Protein 2HO1 (pdb70)

InterPro domains:
  IPR011990 Tetratricopeptide-like helical domain superfamily [G3DSA:1.25.40.10] (32-252)
  IPR011990 Tetratricopeptide-like helical domain superfamily [SSF48452] (38-203)
  IPR013360 Pilus biogenesis/stability type IV, PilW [TIGR02521] (10-240)
  IPR019734 Tetratricopeptide repeat [PS50005] (37-70)
  IPR019734 Tetratricopeptide repeat [PS50005] (141-174)
  IPR019734 Tetratricopeptide repeat [SM00028] (37-70)
  IPR019734 Tetratricopeptide repeat [SM00028] (71-104)
  IPR019734 Tetratricopeptide repeat [SM00028] (141-174)

Nearest PDB structures (foldseek):
  2ho1-assembly1_A  TM=1.003E+00  e=6.337E-27  Pseudomonas aeruginosa PAO1
  9gaw-assembly1_P  TM=8.264E-01  e=3.640E-07  Homo sapiens
  2q7f-assembly2_B  TM=7.568E-01  e=6.412E-06  Bacillus subtilis
  4buj-assembly2_F  TM=7.360E-01  e=7.013E-06  Saccharomyces cerevisiae S288C
  4r7s-assembly1_A  TM=5.745E-01  e=5.862E-06  Parabacteroides merdae ATCC 43184

B-factor: mean 47.62, std 13.98, range [21.88, 101.88]

CATH classification: 1.25.40.10

Structure (mmCIF, N/CA/C/O backbone):
data_2HO1
#
_entry.id   2HO1
#
_cell.length_a   137.099
_cell.length_b   69.047
_cell.length_c   70.126
_cell.angle_alpha   90.000
_cell.angle_beta   90.000
_cell.angle_gamma   90.000
#
_symmetry.space_group_name_H-M   'P 21 21 2'
#
loop_
_entity.id
_entity.type
_entity.pdbx_description
1 polymer 'Type 4 fimbrial biogenesis protein PilF'
2 water water
#
loop_
_atom_site.group_PDB
_atom_site.id
_atom_site.type_symbol
_atom_site.label_atom_id
_atom_site.label_alt_id
_atom_site.label_comp_id
_atom_site.label_asym_id
_atom_site.label_entity_id
_atom_site.label_seq_id
_atom_site.pdbx_PDB_ins_code
_atom_site.Cartn_x
_atom_site.Cartn_y
_atom_site.Cartn_z
_atom_site.occupancy
_atom_site.B_iso_or_equiv
_atom_site.auth_seq_id
_atom_site.auth_comp_id
_atom_site.auth_asym_id
_atom_site.auth_atom_id
_atom_site.pdbx_PDB_model_num
ATOM 1 N N . LYS A 1 31 ? 121.990 21.807 51.215 1.00 83.11 31 LYS A N 1
ATOM 2 C CA . LYS A 1 31 ? 122.822 22.140 52.406 1.00 82.14 31 LYS A CA 1
ATOM 3 C C . LYS A 1 31 ? 124.220 21.555 52.217 1.00 81.41 31 LYS A C 1
ATOM 4 O O . LYS A 1 31 ? 125.083 21.689 53.085 1.00 82.14 31 LYS A O 1
ATOM 10 N N . GLY A 1 32 ? 124.432 20.897 51.084 1.00 79.55 32 GLY A N 1
ATOM 11 C CA . GLY A 1 32 ? 125.719 20.287 50.818 1.00 77.20 32 GLY A CA 1
ATOM 12 C C . GLY A 1 32 ? 125.439 18.842 50.484 1.00 76.22 32 GLY A C 1
ATOM 13 O O . GLY A 1 32 ? 125.999 18.290 49.538 1.00 75.93 32 GLY A O 1
ATOM 14 N N . ARG A 1 33 ? 124.554 18.236 51.271 1.00 74.27 33 ARG A N 1
ATOM 15 C CA . ARG A 1 33 ? 124.157 16.853 51.063 1.00 72.06 33 ARG A CA 1
ATOM 16 C C . ARG A 1 33 ? 123.094 16.895 49.964 1.00 70.55 33 ARG A C 1
ATOM 17 O O . ARG A 1 33 ? 122.977 15.978 49.144 1.00 69.95 33 ARG A O 1
ATOM 19 N N . ASP A 1 34 ? 122.330 17.982 49.959 1.00 68.22 34 ASP A N 1
ATOM 20 C CA . ASP A 1 34 ? 121.286 18.194 48.969 1.00 66.49 34 ASP A CA 1
ATOM 21 C C . ASP A 1 34 ? 121.903 18.590 47.644 1.00 63.82 34 ASP A C 1
ATOM 22 O O . ASP A 1 34 ? 121.303 18.406 46.592 1.00 62.32 34 ASP A O 1
ATOM 27 N N . GLU A 1 35 ? 123.107 19.147 47.709 1.00 61.65 35 GLU A N 1
ATOM 28 C CA . GLU A 1 35 ? 123.791 19.572 46.509 1.00 58.77 35 GLU A CA 1
ATOM 29 C C . GLU A 1 35 ? 124.264 18.364 45.718 1.00 55.98 35 GLU A C 1
ATOM 30 O O . GLU A 1 35 ? 124.075 18.304 44.504 1.00 54.97 35 GLU A O 1
ATOM 36 N N . ALA A 1 36 ? 124.865 17.403 46.410 1.00 53.43 36 ALA A N 1
ATOM 37 C CA . ALA A 1 36 ? 125.343 16.180 45.777 1.00 51.67 36 ALA A CA 1
ATOM 38 C C . ALA A 1 36 ? 124.134 15.341 45.288 1.00 50.49 36 ALA A C 1
ATOM 39 O O . ALA A 1 36 ? 124.123 14.819 44.162 1.00 50.22 36 ALA A O 1
ATOM 41 N N . ARG A 1 37 ? 123.113 15.233 46.134 1.00 46.57 37 ARG A N 1
ATOM 42 C CA . ARG A 1 37 ? 121.906 14.515 45.769 1.00 44.53 37 ARG A CA 1
ATOM 43 C C . ARG A 1 37 ? 121.322 15.063 44.459 1.00 43.08 37 ARG A C 1
ATOM 44 O O . ARG A 1 37 ? 121.044 14.311 43.542 1.00 41.85 37 ARG A O 1
ATOM 52 N N . ASP A 1 38 ? 121.132 16.378 44.380 1.00 42.83 38 ASP A N 1
ATOM 53 C CA . ASP A 1 38 ? 120.573 17.013 43.185 1.00 42.48 38 ASP A CA 1
ATOM 54 C C . ASP A 1 38 ? 121.434 16.774 41.941 1.00 43.20 38 ASP A C 1
ATOM 55 O O . ASP A 1 38 ? 120.916 16.566 40.831 1.00 42.57 38 ASP A O 1
ATOM 60 N N . ALA A 1 39 ? 122.752 16.836 42.135 1.00 42.40 39 ALA A N 1
ATOM 61 C CA . ALA A 1 39 ? 123.712 16.618 41.063 1.00 40.74 39 ALA A CA 1
ATOM 62 C C . ALA A 1 39 ? 123.555 15.191 40.487 1.00 38.72 39 ALA A C 1
ATOM 63 O O . ALA A 1 39 ? 123.470 14.999 39.270 1.00 36.78 39 ALA A O 1
ATOM 65 N N . TYR A 1 40 ? 123.537 14.208 41.375 1.00 38.01 40 TYR A N 1
ATOM 66 C CA . TYR A 1 40 ? 123.357 12.809 40.994 1.00 38.33 40 TYR A CA 1
ATOM 67 C C . TYR A 1 40 ? 122.029 12.598 40.269 1.00 39.04 40 TYR A C 1
ATOM 68 O O . TYR A 1 40 ? 121.960 11.835 39.274 1.00 37.51 40 TYR A O 1
ATOM 77 N N . ILE A 1 41 ? 120.972 13.271 40.748 1.00 37.51 41 ILE A N 1
ATOM 78 C CA . ILE A 1 41 ? 119.680 13.144 40.081 1.00 37.69 41 ILE A CA 1
ATOM 79 C C . ILE A 1 41 ? 119.808 13.696 38.655 1.00 38.03 41 ILE A C 1
ATOM 80 O O . ILE A 1 41 ? 119.271 13.106 37.700 1.00 37.78 41 ILE A O 1
ATOM 85 N N . GLN A 1 42 ? 120.549 14.796 38.488 1.00 35.42 42 GLN A N 1
ATOM 86 C CA . GLN A 1 42 ? 120.710 15.362 37.150 1.00 37.17 42 GLN A CA 1
ATOM 87 C C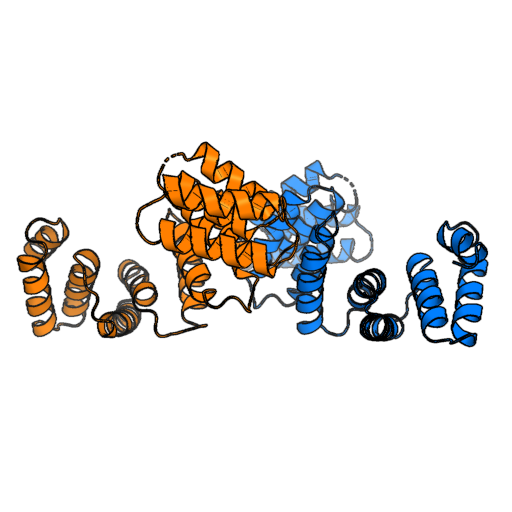 . GLN A 1 42 ? 121.521 14.425 36.249 1.00 35.83 42 GLN A C 1
ATOM 88 O O . GLN A 1 42 ? 121.218 14.283 35.063 1.00 35.13 42 GLN A O 1
ATOM 94 N N . LEU A 1 43 ? 122.554 13.809 36.823 1.00 35.94 43 LEU A N 1
ATOM 95 C CA . LEU A 1 43 ? 123.417 12.890 36.091 1.00 36.55 43 LEU A CA 1
ATOM 96 C C . LEU A 1 43 ? 122.555 11.726 35.603 1.00 36.93 43 LEU A C 1
ATOM 97 O O . LEU A 1 43 ? 122.623 11.340 34.442 1.00 39.52 43 LEU A O 1
ATOM 102 N N . GLY A 1 44 ? 121.745 11.188 36.514 1.00 38.28 44 GLY A N 1
ATOM 103 C CA . GLY A 1 44 ? 120.823 10.103 36.188 1.00 37.79 44 GLY A CA 1
ATOM 104 C C . GLY A 1 44 ? 119.883 10.474 35.049 1.00 38.27 44 GLY A C 1
ATOM 105 O O . GLY A 1 44 ? 119.745 9.735 34.074 1.00 37.46 44 GLY A O 1
ATOM 106 N N . LEU A 1 45 ? 119.246 11.632 35.148 1.00 39.06 45 LEU A N 1
ATOM 107 C CA . LEU A 1 45 ? 118.331 12.062 34.097 1.00 39.11 45 LEU A CA 1
ATOM 108 C C . LEU A 1 45 ? 119.056 12.274 32.776 1.00 39.89 45 LEU A C 1
ATOM 109 O O . LEU A 1 45 ? 118.440 12.172 31.717 1.00 40.69 45 LEU A O 1
ATOM 114 N N . GLY A 1 46 ? 120.357 12.586 32.838 1.00 39.02 46 GLY A N 1
ATOM 115 C CA . GLY A 1 46 ? 121.120 12.787 31.617 1.00 36.76 46 GLY A CA 1
ATOM 116 C C . GLY A 1 46 ? 121.348 11.455 30.910 1.00 37.72 46 GLY A C 1
ATOM 117 O O . GLY A 1 46 ? 121.267 11.364 29.680 1.00 35.38 46 GLY A O 1
ATOM 118 N N . TYR A 1 47 ? 121.676 10.427 31.682 1.00 38.25 47 TYR A N 1
ATOM 119 C CA . TYR A 1 47 ? 121.846 9.097 31.120 1.00 41.39 47 TYR A CA 1
ATOM 120 C C . TYR A 1 47 ? 120.553 8.623 30.463 1.00 42.11 47 TYR A C 1
ATOM 121 O O . TYR A 1 47 ? 120.566 8.091 29.356 1.00 44.85 47 TYR A O 1
ATOM 130 N N . LEU A 1 48 ? 119.429 8.854 31.135 1.00 41.49 48 LEU A N 1
ATOM 131 C CA . LEU A 1 48 ? 118.120 8.473 30.612 1.00 41.73 48 LEU A CA 1
ATOM 132 C C . LEU A 1 48 ? 117.838 9.176 29.291 1.00 44.02 48 LEU A C 1
ATOM 133 O O . LEU A 1 48 ? 117.418 8.574 28.302 1.00 43.22 48 LEU A O 1
ATOM 138 N N . GLN A 1 49 ? 118.041 10.485 29.299 1.00 43.80 49 GLN A N 1
ATOM 139 C CA . GLN A 1 49 ? 117.809 11.300 28.126 1.00 45.61 49 GLN A CA 1
ATOM 140 C C . GLN A 1 49 ? 118.690 10.876 26.939 1.00 45.09 49 GLN A C 1
ATOM 141 O O . GLN A 1 49 ? 118.295 11.009 25.793 1.00 45.58 49 GLN A O 1
ATOM 147 N N A ARG A 1 50 ? 119.880 10.362 27.243 0.50 45.50 50 ARG A N 1
ATOM 148 N N B ARG A 1 50 ? 119.872 10.348 27.223 0.50 45.69 50 ARG A N 1
ATOM 149 C CA A ARG A 1 50 ? 120.837 9.926 26.232 0.50 45.89 50 ARG A CA 1
ATOM 150 C CA B ARG A 1 50 ? 120.791 9.934 26.174 0.50 46.33 50 ARG A CA 1
ATOM 151 C C A ARG A 1 50 ? 120.549 8.493 25.765 0.50 46.62 50 ARG A C 1
ATOM 152 C C B ARG A 1 50 ? 120.458 8.536 25.666 0.50 46.78 50 ARG A C 1
ATOM 153 O O A ARG A 1 50 ? 121.264 7.950 24.918 0.50 46.74 50 ARG A O 1
ATOM 154 O O B ARG A 1 50 ? 121.049 8.061 24.696 0.50 46.98 50 ARG A O 1
ATOM 169 N N . GLY A 1 51 ? 119.505 7.883 26.321 1.00 46.61 51 GLY A N 1
ATOM 170 C CA . GLY A 1 51 ? 119.158 6.527 25.944 1.00 44.80 51 GLY A CA 1
ATOM 171 C C . GLY A 1 51 ? 119.896 5.478 26.779 1.00 44.33 51 GLY A C 1
ATOM 172 O O . GLY A 1 51 ? 119.633 4.290 26.624 1.00 44.68 51 GLY A O 1
ATOM 173 N N . ASN A 1 52 ? 120.821 5.879 27.653 1.00 43.26 52 ASN A N 1
ATOM 174 C CA . ASN A 1 52 ? 121.525 4.882 28.480 1.00 44.32 52 ASN A CA 1
ATOM 175 C C . ASN A 1 52 ? 120.717 4.579 29.735 1.00 43.29 52 ASN A C 1
ATOM 176 O O . ASN A 1 52 ? 121.165 4.816 30.861 1.00 42.63 52 ASN A O 1
ATOM 181 N N . THR A 1 53 ? 119.531 4.018 29.525 1.00 42.83 53 THR A N 1
ATOM 182 C CA . THR A 1 53 ? 118.588 3.704 30.590 1.00 40.66 53 THR A CA 1
ATOM 183 C C . THR A 1 53 ? 119.129 2.980 31.807 1.00 41.43 53 THR A C 1
ATOM 184 O O . THR A 1 53 ? 118.993 3.443 32.949 1.00 35.49 53 THR A O 1
ATOM 188 N N . GLU A 1 54 ? 119.745 1.836 31.550 1.00 42.87 54 GLU A N 1
ATOM 189 C CA . GLU A 1 54 ? 120.329 1.013 32.600 1.00 45.81 54 GLU A CA 1
ATOM 190 C C . GLU A 1 54 ? 121.420 1.757 33.392 1.00 46.40 54 GLU A C 1
ATOM 191 O O . GLU A 1 54 ? 121.495 1.610 34.613 1.00 48.95 54 GLU A O 1
ATOM 197 N N . GLN A 1 55 ? 122.240 2.575 32.726 1.00 46.96 55 GLN A N 1
ATOM 198 C CA . GLN A 1 55 ? 123.317 3.324 33.417 1.00 45.46 55 GLN A CA 1
ATOM 199 C C . GLN A 1 55 ? 122.813 4.389 34.384 1.00 42.87 55 GLN A C 1
ATOM 200 O O . GLN A 1 55 ? 123.524 4.774 35.305 1.00 41.11 55 GLN A O 1
ATOM 206 N N . ALA A 1 56 ? 121.602 4.882 34.132 1.00 39.52 56 ALA A N 1
ATOM 207 C CA . ALA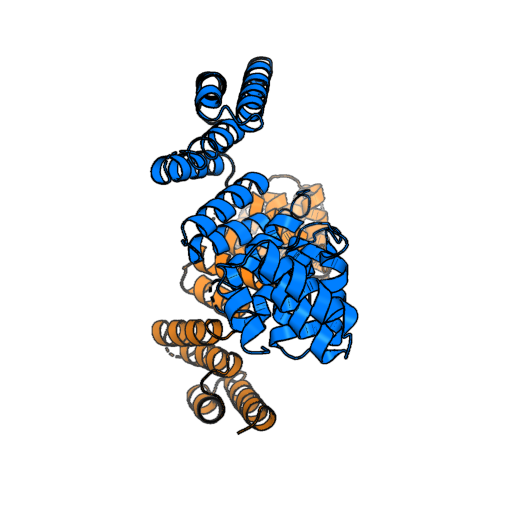 A 1 56 ? 120.964 5.905 34.951 1.00 36.87 56 ALA A CA 1
ATOM 208 C C . ALA A 1 56 ? 120.805 5.480 36.411 1.00 37.19 56 ALA A C 1
ATOM 209 O O . ALA A 1 56 ? 120.780 6.315 37.303 1.00 36.54 56 ALA A O 1
ATOM 211 N N . LYS A 1 57 ? 120.701 4.175 36.661 1.00 37.39 57 LYS A N 1
ATOM 212 C CA . LYS A 1 57 ? 120.533 3.671 38.027 1.00 39.03 57 LYS A CA 1
ATOM 213 C C . LYS A 1 57 ? 121.648 3.959 39.030 1.00 40.71 57 LYS A C 1
ATOM 214 O O . LYS A 1 57 ? 121.368 4.222 40.217 1.00 41.64 57 LYS A O 1
ATOM 220 N N . VAL A 1 58 ? 122.903 3.890 38.584 1.00 42.08 58 VAL A N 1
ATOM 221 C CA . VAL A 1 58 ? 124.045 4.123 39.481 1.00 41.58 58 VAL A CA 1
ATOM 222 C C . VAL A 1 58 ? 123.921 5.459 40.200 1.00 40.35 58 VAL A C 1
ATOM 223 O O . VAL A 1 58 ? 123.873 5.498 41.429 1.00 41.71 58 VAL A O 1
ATOM 227 N N . PRO A 1 59 ? 123.879 6.567 39.442 1.00 39.91 59 PRO A N 1
ATOM 228 C CA . PRO A 1 59 ? 123.749 7.919 39.997 1.00 39.43 59 PRO A CA 1
ATOM 229 C C . PRO A 1 59 ? 122.490 8.045 40.875 1.00 41.08 59 PRO A C 1
ATOM 230 O O . PRO A 1 59 ? 122.523 8.636 41.968 1.00 42.06 59 PRO A O 1
ATOM 234 N N . LEU A 1 60 ? 121.374 7.495 40.401 1.00 40.72 60 LEU A N 1
ATOM 235 C CA . LEU A 1 60 ? 120.130 7.607 41.155 1.00 39.43 60 LEU A CA 1
ATOM 236 C C . LEU A 1 60 ? 120.162 6.841 42.486 1.00 40.75 60 LEU A C 1
ATOM 237 O O . LEU A 1 60 ? 119.564 7.274 43.463 1.00 39.99 60 LEU A O 1
ATOM 242 N N . ARG A 1 61 ? 120.872 5.724 42.560 1.00 43.46 61 ARG A N 1
ATOM 243 C CA . ARG A 1 61 ? 120.907 5.034 43.845 1.00 46.46 61 ARG A CA 1
ATOM 244 C C . ARG A 1 61 ? 121.767 5.852 44.793 1.00 46.14 61 ARG A C 1
ATOM 245 O O . ARG A 1 61 ? 121.515 5.865 46.003 1.00 45.65 61 ARG A O 1
ATOM 253 N N . LYS A 1 62 ? 122.778 6.543 44.255 1.00 45.67 62 LYS A N 1
ATOM 254 C CA . LYS A 1 62 ? 123.640 7.373 45.102 1.00 44.88 62 LYS A CA 1
ATOM 255 C C . LYS A 1 62 ? 122.793 8.492 45.679 1.00 43.87 62 LYS A C 1
ATOM 256 O O . LYS A 1 62 ? 122.848 8.774 46.870 1.00 43.17 62 LYS A O 1
ATOM 262 N N . ALA A 1 63 ? 122.002 9.136 44.830 1.00 44.16 63 ALA A N 1
ATOM 263 C CA . ALA A 1 63 ? 121.122 10.195 45.313 1.00 44.58 63 ALA A CA 1
ATOM 264 C C . ALA A 1 63 ? 120.252 9.652 46.447 1.00 44.58 63 ALA A C 1
ATOM 265 O O . ALA A 1 63 ? 120.080 10.307 47.481 1.00 43.54 63 ALA A O 1
ATOM 267 N N . LEU A 1 64 ? 119.708 8.455 46.245 1.00 43.05 64 LEU A N 1
ATOM 268 C CA . LEU A 1 64 ? 118.860 7.832 47.250 1.00 44.66 64 LEU A CA 1
ATOM 269 C C . LEU A 1 64 ? 119.607 7.381 48.512 1.00 46.01 64 LEU A C 1
ATOM 270 O O . LEU A 1 64 ? 119.015 7.332 49.585 1.00 45.73 64 LEU A O 1
ATOM 275 N N . GLU A 1 65 ? 120.896 7.046 48.392 1.00 46.89 65 GLU A N 1
ATOM 276 C CA . GLU A 1 65 ? 121.664 6.640 49.567 1.00 47.86 65 GLU A CA 1
ATOM 277 C C . GLU A 1 65 ? 121.865 7.876 50.463 1.00 49.43 65 GLU A C 1
ATOM 278 O O . GLU A 1 65 ? 121.930 7.764 51.683 1.00 51.54 65 GLU A O 1
ATOM 280 N N . ILE A 1 66 ? 121.957 9.047 49.840 1.00 49.60 66 ILE A N 1
ATOM 281 C CA . ILE A 1 66 ? 122.089 10.323 50.518 1.00 49.38 66 ILE A CA 1
ATOM 282 C C . ILE A 1 66 ? 120.750 10.777 51.074 1.00 51.17 66 ILE A C 1
ATOM 283 O O . ILE A 1 66 ? 120.689 11.360 52.153 1.00 53.65 66 ILE A O 1
ATOM 288 N N . ASP A 1 67 ? 119.671 10.551 50.332 1.00 50.14 67 ASP A N 1
ATOM 289 C CA . ASP A 1 67 ? 118.352 10.982 50.787 1.00 49.40 67 ASP A CA 1
ATOM 290 C C . ASP A 1 67 ? 117.292 9.964 50.379 1.00 50.07 67 ASP A C 1
ATOM 291 O O . ASP A 1 67 ? 116.663 10.090 49.322 1.00 48.06 67 ASP A O 1
ATOM 296 N N . PRO A 1 68 ? 117.079 8.944 51.230 1.00 50.92 68 PRO A N 1
ATOM 297 C CA . PRO A 1 68 ? 116.133 7.839 51.068 1.00 51.19 68 PRO A CA 1
ATOM 298 C C . PRO A 1 68 ? 114.717 8.229 50.677 1.00 51.13 68 PRO A C 1
ATOM 299 O O . PRO A 1 68 ? 113.984 7.415 50.123 1.00 51.51 68 PRO A O 1
ATOM 303 N N . SER A 1 69 ? 114.332 9.468 50.937 1.00 50.19 69 SER A N 1
ATOM 304 C CA . SER A 1 69 ? 112.981 9.872 50.598 1.00 49.31 69 SER A CA 1
ATOM 305 C C . SER A 1 69 ? 112.903 10.914 49.472 1.00 48.41 69 SER A C 1
ATOM 306 O O . SER A 1 69 ? 111.844 11.467 49.203 1.00 47.49 69 SER A O 1
ATOM 309 N N . SER A 1 70 ? 114.019 11.174 48.800 1.00 46.82 70 SER A N 1
ATOM 310 C CA . SER A 1 70 ? 114.003 12.140 47.697 1.00 45.28 70 SER A CA 1
ATOM 311 C C . SER A 1 70 ? 112.929 11.798 46.646 1.00 44.32 70 SER A C 1
ATOM 312 O O . SER A 1 70 ? 113.006 10.752 45.980 1.00 44.83 70 SER A O 1
ATOM 315 N N . ALA A 1 71 ? 111.950 12.689 46.481 1.00 40.93 71 ALA A N 1
ATOM 316 C CA . ALA A 1 71 ? 110.874 12.459 45.536 1.00 38.71 71 ALA A CA 1
ATOM 317 C C . ALA A 1 71 ? 111.382 12.482 44.101 1.00 38.94 71 ALA A C 1
ATOM 318 O O . ALA A 1 71 ? 110.916 11.706 43.250 1.00 36.85 71 ALA A O 1
ATOM 320 N N . ASP A 1 72 ? 112.331 13.368 43.820 1.00 35.84 72 ASP A N 1
ATOM 321 C CA . ASP A 1 72 ? 112.844 13.457 42.471 1.00 37.23 72 ASP A CA 1
ATOM 322 C C . ASP A 1 72 ? 113.703 12.231 42.108 1.00 35.83 72 ASP A C 1
ATOM 323 O O . ASP A 1 72 ? 113.755 11.854 40.943 1.00 36.23 72 ASP A O 1
ATOM 328 N N . ALA A 1 73 ? 114.376 11.629 43.083 1.00 33.31 73 ALA A N 1
ATOM 329 C CA . ALA A 1 73 ? 115.209 10.459 42.791 1.00 33.58 73 ALA A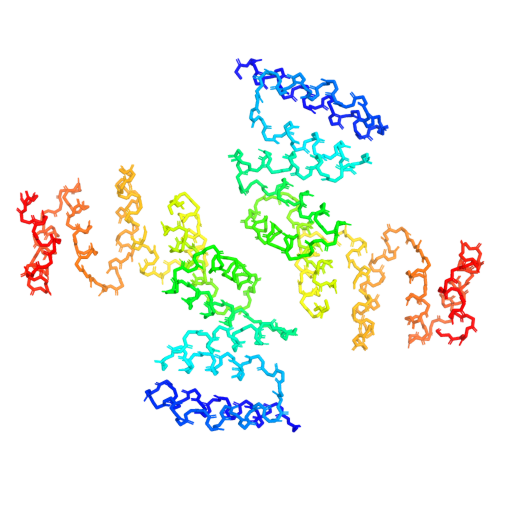 CA 1
ATOM 330 C C . ALA A 1 73 ? 114.317 9.241 42.572 1.00 34.05 73 ALA A C 1
ATOM 331 O O . ALA A 1 73 ? 114.544 8.433 41.652 1.00 33.60 73 ALA A O 1
ATOM 333 N N . HIS A 1 74 ? 113.303 9.092 43.415 1.00 33.13 74 HIS A N 1
ATOM 334 C CA . HIS A 1 74 ? 112.360 7.988 43.208 1.00 33.92 74 HIS A CA 1
ATOM 335 C C . HIS A 1 74 ? 111.677 8.154 41.848 1.00 33.38 74 HIS A C 1
ATOM 336 O O . HIS A 1 74 ? 111.568 7.204 41.062 1.00 32.35 74 HIS A O 1
ATOM 343 N N . ALA A 1 75 ? 111.262 9.378 41.542 1.00 31.57 75 ALA A N 1
ATOM 344 C CA . ALA A 1 75 ? 110.577 9.649 40.276 1.00 30.26 75 ALA A CA 1
ATOM 345 C C . ALA A 1 75 ? 111.417 9.323 39.041 1.00 30.71 75 ALA A C 1
ATOM 346 O O . ALA A 1 75 ? 110.916 8.784 38.055 1.00 32.30 75 ALA A O 1
ATOM 348 N N . ALA A 1 76 ? 112.698 9.670 39.078 1.00 30.89 76 ALA A N 1
ATOM 349 C CA . ALA A 1 76 ? 113.586 9.380 37.964 1.00 29.25 76 ALA A CA 1
ATOM 350 C C . ALA A 1 76 ? 113.785 7.865 37.845 1.00 29.79 76 ALA A C 1
ATOM 351 O O . ALA A 1 76 ? 113.771 7.306 36.745 1.00 29.90 76 ALA A O 1
ATOM 353 N N . LEU A 1 77 ? 113.995 7.203 38.976 1.00 29.08 77 LEU A N 1
ATOM 354 C CA . LEU A 1 77 ? 114.167 5.749 38.965 1.00 31.34 77 LEU A CA 1
ATOM 355 C C . LEU A 1 77 ? 112.893 5.116 38.375 1.00 30.92 77 LEU A C 1
ATOM 356 O O . LEU A 1 77 ? 112.969 4.153 37.627 1.00 32.02 77 LEU A O 1
ATOM 361 N N . ALA A 1 78 ? 111.727 5.682 38.707 1.00 31.05 78 ALA A N 1
ATOM 362 C CA . ALA A 1 78 ? 110.453 5.231 38.172 1.00 29.44 78 ALA A CA 1
ATOM 363 C C . ALA A 1 78 ? 110.414 5.224 36.649 1.00 30.33 78 ALA A C 1
ATOM 364 O O . ALA A 1 78 ? 109.896 4.284 36.053 1.00 29.09 78 ALA A O 1
ATOM 366 N N A VAL A 1 79 ? 110.968 6.256 36.009 0.50 28.66 79 VAL A N 1
ATOM 367 N N B VAL A 1 79 ? 110.966 6.267 36.017 0.50 29.43 79 VAL A N 1
ATOM 368 C CA A VAL A 1 79 ? 110.946 6.250 34.556 0.50 27.53 79 VAL A CA 1
ATOM 369 C CA B VAL A 1 79 ? 110.974 6.298 34.559 0.50 29.11 79 VAL A CA 1
ATOM 370 C C A VAL A 1 79 ? 112.035 5.314 34.025 0.50 27.82 79 VAL A C 1
ATOM 371 C C B VAL A 1 79 ? 112.058 5.360 34.014 0.50 28.75 79 VAL A C 1
ATOM 372 O O A VAL A 1 79 ? 111.947 4.843 32.890 0.50 27.81 79 VAL A O 1
ATOM 373 O O B VAL A 1 79 ? 111.979 4.914 32.868 0.50 28.66 79 VAL A O 1
ATOM 380 N N . VAL A 1 80 ? 113.063 5.052 34.831 1.00 27.42 80 VAL A N 1
ATOM 381 C CA . VAL A 1 80 ? 114.111 4.130 34.390 1.00 29.24 80 VAL A CA 1
ATOM 382 C C . VAL A 1 80 ? 113.377 2.786 34.234 1.00 29.07 80 VAL A C 1
ATOM 383 O O . VAL A 1 80 ? 113.416 2.187 33.175 1.00 31.99 80 VAL A O 1
ATOM 387 N N . PHE A 1 81 ? 112.684 2.345 35.278 1.00 29.71 81 PHE A N 1
ATOM 388 C CA . PHE A 1 81 ? 111.945 1.081 35.254 1.00 31.02 81 PHE A CA 1
ATOM 389 C C . PHE A 1 81 ? 110.844 1.040 34.193 1.00 32.01 81 PHE A C 1
ATOM 390 O O . PHE A 1 81 ? 110.643 0.024 33.534 1.00 31.96 81 PHE A O 1
ATOM 398 N N . GLN A 1 82 ? 110.111 2.142 34.073 1.00 31.38 82 GLN A N 1
ATOM 399 C CA . GLN A 1 82 ? 109.025 2.258 33.113 1.00 32.53 82 GLN A CA 1
ATOM 400 C C . GLN A 1 82 ? 109.607 2.053 31.733 1.00 33.08 82 GLN A C 1
ATOM 401 O O . GLN A 1 82 ? 109.037 1.364 30.902 1.00 34.62 82 GLN A O 1
ATOM 407 N N . THR A 1 83 ? 110.752 2.669 31.489 1.00 33.67 83 THR A N 1
ATOM 408 C CA . THR A 1 83 ? 111.430 2.539 30.207 1.00 33.85 83 THR A CA 1
ATOM 409 C C . THR A 1 83 ? 111.876 1.068 29.961 1.00 35.13 83 THR A C 1
ATO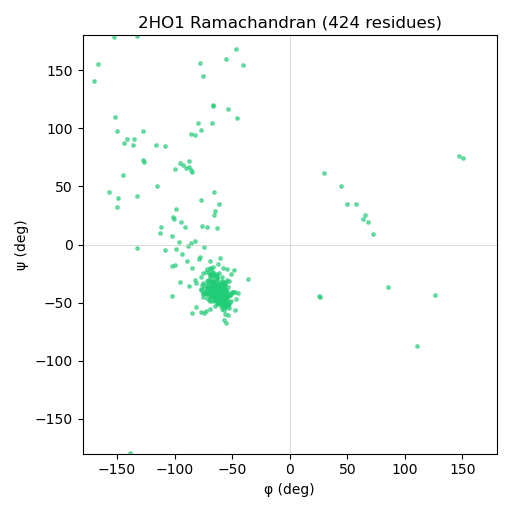M 410 O O . THR A 1 83 ? 111.856 0.586 28.828 1.00 32.08 83 THR A O 1
ATOM 414 N N . GLU A 1 84 ? 112.289 0.372 31.016 1.00 35.12 84 GLU A N 1
ATOM 415 C CA . GLU A 1 84 ? 112.695 -1.042 30.886 1.00 37.31 84 GLU A CA 1
ATOM 416 C C . GLU A 1 84 ? 111.531 -2.033 30.956 1.00 38.65 84 GLU A C 1
ATOM 417 O O . GLU A 1 84 ? 111.755 -3.229 31.138 1.00 39.25 84 GLU A O 1
ATOM 439 N N . GLU A 1 86 ? 109.303 -2.611 33.288 1.00 36.73 86 GLU A N 1
ATOM 440 C CA . GLU A 1 86 ? 109.214 -3.286 34.583 1.00 34.63 86 GLU A CA 1
ATOM 441 C C . GLU A 1 86 ? 108.143 -2.473 35.305 1.00 32.47 86 GLU A C 1
ATOM 442 O O . GLU A 1 86 ? 108.445 -1.690 36.189 1.00 32.66 86 GLU A O 1
ATOM 448 N N . PRO A 1 87 ? 106.862 -2.650 34.919 1.00 32.45 87 PRO A N 1
ATOM 449 C CA . PRO A 1 87 ? 105.766 -1.899 35.548 1.00 30.92 87 PRO A CA 1
ATOM 450 C C . PRO A 1 87 ? 105.597 -2.021 37.063 1.00 33.85 87 PRO A C 1
ATOM 451 O O . PRO A 1 87 ? 105.237 -1.031 37.714 1.00 34.32 87 PRO A O 1
ATOM 455 N N . LYS A 1 88 ? 105.876 -3.185 37.660 1.00 34.03 88 LYS A N 1
ATOM 456 C CA . LYS A 1 88 ? 105.724 -3.300 39.118 1.00 34.03 88 LYS A CA 1
ATOM 457 C C . LYS A 1 88 ? 106.709 -2.407 39.824 1.00 32.83 88 LYS A C 1
ATOM 458 O O . LYS A 1 88 ? 106.365 -1.727 40.809 1.00 34.05 88 LYS A O 1
ATOM 464 N N . LEU A 1 89 ? 107.952 -2.428 39.353 1.00 31.41 89 LEU A N 1
ATOM 465 C CA . LEU A 1 89 ? 109.006 -1.610 39.952 1.00 29.69 89 LEU A CA 1
ATOM 466 C C . LEU A 1 89 ? 108.732 -0.126 39.706 1.00 29.66 89 LEU A C 1
ATOM 467 O O . LEU A 1 89 ? 108.913 0.704 40.595 1.00 30.66 89 LEU A O 1
ATOM 472 N N . ALA A 1 90 ? 108.306 0.203 38.497 1.00 28.56 90 ALA A N 1
ATOM 473 C CA . ALA A 1 90 ? 108.028 1.602 38.171 1.00 30.07 90 ALA A CA 1
ATOM 474 C C . ALA A 1 90 ? 106.914 2.127 39.085 1.00 30.78 90 ALA A C 1
ATOM 475 O O . ALA A 1 90 ? 107.063 3.186 39.688 1.00 32.09 90 ALA A O 1
ATOM 477 N N . ASP A 1 91 ? 105.823 1.361 39.208 1.00 30.28 91 ASP A N 1
ATOM 478 C CA . ASP A 1 91 ? 104.689 1.732 40.048 1.00 30.89 91 ASP A CA 1
ATOM 479 C C . ASP A 1 91 ? 105.134 1.977 41.492 1.00 32.56 91 ASP A C 1
ATOM 480 O O . ASP A 1 91 ? 104.736 2.965 42.144 1.00 31.02 91 ASP A O 1
ATOM 485 N N . GLU A 1 92 ? 105.955 1.070 42.007 1.00 30.65 92 GLU A N 1
ATOM 486 C CA . GLU A 1 92 ? 106.437 1.227 43.378 1.00 32.39 92 GLU A CA 1
ATOM 487 C C . GLU A 1 92 ? 107.286 2.514 43.555 1.00 32.82 92 GLU A C 1
ATOM 488 O O . GLU A 1 92 ? 107.247 3.165 44.611 1.00 32.64 92 GLU A O 1
ATOM 494 N N . GLU A 1 93 ? 108.073 2.855 42.545 1.00 30.18 93 GLU A N 1
ATOM 495 C CA . GLU A 1 93 ? 108.901 4.046 42.650 1.00 31.26 93 GLU A CA 1
ATOM 496 C C . GLU A 1 93 ? 108.050 5.308 42.496 1.00 32.67 93 GLU A C 1
ATOM 497 O O . GLU A 1 93 ? 108.313 6.310 43.141 1.00 32.96 93 GLU A O 1
ATOM 503 N N . TYR A 1 94 ? 107.055 5.266 41.610 1.00 32.29 94 TYR A N 1
ATOM 504 C CA . TYR A 1 94 ? 106.139 6.385 41.465 1.00 31.89 94 TYR A CA 1
ATOM 505 C C . TYR A 1 94 ? 105.413 6.645 42.777 1.00 33.78 94 TYR A C 1
ATOM 506 O O . TYR A 1 94 ? 105.245 7.790 43.182 1.00 35.16 94 TYR A O 1
ATOM 515 N N . ARG A 1 95 ? 105.006 5.582 43.461 1.00 34.55 95 ARG A N 1
ATOM 516 C CA . ARG A 1 95 ? 104.321 5.747 44.732 1.00 36.24 95 ARG A CA 1
ATOM 517 C C . ARG A 1 95 ? 105.243 6.264 45.824 1.00 35.23 95 ARG A C 1
ATOM 518 O O . ARG A 1 95 ? 104.816 7.055 46.657 1.00 35.59 95 ARG A O 1
ATOM 526 N N . LYS A 1 96 ? 106.501 5.827 45.834 1.00 34.36 96 LYS A N 1
ATOM 527 C CA . LYS A 1 96 ? 107.429 6.312 46.849 1.00 33.13 96 LYS A CA 1
ATOM 528 C C . LYS A 1 96 ? 107.706 7.794 46.620 1.00 34.56 96 LYS A C 1
ATOM 529 O O . LYS A 1 96 ? 107.863 8.544 47.564 1.00 34.14 96 LYS A O 1
ATOM 535 N N . ALA A 1 97 ? 107.777 8.198 45.358 1.00 34.22 97 ALA A N 1
ATOM 536 C CA . ALA A 1 97 ? 108.022 9.588 44.997 1.00 34.29 97 ALA A CA 1
ATOM 537 C C . ALA A 1 97 ? 106.863 10.469 45.511 1.00 35.72 97 ALA A C 1
ATOM 538 O O . ALA A 1 97 ? 107.090 11.547 46.047 1.00 37.84 97 ALA A O 1
ATOM 540 N N . LEU A 1 98 ? 105.633 9.988 45.367 1.00 35.18 98 LEU A N 1
ATOM 541 C CA . LEU A 1 98 ? 104.454 10.704 45.832 1.00 39.11 98 LEU A CA 1
ATOM 542 C C . LEU A 1 98 ? 104.174 10.603 47.343 1.00 41.28 98 LEU A C 1
ATOM 543 O O . LEU A 1 98 ? 103.341 11.328 47.863 1.00 39.73 98 LEU A O 1
ATOM 548 N N . ALA A 1 99 ? 104.852 9.701 48.041 1.00 44.84 99 ALA A N 1
ATOM 549 C CA . ALA A 1 99 ? 104.627 9.555 49.470 1.00 49.60 99 ALA A CA 1
ATOM 550 C C . ALA A 1 99 ? 105.172 10.826 50.073 1.00 53.70 99 ALA A C 1
ATOM 551 O O . ALA A 1 99 ? 104.556 11.441 50.946 1.00 54.68 99 ALA A O 1
ATOM 553 N N . SER A 1 100 ? 106.331 11.230 49.566 1.00 57.78 100 SER A N 1
ATOM 554 C CA . SER A 1 100 ? 106.994 12.442 50.019 1.00 61.09 100 SER A CA 1
ATOM 555 C C . SER A 1 100 ? 106.030 13.628 49.884 1.00 62.27 100 SER A C 1
ATOM 556 O O . SER A 1 100 ? 105.593 14.209 50.885 1.00 63.13 100 SER A O 1
ATOM 559 N N . ASP A 1 101 ? 105.711 13.987 48.644 1.00 62.09 101 ASP A N 1
ATOM 560 C CA . ASP A 1 101 ? 104.768 15.067 48.376 1.00 61.43 101 ASP A CA 1
ATOM 561 C C . ASP A 1 101 ? 103.700 14.542 47.422 1.00 58.59 101 ASP A C 1
ATOM 562 O O . ASP A 1 101 ? 103.903 14.490 46.225 1.00 55.86 101 ASP A O 1
ATOM 567 N N . SER A 1 102 ? 102.568 14.133 47.982 1.00 58.42 102 SER A N 1
ATOM 568 C CA . SER A 1 102 ? 101.446 13.595 47.207 1.00 58.37 102 SER A CA 1
ATOM 569 C C . SER A 1 102 ? 100.836 14.553 46.172 1.00 56.80 102 SER A C 1
ATOM 570 O O . SER A 1 102 ? 100.033 14.117 45.335 1.00 55.64 102 SER A O 1
ATOM 573 N N . ARG A 1 103 ? 101.199 15.840 46.231 1.00 54.35 103 ARG A N 1
ATOM 574 C CA . ARG A 1 103 ? 100.633 16.827 45.297 1.00 52.70 103 ARG A CA 1
ATOM 575 C C . ARG A 1 103 ? 101.569 17.442 44.249 1.00 49.35 103 ARG A C 1
ATOM 576 O O . ARG A 1 103 ? 101.212 18.432 43.607 1.00 48.17 103 ARG A O 1
ATOM 584 N N . ASN A 1 104 ? 102.733 16.811 44.071 1.00 42.00 104 ASN A N 1
ATOM 585 C CA . ASN A 1 104 ? 103.748 17.192 43.098 1.00 38.20 104 ASN A CA 1
ATOM 586 C C . ASN A 1 104 ? 103.200 16.951 41.686 1.00 35.76 104 ASN A C 1
ATOM 587 O O . ASN A 1 104 ? 103.162 15.812 41.210 1.00 34.11 104 ASN A O 1
ATOM 592 N N . ALA A 1 105 ? 102.818 18.020 41.004 1.00 33.47 105 ALA A N 1
ATOM 593 C CA . ALA A 1 105 ? 102.213 17.922 39.670 1.00 32.11 105 ALA A CA 1
ATOM 594 C C . ALA A 1 105 ? 103.036 17.249 38.579 1.00 30.88 105 ALA A C 1
ATOM 595 O O . ALA A 1 105 ? 102.483 16.560 37.722 1.00 30.38 105 ALA A O 1
ATOM 597 N N . ARG A 1 106 ? 104.345 17.483 38.574 1.00 30.51 106 ARG A N 1
ATOM 598 C CA . ARG A 1 106 ? 105.191 16.882 37.571 1.00 29.81 106 ARG A CA 1
ATOM 599 C C . ARG A 1 106 ? 105.168 15.346 37.712 1.00 30.09 106 ARG A C 1
ATOM 600 O O . ARG A 1 106 ? 104.989 14.625 36.731 1.00 28.69 106 ARG A O 1
ATOM 608 N N . VAL A 1 107 ? 105.337 14.872 38.942 1.00 28.52 107 VAL A N 1
ATOM 609 C CA . VAL A 1 107 ? 105.373 13.452 39.215 1.00 30.63 107 VAL A CA 1
ATOM 610 C C . VAL A 1 107 ? 103.985 12.843 39.078 1.00 30.55 107 VAL A C 1
ATOM 611 O O . VAL A 1 107 ? 103.855 11.732 38.545 1.00 30.50 107 VAL A O 1
ATOM 615 N N . LEU A 1 108 ? 102.953 13.570 39.507 1.00 27.81 108 LEU A N 1
ATOM 616 C CA . LEU A 1 108 ? 101.595 13.070 39.336 1.00 27.60 108 LEU A CA 1
ATOM 617 C C . LEU A 1 108 ? 101.328 12.917 37.838 1.00 27.05 108 LEU A C 1
ATOM 618 O O . LEU A 1 108 ? 100.676 11.964 37.410 1.00 29.26 108 LEU A O 1
ATOM 623 N N . ASN A 1 109 ? 101.841 13.833 37.029 1.00 24.07 109 ASN A N 1
ATOM 624 C CA . ASN A 1 109 ? 101.577 13.746 35.599 1.00 26.11 109 ASN A CA 1
ATOM 625 C C . ASN A 1 109 ? 102.356 12.595 34.956 1.00 28.34 109 ASN A C 1
ATOM 626 O O . ASN A 1 109 ? 101.810 11.892 34.138 1.00 28.51 109 ASN A O 1
ATOM 631 N N . ASN A 1 110 ? 103.626 12.409 35.336 1.00 29.75 110 ASN A N 1
ATOM 632 C CA . ASN A 1 110 ? 104.418 11.309 34.809 1.00 29.42 110 ASN A CA 1
ATOM 633 C C . ASN A 1 110 ? 103.765 9.967 35.218 1.00 31.16 110 ASN A C 1
ATOM 634 O O . ASN A 1 110 ? 103.687 9.035 34.412 1.00 30.67 110 ASN A O 1
ATOM 639 N N . TYR A 1 111 ? 103.319 9.869 36.470 1.00 29.44 111 TYR A N 1
ATOM 640 C CA . TYR A 1 111 ? 102.680 8.649 36.939 1.00 31.28 111 TYR A CA 1
ATOM 641 C C . TYR A 1 111 ? 101.343 8.391 36.204 1.00 32.32 111 TYR A C 1
ATOM 642 O O . TYR A 1 111 ? 101.069 7.259 35.756 1.00 32.75 111 TYR A O 1
ATOM 651 N N . GLY A 1 112 ? 100.516 9.425 36.055 1.00 28.96 112 GLY A N 1
ATOM 652 C CA . GLY A 1 112 ? 99.268 9.239 35.335 1.00 29.91 112 GLY A CA 1
ATOM 653 C C . GLY A 1 112 ? 99.505 8.835 33.888 1.00 30.88 112 GLY A C 1
ATOM 654 O O . GLY A 1 112 ? 98.697 8.078 33.273 1.00 27.89 112 GLY A O 1
ATOM 655 N N . GLY A 1 113 ? 100.606 9.345 33.330 1.00 30.56 113 GLY A N 1
ATOM 656 C CA . GLY A 1 113 ? 100.971 8.987 31.960 1.00 32.44 113 GLY A CA 1
ATOM 657 C C . GLY A 1 113 ? 101.317 7.481 31.956 1.00 34.48 113 GLY A C 1
ATOM 658 O O . GLY A 1 113 ? 100.931 6.731 31.053 1.00 33.12 113 GLY A O 1
ATOM 659 N N . PHE A 1 114 ? 102.035 7.051 32.991 1.00 34.91 114 PHE A N 1
ATOM 660 C CA . PHE A 1 114 ? 102.439 5.636 33.148 1.00 35.27 114 PHE A CA 1
ATOM 661 C C . PHE A 1 114 ? 101.157 4.793 33.265 1.00 34.94 114 PHE A C 1
ATOM 662 O O . PHE A 1 114 ? 100.983 3.785 32.552 1.00 36.98 114 PHE A O 1
ATOM 670 N N . LEU A 1 115 ? 100.259 5.218 34.154 1.00 31.78 115 LEU A N 1
ATOM 671 C CA . LEU A 1 115 ? 99.002 4.504 34.358 1.00 31.89 115 LEU A CA 1
ATOM 672 C C . LEU A 1 115 ? 98.211 4.352 33.067 1.00 33.58 115 LEU A C 1
ATOM 673 O O . LEU A 1 115 ? 97.612 3.300 32.829 1.00 32.34 115 LEU A O 1
ATOM 678 N N . TYR A 1 116 ? 98.225 5.389 32.232 1.00 33.41 116 TYR A N 1
ATOM 679 C CA . TYR A 1 116 ? 97.536 5.378 30.936 1.00 34.52 116 TYR A CA 1
ATOM 680 C C . TYR A 1 116 ? 98.150 4.279 30.017 1.00 36.46 116 TYR A C 1
ATOM 681 O O . TYR A 1 116 ? 97.429 3.522 29.370 1.00 37.53 116 TYR A O 1
ATOM 690 N N . GLU A 1 117 ? 99.477 4.212 29.956 1.00 36.31 117 GLU A N 1
ATOM 691 C CA . GLU A 1 117 ? 100.164 3.202 29.155 1.00 36.29 117 GLU A CA 1
ATOM 692 C C . GLU A 1 117 ? 99.848 1.796 29.670 1.00 37.63 117 GLU A C 1
ATOM 693 O O . GLU A 1 117 ? 99.847 0.841 28.903 1.00 37.49 117 GLU A O 1
ATOM 699 N N . GLN A 1 118 ? 99.612 1.673 30.977 1.00 36.39 118 GLN A N 1
ATOM 700 C CA . GLN A 1 118 ? 99.294 0.391 31.589 1.00 35.53 118 GLN A CA 1
ATOM 701 C C . GLN A 1 118 ? 97.811 0.075 31.513 1.00 36.99 118 GLN A C 1
ATOM 702 O O . GLN A 1 118 ? 97.365 -0.920 32.044 1.00 37.72 118 GLN A O 1
ATOM 708 N N . LYS A 1 119 ? 97.048 0.959 30.893 1.00 37.17 119 LYS A N 1
ATOM 709 C CA . LYS A 1 119 ? 95.605 0.792 30.729 1.00 38.94 119 LYS A CA 1
ATOM 710 C C . LYS A 1 119 ? 94.810 0.824 32.034 1.00 36.96 119 LYS A C 1
ATOM 711 O O . LYS A 1 119 ? 93.729 0.280 32.122 1.00 37.06 119 LYS A O 1
ATOM 717 N N . ARG A 1 120 ? 95.365 1.487 33.045 1.00 36.17 120 ARG A N 1
ATOM 718 C CA . ARG A 1 120 ? 94.712 1.630 34.339 1.00 35.69 120 ARG A CA 1
ATOM 719 C C . ARG A 1 120 ? 94.089 3.026 34.305 1.00 37.49 120 ARG A C 1
ATOM 720 O O . ARG A 1 120 ? 94.455 3.897 35.077 1.00 37.64 120 ARG A O 1
ATOM 728 N N . TYR A 1 121 ? 93.125 3.202 33.414 1.00 37.47 121 TYR A N 1
ATOM 729 C CA . TYR A 1 121 ? 92.476 4.487 33.191 1.00 37.25 121 TYR A CA 1
ATOM 730 C C . TYR A 1 121 ? 91.851 5.193 34.379 1.00 38.31 121 TYR A C 1
ATOM 731 O O . TYR A 1 121 ? 92.011 6.410 34.535 1.00 38.03 121 TYR A O 1
ATOM 740 N N . GLU A 1 122 ? 91.135 4.462 35.221 1.00 37.21 122 GLU A N 1
ATOM 741 C CA . GLU A 1 122 ? 90.529 5.109 36.379 1.00 36.14 122 GLU A CA 1
ATOM 742 C C . GLU A 1 122 ? 91.607 5.733 37.254 1.00 34.29 122 GLU A C 1
ATOM 743 O O . GLU A 1 122 ? 91.490 6.872 37.694 1.00 30.99 122 GLU A O 1
ATOM 745 N N . GLU A 1 123 ? 92.668 4.992 37.504 1.00 31.42 123 GLU A N 1
ATOM 746 C CA . GLU A 1 123 ? 93.725 5.516 38.337 1.00 32.99 123 GLU A CA 1
ATOM 747 C C . GLU A 1 123 ? 94.494 6.643 37.645 1.00 31.05 123 GLU A C 1
ATOM 748 O O . GLU A 1 123 ? 94.883 7.592 38.302 1.00 30.89 123 GLU A O 1
ATOM 754 N N . ALA A 1 124 ? 94.726 6.527 36.333 1.00 30.44 124 ALA A N 1
ATOM 755 C CA . ALA A 1 124 ? 95.409 7.581 35.576 1.00 29.48 124 ALA A CA 1
ATOM 756 C C . ALA A 1 124 ? 94.600 8.874 35.752 1.00 30.75 124 ALA A C 1
ATOM 757 O O . ALA A 1 124 ? 95.142 9.913 36.153 1.00 30.10 124 ALA A O 1
ATOM 759 N N . TYR A 1 125 ? 93.300 8.781 35.469 1.00 29.10 125 TYR A N 1
ATOM 760 C CA . TYR A 1 125 ? 92.383 9.925 35.561 1.00 28.49 125 TYR A CA 1
ATOM 761 C C . TYR A 1 125 ? 92.483 10.594 36.929 1.00 29.79 125 TYR A C 1
ATOM 762 O O . TYR A 1 125 ? 92.660 11.811 37.021 1.00 29.74 125 TYR A O 1
ATOM 771 N N . GLN A 1 126 ? 92.408 9.796 37.995 1.00 28.50 126 GLN A N 1
ATOM 772 C CA . GLN A 1 126 ? 92.508 10.315 39.342 1.00 30.31 126 GLN A CA 1
ATOM 773 C C . GLN A 1 126 ? 93.817 11.080 39.621 1.00 31.92 126 GLN A C 1
ATOM 774 O O . GLN A 1 126 ? 93.779 12.180 40.213 1.00 30.44 126 GLN A O 1
ATOM 780 N N . ARG A 1 127 ? 94.960 10.509 39.216 1.00 28.42 127 ARG A N 1
ATOM 781 C CA . ARG A 1 127 ? 96.242 11.165 39.460 1.00 30.49 127 ARG A CA 1
ATOM 782 C C . ARG A 1 127 ? 96.344 12.435 38.648 1.00 29.32 127 ARG A C 1
ATOM 783 O O . ARG A 1 127 ? 96.860 13.425 39.133 1.00 29.97 127 ARG A O 1
ATOM 791 N N . LEU A 1 128 ? 95.837 12.404 37.419 1.00 30.79 128 LEU A N 1
ATOM 792 C CA . LEU A 1 128 ? 95.866 13.567 36.553 1.00 31.12 128 LEU A CA 1
ATOM 793 C C . LEU A 1 128 ? 94.955 14.693 37.079 1.00 31.27 128 LEU A C 1
ATOM 794 O O . LEU A 1 128 ? 95.305 15.870 36.976 1.00 29.32 128 LEU A O 1
ATOM 799 N N . LEU A 1 129 ? 93.797 14.338 37.643 1.00 31.90 129 LEU A N 1
ATOM 800 C CA . LEU A 1 129 ? 92.898 15.337 38.217 1.00 32.01 129 LEU A CA 1
ATOM 801 C C . LEU A 1 129 ? 93.625 16.054 39.366 1.00 33.17 129 LEU A C 1
ATOM 802 O O . LEU A 1 129 ? 93.476 17.263 39.562 1.00 30.94 129 LEU A O 1
ATOM 807 N N . GLU A 1 130 ? 94.413 15.314 40.144 1.00 31.56 130 GLU A N 1
ATOM 808 C CA . GLU A 1 130 ? 95.120 15.959 41.238 1.00 33.34 130 GLU A CA 1
ATOM 809 C C . GLU A 1 130 ? 96.248 16.841 40.648 1.00 32.78 130 GLU A C 1
ATOM 810 O O . GLU A 1 130 ? 96.503 17.950 41.122 1.00 34.01 130 GLU A O 1
ATOM 816 N N . ALA A 1 131 ? 96.890 16.363 39.594 1.00 33.24 131 ALA A N 1
ATOM 817 C CA . ALA A 1 131 ? 97.972 17.118 38.954 1.00 31.74 131 ALA A CA 1
ATOM 818 C C . ALA A 1 131 ? 97.483 18.449 38.414 1.00 31.63 131 ALA A C 1
ATOM 819 O O . ALA A 1 131 ? 98.187 19.437 38.470 1.00 31.55 131 ALA A O 1
ATOM 821 N N . SER A 1 132 ? 96.281 18.462 37.874 1.00 31.09 132 SER A N 1
ATOM 822 C CA . SER A 1 132 ? 95.736 19.666 37.272 1.00 31.43 132 SER A CA 1
ATOM 823 C C . SER A 1 132 ? 95.558 20.845 38.228 1.00 30.80 132 SER A C 1
ATOM 824 O O . SER A 1 132 ? 95.410 21.985 37.790 1.00 31.29 132 SER A O 1
ATOM 827 N N . GLN A 1 133 ? 95.578 20.569 39.532 1.00 30.19 133 GLN A N 1
ATOM 828 C CA . GLN A 1 133 ? 95.398 21.596 40.533 1.00 29.69 133 GLN A CA 1
ATOM 829 C C . GLN A 1 133 ? 96.563 22.580 40.725 1.00 31.59 133 GLN A C 1
ATOM 830 O O . GLN A 1 133 ? 96.346 23.665 41.275 1.00 32.34 133 GLN A O 1
ATOM 836 N N . ASP A 1 134 ? 97.778 22.213 40.316 1.00 28.86 134 ASP A N 1
ATOM 837 C CA . ASP A 1 134 ? 98.928 23.136 40.435 1.00 28.72 134 ASP A CA 1
ATOM 838 C C . ASP A 1 134 ? 98.879 23.983 39.185 1.00 29.63 134 ASP A C 1
ATOM 839 O O . ASP A 1 134 ? 99.369 23.571 38.119 1.00 26.85 134 ASP A O 1
ATOM 844 N N . THR A 1 135 ? 98.258 25.161 39.282 1.00 29.69 135 THR A N 1
ATOM 845 C CA . THR A 1 135 ? 98.145 25.992 38.086 1.00 31.85 135 THR A CA 1
ATOM 846 C C . THR A 1 135 ? 99.457 26.678 37.688 1.00 31.64 135 THR A C 1
ATOM 847 O O . THR A 1 135 ? 99.514 27.344 36.659 1.00 31.96 135 THR A O 1
ATOM 851 N N . LEU A 1 136 ? 100.513 26.490 38.470 1.00 32.94 136 LEU A N 1
ATOM 852 C CA . LEU A 1 136 ? 101.806 27.110 38.157 1.00 35.97 136 LEU A CA 1
ATOM 853 C C . LEU A 1 136 ? 102.729 26.120 37.475 1.00 37.10 136 LEU A C 1
ATOM 854 O O . LEU A 1 136 ? 103.842 26.463 37.077 1.00 38.67 136 LEU A O 1
ATOM 859 N N . TYR A 1 137 ? 102.283 24.875 37.341 1.00 37.67 137 TYR A N 1
ATOM 860 C CA . TYR A 1 137 ? 103.117 23.863 36.710 1.00 35.13 137 TYR A CA 1
ATOM 861 C C . TYR A 1 137 ? 103.311 24.190 35.227 1.00 37.10 137 TYR A C 1
ATOM 862 O O . TYR A 1 137 ? 102.354 24.260 34.462 1.00 37.05 137 TYR A O 1
ATOM 871 N N . PRO A 1 138 ? 104.570 24.406 34.799 1.00 38.70 138 PRO A N 1
ATOM 872 C CA . PRO A 1 138 ? 104.856 24.733 33.402 1.00 39.19 138 PRO A CA 1
ATOM 873 C C . PRO A 1 138 ? 104.284 23.770 32.364 1.00 37.91 138 PRO A C 1
ATOM 874 O O . PRO A 1 138 ? 103.942 24.176 31.255 1.00 38.89 138 PRO A O 1
ATOM 878 N N . GLU A 1 139 ? 104.177 22.498 32.723 1.00 36.66 139 GLU A N 1
ATOM 879 C CA . GLU A 1 139 ? 103.662 21.495 31.809 1.00 36.20 139 GLU A CA 1
ATOM 880 C C . GLU A 1 139 ? 102.209 21.104 32.071 1.00 36.05 139 GLU A C 1
ATOM 881 O O . GLU A 1 139 ? 101.763 20.019 31.690 1.00 34.16 139 GLU A O 1
ATOM 887 N N . ARG A 1 140 ? 101.466 21.997 32.712 1.00 35.46 140 ARG A N 1
ATOM 888 C CA . ARG A 1 140 ? 100.064 21.730 32.994 1.00 34.35 140 ARG A CA 1
ATOM 889 C C . ARG A 1 140 ? 99.334 21.388 31.679 1.00 34.30 140 ARG A C 1
ATOM 890 O O . ARG A 1 140 ? 98.396 20.569 31.681 1.00 35.43 140 ARG A O 1
ATOM 898 N N . SER A 1 141 ? 99.763 21.987 30.560 1.00 33.99 141 SER A N 1
ATOM 899 C CA . SER A 1 141 ? 99.142 21.692 29.256 1.00 34.04 141 SER A CA 1
ATOM 900 C C . SER A 1 141 ? 99.198 20.190 28.947 1.00 34.02 141 SER A C 1
ATOM 901 O O . SER A 1 141 ? 98.288 19.644 28.323 1.00 35.94 141 SER A O 1
ATOM 904 N N . ARG A 1 142 ? 100.276 19.536 29.369 1.00 34.50 142 ARG A N 1
ATOM 905 C CA . ARG A 1 142 ? 100.446 18.082 29.171 1.00 35.43 142 ARG A CA 1
ATOM 906 C C . ARG A 1 142 ? 99.494 17.312 30.064 1.00 35.19 142 ARG A C 1
ATOM 907 O O . ARG A 1 142 ? 98.998 16.243 29.693 1.00 34.25 142 ARG A O 1
ATOM 915 N N . VAL A 1 143 ? 99.271 17.837 31.269 1.00 33.44 143 VAL A N 1
ATOM 916 C CA . VAL A 1 143 ? 98.343 17.208 32.173 1.00 32.13 143 VAL A CA 1
ATOM 917 C C . VAL A 1 143 ? 96.965 17.147 31.508 1.00 31.94 143 VAL A C 1
ATOM 918 O O . VAL A 1 143 ? 96.298 16.109 31.558 1.00 32.47 143 VAL A O 1
ATOM 922 N N . PHE A 1 144 ? 96.533 18.242 30.888 1.00 28.85 144 PHE A N 1
ATOM 923 C CA . PHE A 1 144 ? 95.239 18.259 30.223 1.00 29.44 144 PHE A CA 1
ATOM 924 C C . PHE A 1 144 ? 95.220 17.401 28.962 1.00 32.96 144 PHE A C 1
ATOM 925 O O . PHE A 1 144 ? 94.166 16.855 28.582 1.00 31.56 144 PHE A O 1
ATOM 933 N N . GLU A 1 145 ? 96.352 17.314 28.278 1.00 31.33 145 GLU A N 1
ATOM 934 C CA . GLU A 1 145 ? 96.402 16.433 27.127 1.00 35.45 145 GLU A CA 1
ATOM 935 C C . GLU A 1 145 ? 96.136 14.999 27.643 1.00 34.79 145 GLU A C 1
ATOM 936 O O . GLU A 1 145 ? 95.352 14.257 27.067 1.00 38.04 145 GLU A O 1
ATOM 942 N N . ASN A 1 146 ? 96.799 14.619 28.727 1.00 35.25 146 ASN A N 1
ATOM 943 C CA . ASN A 1 146 ? 96.628 13.283 29.296 1.00 33.88 146 ASN A CA 1
ATOM 944 C C . ASN A 1 146 ? 95.202 12.994 29.754 1.00 32.67 146 ASN A C 1
ATOM 945 O O . ASN A 1 146 ? 94.707 11.886 29.582 1.00 34.48 146 ASN A O 1
ATOM 950 N N . LEU A 1 147 ? 94.542 13.995 30.312 1.00 30.98 147 LEU A N 1
ATOM 951 C CA . LEU A 1 147 ? 93.156 13.846 30.741 1.00 29.09 147 LEU A CA 1
ATOM 952 C C . LEU A 1 147 ? 92.314 13.583 29.501 1.00 29.51 147 LEU A C 1
ATOM 953 O O . LEU A 1 147 ? 91.374 12.780 29.527 1.00 30.28 147 LEU A O 1
ATOM 958 N N . GLY A 1 148 ? 92.639 14.262 28.404 1.00 30.44 148 GLY A N 1
ATOM 959 C CA . GLY A 1 148 ? 91.913 14.030 27.157 1.00 29.43 148 GLY A CA 1
ATOM 960 C C . GLY A 1 148 ? 92.145 12.627 26.589 1.00 30.98 148 GLY A C 1
ATOM 961 O O . GLY A 1 148 ? 91.208 11.949 26.168 1.00 33.23 148 GLY A O 1
ATOM 962 N N . LEU A 1 149 ? 93.387 12.164 26.586 1.00 31.34 149 LEU A N 1
ATOM 963 C CA . LEU A 1 149 ? 93.647 10.832 26.057 1.00 33.53 149 LEU A CA 1
ATOM 964 C C . LEU A 1 149 ? 92.951 9.770 26.914 1.00 34.47 149 LEU A C 1
ATOM 965 O O . LEU A 1 149 ? 92.339 8.843 26.368 1.00 35.62 149 LEU A O 1
ATOM 970 N N . VAL A 1 150 ? 93.022 9.904 28.245 1.00 35.67 150 VAL A N 1
ATOM 971 C CA . VAL A 1 150 ? 92.360 8.948 29.142 1.00 32.16 150 VAL A CA 1
ATOM 972 C C . VAL A 1 150 ? 90.848 8.991 28.886 1.00 34.35 150 VAL A C 1
ATOM 973 O O . VAL A 1 150 ? 90.175 7.957 28.892 1.00 34.39 150 VAL A O 1
ATOM 977 N N . SER A 1 151 ? 90.300 10.179 28.639 1.00 34.23 151 SER A N 1
ATOM 978 C CA . SER A 1 151 ? 88.873 10.287 28.387 1.00 35.73 151 SER A CA 1
ATOM 979 C C . SER A 1 151 ? 88.486 9.504 27.129 1.00 38.61 151 SER A C 1
ATOM 980 O O . SER A 1 151 ? 87.393 8.900 27.058 1.00 37.95 151 SER A O 1
ATOM 983 N N . LEU A 1 152 ? 89.370 9.525 26.131 1.00 40.67 152 LEU A N 1
ATOM 984 C CA . LEU A 1 152 ? 89.127 8.783 24.902 1.00 41.33 152 LEU A CA 1
ATOM 985 C C . LEU A 1 152 ? 88.912 7.311 25.220 1.00 43.28 152 LEU A C 1
ATOM 986 O O . LEU A 1 152 ? 87.926 6.709 24.801 1.00 44.80 152 LEU A O 1
ATOM 991 N N . GLN A 1 153 ? 89.838 6.747 25.988 1.00 42.90 153 GLN A N 1
ATOM 992 C CA . GLN A 1 153 ? 89.773 5.347 26.373 1.00 44.10 153 GLN A CA 1
ATOM 993 C C . GLN A 1 153 ? 88.595 5.007 27.267 1.00 44.84 153 GLN A C 1
ATOM 994 O O . GLN A 1 153 ? 88.245 3.842 27.412 1.00 47.36 153 GLN A O 1
ATOM 1008 N N . LYS A 1 155 ? 85.751 6.112 26.574 1.00 43.41 155 LYS A N 1
ATOM 1009 C CA . LYS A 1 155 ? 84.642 6.320 25.645 1.00 43.83 155 LYS A CA 1
ATOM 1010 C C . LYS A 1 155 ? 83.846 7.599 25.899 1.00 42.99 155 LYS A C 1
ATOM 1011 O O . LYS A 1 155 ? 82.625 7.599 25.810 1.00 41.09 155 LYS A O 1
ATOM 1017 N N . LYS A 1 156 ? 84.537 8.686 26.231 1.00 41.94 156 LYS A N 1
ATOM 1018 C CA . LYS A 1 156 ? 83.871 9.960 26.447 1.00 40.05 156 LYS A CA 1
ATOM 1019 C C . LYS A 1 156 ? 84.537 11.019 25.578 1.00 39.16 156 LYS A C 1
ATOM 1020 O O . LYS A 1 156 ? 85.258 11.902 26.075 1.00 37.33 156 LYS A O 1
ATOM 1026 N N . PRO A 1 157 ? 84.319 10.929 24.258 1.00 37.96 157 PRO A N 1
ATOM 1027 C CA . PRO A 1 157 ? 84.895 11.872 23.301 1.00 38.02 157 PRO A CA 1
ATOM 1028 C C . PRO A 1 157 ? 84.543 13.351 23.482 1.00 37.72 157 PRO A C 1
ATOM 1029 O O . PRO A 1 157 ? 85.368 14.214 23.159 1.00 36.35 157 PRO A O 1
ATOM 1033 N N . ALA A 1 158 ? 83.343 13.659 23.982 1.00 35.95 158 ALA A N 1
ATOM 1034 C CA . ALA A 1 158 ? 82.990 15.065 24.180 1.00 37.57 158 ALA A CA 1
ATOM 1035 C C . ALA A 1 158 ? 83.834 15.614 25.353 1.00 36.84 158 ALA A C 1
ATOM 1036 O O . ALA A 1 158 ? 84.317 16.749 25.342 1.00 35.83 158 ALA A O 1
ATOM 1038 N N . GLN A 1 159 ? 84.025 14.773 26.352 1.00 36.22 159 GLN A N 1
ATOM 1039 C CA . GLN A 1 159 ? 84.811 15.132 27.506 1.00 37.78 159 GLN A CA 1
ATOM 1040 C C . GLN A 1 159 ? 86.294 15.259 27.091 1.00 37.25 159 GLN A C 1
ATOM 1041 O O . GLN A 1 159 ? 86.986 16.178 27.514 1.00 34.37 159 GLN A O 1
ATOM 1047 N N . ALA A 1 160 ? 86.765 14.330 26.262 1.00 34.75 160 ALA A N 1
ATOM 1048 C CA . ALA A 1 160 ? 88.143 14.363 25.792 1.00 34.30 160 ALA A CA 1
ATOM 1049 C C . ALA A 1 160 ? 88.387 15.708 25.094 1.00 36.66 160 ALA A C 1
ATOM 1050 O O . ALA A 1 160 ? 89.411 16.378 25.313 1.00 34.62 160 ALA A O 1
ATOM 1052 N N . LYS A 1 161 ? 87.412 16.095 24.278 1.00 36.14 161 LYS A N 1
ATOM 1053 C CA . LYS A 1 161 ? 87.491 17.328 23.513 1.00 38.32 161 LYS A CA 1
ATOM 1054 C C . LYS A 1 161 ? 87.695 18.525 24.420 1.00 37.92 161 LYS A C 1
ATOM 1055 O O . LYS A 1 161 ? 88.558 19.383 24.136 1.00 38.23 161 LYS A O 1
ATOM 1061 N N . GLU A 1 162 ? 86.916 18.603 25.501 1.00 36.03 162 GLU A N 1
ATOM 1062 C CA . GLU A 1 162 ? 87.068 19.720 26.435 1.00 36.62 162 GLU A CA 1
ATOM 1063 C C . GLU A 1 162 ? 88.468 19.727 27.059 1.00 35.26 162 GLU A C 1
ATOM 1064 O O . GLU A 1 162 ? 89.062 20.781 27.231 1.00 34.13 162 GLU A O 1
ATOM 1070 N N . TYR A 1 163 ? 89.010 18.557 27.376 1.00 33.78 163 TYR A N 1
ATOM 1071 C CA . TYR A 1 163 ? 90.337 18.512 27.946 1.00 32.65 163 TYR A CA 1
ATOM 1072 C C . TYR A 1 163 ? 91.352 18.947 26.901 1.00 34.27 163 TYR A C 1
ATOM 1073 O O . TYR A 1 163 ? 92.246 19.732 27.199 1.00 33.83 163 TYR A O 1
ATOM 1082 N N . PHE A 1 164 ? 91.213 18.458 25.671 1.00 33.22 164 PHE A N 1
ATOM 1083 C CA . PHE A 1 164 ? 92.124 18.863 24.607 1.00 33.62 164 PHE A CA 1
ATOM 1084 C C . PHE A 1 164 ? 92.095 20.381 24.362 1.00 33.87 164 PHE A C 1
ATOM 1085 O O . PHE A 1 164 ? 93.141 20.987 24.141 1.00 31.62 164 PHE A O 1
ATOM 1093 N N . GLU A 1 165 ? 90.912 20.990 24.407 1.00 34.79 165 GLU A N 1
ATOM 1094 C CA . GLU A 1 165 ? 90.828 22.433 24.235 1.00 37.56 165 GLU A CA 1
ATOM 1095 C C . GLU A 1 165 ? 91.557 23.168 25.361 1.00 38.20 165 GLU A C 1
ATOM 1096 O O . GLU A 1 165 ? 92.198 24.204 25.117 1.00 40.75 165 GLU A O 1
ATOM 1102 N N . LYS A 1 166 ? 91.462 22.660 26.595 1.00 37.27 166 LYS A N 1
ATOM 1103 C CA . LYS A 1 166 ? 92.173 23.304 27.702 1.00 35.92 166 LYS A CA 1
ATOM 1104 C C . LYS A 1 166 ? 93.686 23.233 27.452 1.00 36.65 166 LYS A C 1
ATOM 1105 O O . LYS A 1 166 ? 94.432 24.204 27.708 1.00 32.53 166 LYS A O 1
ATOM 1111 N N . SER A 1 167 ? 94.147 22.083 26.960 1.00 33.53 167 SER A N 1
ATOM 1112 C CA . SER A 1 167 ? 95.575 21.916 26.674 1.00 34.60 167 SER A CA 1
ATOM 1113 C C . SER A 1 167 ? 96.064 22.926 25.604 1.00 35.73 167 SER A C 1
ATOM 1114 O O . SER A 1 167 ? 97.117 23.534 25.749 1.00 34.80 167 SER A O 1
ATOM 1117 N N . LEU A 1 168 ? 95.291 23.109 24.538 1.00 38.19 168 LEU A N 1
ATOM 1118 C CA . LEU A 1 168 ? 95.703 24.019 23.481 1.00 40.12 168 LEU A CA 1
ATOM 1119 C C . LEU A 1 168 ? 95.592 25.478 23.892 1.00 42.66 168 LEU A C 1
ATOM 1120 O O . LEU A 1 168 ? 96.268 26.321 23.320 1.00 42.76 168 LEU A O 1
ATOM 1125 N N . ARG A 1 169 ? 94.739 25.782 24.868 1.00 44.19 169 ARG A N 1
ATOM 1126 C CA . ARG A 1 169 ? 94.594 27.162 25.332 1.00 44.85 169 ARG A CA 1
ATOM 1127 C C . ARG A 1 169 ? 95.866 27.531 26.092 1.00 44.19 169 ARG A C 1
ATOM 1128 O O . ARG A 1 169 ? 96.312 28.669 26.025 1.00 45.97 169 ARG A O 1
ATOM 1136 N N . LEU A 1 170 ? 96.460 26.561 26.793 1.00 42.30 170 LEU A N 1
ATOM 1137 C CA . LEU A 1 170 ? 97.700 26.779 27.546 1.00 41.52 170 LEU A CA 1
ATOM 1138 C C . LEU A 1 170 ? 98.951 26.697 26.674 1.00 44.44 170 LEU A C 1
ATOM 1139 O O . LEU A 1 170 ? 99.986 27.317 26.966 1.00 43.38 170 LEU A O 1
ATOM 1144 N N . ASN A 1 171 ? 98.871 25.888 25.627 1.00 45.62 171 ASN A N 1
ATOM 1145 C CA . ASN A 1 171 ? 99.983 25.769 24.709 1.00 47.04 171 ASN A CA 1
ATOM 1146 C C . ASN A 1 171 ? 99.470 25.435 23.324 1.00 47.70 171 ASN A C 1
ATOM 1147 O O . ASN A 1 171 ? 99.179 24.291 23.003 1.00 47.03 171 ASN A O 1
ATOM 1152 N N . ARG A 1 172 ? 99.350 26.473 22.511 1.00 50.74 172 ARG A N 1
ATOM 1153 C CA . ARG A 1 172 ? 98.858 26.375 21.141 1.00 52.36 172 ARG A CA 1
ATOM 1154 C C . ARG A 1 172 ? 99.714 25.538 20.212 1.00 52.68 172 ARG A C 1
ATOM 1155 O O . ARG A 1 172 ? 99.208 24.966 19.254 1.00 52.54 172 ARG A O 1
ATOM 1163 N N . ASN A 1 173 ? 101.010 25.471 20.496 1.00 52.82 173 ASN A N 1
ATOM 1164 C CA . ASN A 1 173 ? 101.928 24.737 19.646 1.00 53.27 173 ASN A CA 1
ATOM 1165 C C . ASN A 1 173 ? 102.070 23.249 19.984 1.00 52.66 173 ASN A C 1
ATOM 1166 O O . ASN A 1 173 ? 103.134 22.801 20.408 1.00 53.10 173 ASN A O 1
ATOM 1171 N N . GLN A 1 174 ? 100.998 22.481 19.794 1.00 51.17 174 GLN A N 1
ATOM 1172 C CA . GLN A 1 174 ? 101.028 21.045 20.082 1.00 49.29 174 GLN A CA 1
ATOM 1173 C C . GLN A 1 174 ? 100.341 20.293 18.932 1.00 49.55 174 GLN A C 1
ATOM 1174 O O . GLN A 1 174 ? 99.148 20.002 18.990 1.00 48.29 174 GLN A O 1
ATOM 1180 N N . PRO A 1 175 ? 101.090 19.985 17.862 1.00 50.05 175 PRO A N 1
ATOM 1181 C CA . PRO A 1 175 ? 100.534 19.268 16.705 1.00 48.50 175 PRO A CA 1
ATOM 1182 C C . PRO A 1 175 ? 99.767 18.001 17.081 1.00 47.41 175 PRO A C 1
ATOM 1183 O O . PRO A 1 175 ? 98.714 17.736 16.523 1.00 48.44 175 PRO A O 1
ATOM 1187 N N . SER A 1 176 ? 100.286 17.220 18.028 1.00 45.94 176 SER A N 1
ATOM 1188 C CA . SER A 1 176 ? 99.615 15.991 18.422 1.00 43.91 176 SER A CA 1
ATOM 1189 C C . SER A 1 176 ? 98.221 16.221 19.016 1.00 42.13 176 SER A C 1
ATOM 1190 O O . SER A 1 176 ? 97.321 15.417 18.783 1.00 41.84 176 SER A O 1
ATOM 1193 N N . VAL A 1 177 ? 98.039 17.310 19.765 1.00 40.85 177 VAL A N 1
ATOM 1194 C CA . VAL A 1 177 ? 96.732 17.627 20.342 1.00 39.28 177 VAL A CA 1
ATOM 1195 C C . VAL A 1 177 ? 95.832 18.125 19.227 1.00 37.72 177 VAL A C 1
ATOM 1196 O O . VAL A 1 177 ? 94.658 17.770 19.152 1.00 38.83 177 VAL A O 1
ATOM 1200 N N . ALA A 1 178 ? 96.382 18.944 18.344 1.00 38.04 178 ALA A N 1
ATOM 1201 C CA . ALA A 1 178 ? 95.600 19.446 17.218 1.00 37.78 178 ALA A CA 1
ATOM 1202 C C . ALA A 1 178 ? 95.054 18.291 16.395 1.00 38.06 178 ALA A C 1
ATOM 1203 O O . ALA A 1 178 ? 93.937 18.370 15.861 1.00 39.09 178 ALA A O 1
ATOM 1205 N N . LEU A 1 179 ? 95.840 17.223 16.276 1.00 34.87 179 LEU A N 1
ATOM 1206 C CA . LEU A 1 179 ? 95.413 16.051 15.507 1.00 35.16 179 LEU A CA 1
ATOM 1207 C C . LEU A 1 179 ? 94.255 15.341 16.187 1.00 34.71 179 LEU A C 1
ATOM 1208 O O . LEU A 1 179 ? 93.308 14.924 15.517 1.00 32.86 179 LEU A O 1
ATOM 1213 N N . GLU A 1 180 ? 94.317 15.207 17.519 1.00 35.12 180 GLU A N 1
ATOM 1214 C CA . GLU A 1 180 ? 93.226 14.548 18.235 1.00 33.99 180 GLU A CA 1
ATOM 1215 C C . GLU A 1 180 ? 91.969 15.398 18.096 1.00 34.47 180 GLU A C 1
ATOM 1216 O O . GLU A 1 180 ? 90.877 14.864 17.951 1.00 33.54 180 GLU A O 1
ATOM 1230 N N . ALA A 1 182 ? 91.247 17.439 15.527 1.00 38.30 182 ALA A N 1
ATOM 1231 C CA . ALA A 1 182 ? 90.786 17.255 14.141 1.00 38.42 182 ALA A CA 1
ATOM 1232 C C . ALA A 1 182 ? 90.002 15.946 14.003 1.00 38.77 182 ALA A C 1
ATOM 1233 O O . ALA A 1 182 ? 88.923 15.902 13.380 1.00 40.11 182 ALA A O 1
ATOM 1235 N N . ASP A 1 183 ? 90.531 14.875 14.584 1.00 36.43 183 ASP A N 1
ATOM 1236 C CA . ASP A 1 183 ? 89.849 13.598 14.483 1.00 37.52 183 ASP A CA 1
ATOM 1237 C C . ASP A 1 183 ? 88.469 13.653 15.134 1.00 38.99 183 ASP A C 1
ATOM 1238 O O . ASP A 1 183 ? 87.481 13.171 14.570 1.00 36.47 183 ASP A O 1
ATOM 1243 N N . LEU A 1 184 ? 88.389 14.249 16.322 1.00 40.87 184 LEU A N 1
ATOM 1244 C CA . LEU A 1 184 ? 87.106 14.328 17.006 1.00 42.25 184 LEU A CA 1
ATOM 1245 C C . LEU A 1 184 ? 86.116 15.143 16.214 1.00 41.48 184 LEU A C 1
ATOM 1246 O O . LEU A 1 184 ? 84.994 14.709 15.994 1.00 43.68 184 LEU A O 1
ATOM 1251 N N . LEU A 1 185 ? 86.528 16.323 15.769 1.00 42.09 185 LEU A N 1
ATOM 1252 C CA . LEU A 1 185 ? 85.624 17.178 14.997 1.00 43.58 185 LEU A CA 1
ATOM 1253 C C . LEU A 1 185 ? 85.195 16.489 13.708 1.00 44.94 185 LEU A C 1
ATOM 1254 O O . LEU A 1 185 ? 84.018 16.528 13.336 1.00 44.60 185 LEU A O 1
ATOM 1259 N N . TYR A 1 186 ? 86.139 15.850 13.025 1.00 46.30 186 TYR A N 1
ATOM 1260 C CA . TYR A 1 186 ? 85.797 15.125 11.815 1.00 47.73 186 TYR A CA 1
ATOM 1261 C C . TYR A 1 186 ? 84.710 14.113 12.117 1.00 50.07 186 TYR A C 1
ATOM 1262 O O . TYR A 1 186 ? 83.699 14.052 11.423 1.00 52.21 186 TYR A O 1
ATOM 1271 N N . LYS A 1 187 ? 84.918 13.321 13.163 1.00 52.05 187 LYS A N 1
ATOM 1272 C CA . LYS A 1 187 ? 83.940 12.312 13.530 1.00 52.99 187 LYS A CA 1
ATOM 1273 C C . LYS A 1 187 ? 82.587 12.930 13.890 1.00 55.08 187 LYS A C 1
ATOM 1274 O O . LYS A 1 187 ? 81.566 12.259 13.789 1.00 55.03 187 LYS A O 1
ATOM 1280 N N . GLU A 1 188 ? 82.590 14.198 14.308 1.00 56.54 188 GLU A N 1
ATOM 1281 C CA . GLU A 1 188 ? 81.367 14.927 14.675 1.00 58.40 188 GLU A CA 1
ATOM 1282 C C . GLU A 1 188 ? 80.742 15.620 13.464 1.00 58.89 188 GLU A C 1
ATOM 1283 O O . GLU A 1 188 ? 79.727 16.305 13.597 1.00 58.63 188 GLU A O 1
ATOM 1289 N N . ARG A 1 189 ? 81.379 15.484 12.305 1.00 59.03 189 ARG A N 1
ATOM 1290 C CA . ARG A 1 189 ? 80.906 16.122 11.079 1.00 58.70 189 ARG A CA 1
ATOM 1291 C C . ARG A 1 189 ? 81.139 17.639 11.101 1.00 57.03 189 ARG A C 1
ATOM 1292 O O . ARG A 1 189 ? 80.638 18.346 10.241 1.00 58.84 189 ARG A O 1
ATOM 1300 N N . GLU A 1 190 ? 81.880 18.134 12.086 1.00 54.58 190 GLU A N 1
ATOM 1301 C CA . GLU A 1 190 ? 82.201 19.556 12.204 1.00 53.10 190 GLU A CA 1
ATOM 1302 C C . GLU A 1 190 ? 83.431 19.820 11.336 1.00 52.33 190 GLU A C 1
ATOM 1303 O O . GLU A 1 190 ? 84.479 20.239 11.841 1.00 51.94 190 GLU A O 1
ATOM 1309 N N . TYR A 1 191 ? 83.292 19.594 10.030 1.00 50.54 191 TYR A N 1
ATOM 1310 C CA . TYR A 1 191 ? 84.390 19.732 9.080 1.00 47.89 191 TYR A CA 1
ATOM 1311 C C . TYR A 1 191 ? 85.244 20.978 9.058 1.00 47.45 191 TYR A C 1
ATOM 1312 O O . TYR A 1 191 ? 86.453 20.872 8.889 1.00 47.26 191 TYR A O 1
ATOM 1321 N N . VAL A 1 192 ? 84.660 22.160 9.207 1.00 47.89 192 VAL A N 1
ATOM 1322 C CA . VAL A 1 192 ? 85.493 23.355 9.153 1.00 48.10 192 VAL A CA 1
ATOM 1323 C C . VAL A 1 192 ? 86.397 23.461 10.362 1.00 49.49 192 VAL A C 1
ATOM 1324 O O . VAL A 1 192 ? 87.578 23.780 10.235 1.00 51.23 192 VAL A O 1
ATOM 1328 N N . PRO A 1 193 ? 85.858 23.231 11.569 1.00 49.17 193 PRO A N 1
ATOM 1329 C CA . PRO A 1 193 ? 86.758 23.324 12.725 1.00 48.52 193 PRO A CA 1
ATOM 1330 C C . PRO A 1 193 ? 87.793 22.180 12.614 1.00 46.87 193 PRO A C 1
ATOM 1331 O O . PRO A 1 193 ? 88.965 22.357 12.936 1.00 45.81 193 PRO A O 1
ATOM 1335 N N . ALA A 1 194 ? 87.338 21.022 12.144 1.00 45.17 194 ALA A N 1
ATOM 1336 C CA . ALA A 1 194 ? 88.208 19.850 11.993 1.00 46.18 194 ALA A CA 1
ATOM 1337 C C . ALA A 1 194 ? 89.402 20.191 11.122 1.00 47.22 194 ALA A C 1
ATOM 1338 O O . ALA A 1 194 ? 90.556 19.993 11.500 1.00 44.82 194 ALA A O 1
ATOM 1340 N N . ARG A 1 195 ? 89.094 20.719 9.943 1.00 50.39 195 ARG A N 1
ATOM 1341 C CA . ARG A 1 195 ? 90.093 21.112 8.970 1.00 51.49 195 ARG A CA 1
ATOM 1342 C C . ARG A 1 195 ? 91.049 22.116 9.561 1.00 50.41 195 ARG A C 1
ATOM 1343 O O . ARG A 1 195 ? 92.259 22.072 9.346 1.00 50.72 195 ARG A O 1
ATOM 1351 N N . GLN A 1 196 ? 90.498 23.048 10.310 1.00 50.64 196 GLN A N 1
ATOM 1352 C CA . GLN A 1 196 ? 91.328 24.057 10.924 1.00 50.71 196 GLN A CA 1
ATOM 1353 C C . GLN A 1 196 ? 92.359 23.442 11.830 1.00 49.98 196 GLN A C 1
ATOM 1354 O O . GLN A 1 196 ? 93.540 23.773 11.732 1.00 50.69 196 GLN A O 1
ATOM 1360 N N . TYR A 1 197 ? 91.918 22.548 12.718 1.00 47.16 197 TYR A N 1
ATOM 1361 C CA . TYR A 1 197 ? 92.840 21.905 13.638 1.00 46.41 197 TYR A CA 1
ATOM 1362 C C . TYR A 1 197 ? 93.806 21.003 12.871 1.00 45.17 197 TYR A C 1
ATOM 1363 O O . TYR A 1 197 ? 94.972 20.876 13.235 1.00 43.46 197 TYR A O 1
ATOM 1372 N N . TYR A 1 198 ? 93.326 20.393 11.797 1.00 46.27 198 TYR A N 1
ATOM 1373 C CA . TYR A 1 198 ? 94.198 19.540 11.011 1.00 48.76 198 TYR A CA 1
ATOM 1374 C C . TYR A 1 198 ? 95.336 20.377 10.423 1.00 50.57 198 TYR A C 1
ATOM 1375 O O . TYR A 1 198 ? 96.517 20.038 10.559 1.00 50.81 198 TYR A O 1
ATOM 1384 N N . ASP A 1 199 ? 94.984 21.479 9.771 1.00 52.18 199 ASP A N 1
ATOM 1385 C CA . ASP A 1 199 ? 96.019 22.323 9.194 1.00 53.63 199 ASP A CA 1
ATOM 1386 C C . ASP A 1 199 ? 97.028 22.719 10.272 1.00 54.00 199 ASP A C 1
ATOM 1387 O O . ASP A 1 199 ? 98.230 22.721 10.019 1.00 54.71 199 ASP A O 1
ATOM 1392 N N . LEU A 1 200 ? 96.554 23.029 11.478 1.00 54.67 200 LEU A N 1
ATOM 1393 C CA . LEU A 1 200 ? 97.469 23.407 12.555 1.00 54.80 200 LEU A CA 1
ATOM 1394 C C . LEU A 1 200 ? 98.380 22.228 12.871 1.00 55.11 200 LEU A C 1
ATOM 1395 O O . LEU A 1 200 ? 99.568 22.398 13.164 1.00 56.67 200 LEU A O 1
ATOM 1400 N N . PHE A 1 201 ? 97.832 21.021 12.806 1.00 54.10 201 PHE A N 1
ATOM 1401 C CA . PHE A 1 201 ? 98.646 19.838 13.063 1.00 53.49 201 PHE A CA 1
ATOM 1402 C C . PHE A 1 201 ? 99.673 19.639 11.941 1.00 54.48 201 PHE A C 1
ATOM 1403 O O . PHE A 1 201 ? 100.832 19.340 12.203 1.00 53.98 201 PHE A O 1
ATOM 1411 N N . ALA A 1 202 ? 99.235 19.791 10.692 1.00 55.69 202 ALA A N 1
ATOM 1412 C CA . ALA A 1 202 ? 100.120 19.596 9.552 1.00 58.09 202 ALA A CA 1
ATOM 1413 C C . ALA A 1 202 ? 101.330 20.533 9.576 1.00 60.39 202 ALA A C 1
ATOM 1414 O O . ALA A 1 202 ? 102.452 20.136 9.237 1.00 60.33 202 ALA A O 1
ATOM 1416 N N . GLN A 1 203 ? 101.114 21.776 9.983 1.00 63.52 203 GLN A N 1
ATOM 1417 C CA . GLN A 1 203 ? 102.216 22.729 10.062 1.00 66.57 203 GLN A CA 1
ATOM 1418 C C . GLN A 1 203 ? 103.050 22.446 11.318 1.00 67.64 203 GLN A C 1
ATOM 1419 O O . GLN A 1 203 ? 103.517 23.363 12.002 1.00 68.33 203 GLN A O 1
ATOM 1425 N N . GLY A 1 204 ? 103.230 21.166 11.619 1.00 67.88 204 GLY A N 1
ATOM 1426 C CA . GLY A 1 204 ? 103.990 20.788 12.790 1.00 68.08 204 GLY A CA 1
ATOM 1427 C C . GLY A 1 204 ? 104.993 19.718 12.437 1.00 69.03 204 GLY A C 1
ATOM 1428 O O . GLY A 1 204 ? 105.773 19.278 13.287 1.00 69.22 204 GLY A O 1
ATOM 1429 N N . GLY A 1 205 ? 104.953 19.282 11.181 1.00 68.88 205 GLY A N 1
ATOM 1430 C CA . GLY A 1 205 ? 105.889 18.275 10.729 1.00 69.12 205 GLY A CA 1
ATOM 1431 C C . GLY A 1 205 ? 105.361 16.883 10.422 1.00 69.22 205 GLY A C 1
ATOM 1432 O O . GLY A 1 205 ? 105.017 16.577 9.275 1.00 71.41 205 GLY A O 1
ATOM 1433 N N . GLY A 1 206 ? 105.304 16.040 11.449 1.00 67.21 206 GLY A N 1
ATOM 1434 C CA . GLY A 1 206 ? 104.880 14.663 11.287 1.00 62.90 206 GLY A CA 1
ATOM 1435 C C . GLY A 1 206 ? 103.640 14.399 10.475 1.00 60.70 206 GLY A C 1
ATOM 1436 O O . GLY A 1 206 ? 102.899 15.313 10.132 1.00 62.62 206 GLY A O 1
ATOM 1437 N N . GLN A 1 207 ? 103.451 13.122 10.170 1.00 56.26 207 GLN A N 1
ATOM 1438 C CA . GLN A 1 207 ? 102.322 12.563 9.434 1.00 53.85 207 GLN A CA 1
ATOM 1439 C C . GLN A 1 207 ? 102.534 11.072 9.614 1.00 52.82 207 GLN A C 1
ATOM 1440 O O . GLN A 1 207 ? 103.668 10.604 9.609 1.00 52.75 207 GLN A O 1
ATOM 1446 N N . ASN A 1 208 ? 101.458 10.330 9.821 1.00 51.28 208 ASN A N 1
ATOM 1447 C CA . ASN A 1 208 ? 101.558 8.884 9.960 1.00 48.46 208 ASN A CA 1
ATOM 1448 C C . ASN A 1 208 ? 100.383 8.334 9.171 1.00 46.31 208 ASN A C 1
ATOM 1449 O O . ASN A 1 208 ? 99.635 9.109 8.586 1.00 47.27 208 ASN A O 1
ATOM 1454 N N . ALA A 1 209 ? 100.222 7.020 9.132 1.00 43.92 209 ALA A N 1
ATOM 1455 C CA . ALA A 1 209 ? 99.141 6.425 8.371 1.00 43.33 209 ALA A CA 1
ATOM 1456 C C . ALA A 1 209 ? 97.809 7.056 8.775 1.00 44.90 209 ALA A C 1
ATOM 1457 O O . ALA A 1 209 ? 97.031 7.510 7.929 1.00 44.05 209 ALA A O 1
ATOM 1459 N N . ARG A 1 210 ? 97.560 7.081 10.081 1.00 46.30 210 ARG A N 1
ATOM 1460 C CA . ARG A 1 210 ? 96.346 7.657 10.629 1.00 45.20 210 ARG A CA 1
ATOM 1461 C C . ARG A 1 210 ? 96.076 9.082 10.152 1.00 44.08 210 ARG A C 1
ATOM 1462 O O . ARG A 1 210 ? 95.004 9.366 9.638 1.00 45.49 210 ARG A O 1
ATOM 1470 N N . SER A 1 211 ? 97.038 9.979 10.326 1.00 44.70 211 SER A N 1
ATOM 1471 C CA . SER A 1 211 ? 96.838 11.360 9.934 1.00 45.82 211 SER A CA 1
ATOM 1472 C C . SER A 1 211 ? 96.720 11.591 8.431 1.00 48.82 211 SER A C 1
ATOM 1473 O O . SER A 1 211 ? 95.992 12.499 8.007 1.00 50.10 211 SER A O 1
ATOM 1476 N N . LEU A 1 212 ? 97.406 10.777 7.627 1.00 47.57 212 LEU A N 1
ATOM 1477 C CA . LEU A 1 212 ? 97.323 10.918 6.174 1.00 47.12 212 LEU A CA 1
ATOM 1478 C C . LEU A 1 212 ? 95.901 10.589 5.746 1.00 46.26 212 LEU A C 1
ATOM 1479 O O . LEU A 1 212 ? 95.319 11.296 4.923 1.00 46.40 212 LEU A O 1
ATOM 1484 N N . LEU A 1 213 ? 95.327 9.541 6.321 1.00 46.30 213 LEU A N 1
ATOM 1485 C CA . LEU A 1 213 ? 93.972 9.155 5.958 1.00 46.53 213 LEU A CA 1
ATOM 1486 C C . LEU A 1 213 ? 92.954 10.218 6.388 1.00 48.50 213 LEU A C 1
ATOM 1487 O O . LEU A 1 213 ? 91.985 10.495 5.662 1.00 49.19 213 LEU A O 1
ATOM 1492 N N . LEU A 1 214 ? 93.174 10.812 7.561 1.00 48.37 214 LEU A N 1
ATOM 1493 C CA . LEU A 1 214 ? 92.273 11.846 8.064 1.00 48.18 214 LEU A CA 1
ATOM 1494 C C . LEU A 1 214 ? 92.348 13.043 7.122 1.00 48.61 214 LEU A C 1
ATOM 1495 O O . LEU A 1 214 ? 91.322 13.629 6.775 1.00 49.03 214 LEU A O 1
ATOM 1500 N N . GLY A 1 215 ? 93.566 13.404 6.720 1.00 49.11 215 GLY A N 1
ATOM 1501 C CA . GLY A 1 215 ? 93.755 14.526 5.815 1.00 52.02 215 GLY A CA 1
ATOM 1502 C C . GLY A 1 215 ? 93.143 14.241 4.452 1.00 54.03 215 GLY A C 1
ATOM 1503 O O . GLY A 1 215 ? 92.598 15.126 3.793 1.00 55.99 215 GLY A O 1
ATOM 1504 N N . ILE A 1 216 ? 93.253 12.994 4.014 1.00 54.35 216 ILE A N 1
ATOM 1505 C CA . ILE A 1 216 ? 92.675 12.582 2.748 1.00 55.24 216 ILE A CA 1
ATOM 1506 C C . ILE A 1 216 ? 91.166 12.728 2.806 1.00 55.63 216 ILE A C 1
ATOM 1507 O O . ILE A 1 216 ? 90.560 13.319 1.916 1.00 56.27 216 ILE A O 1
ATOM 1512 N N . ARG A 1 217 ? 90.542 12.201 3.855 1.00 55.14 217 ARG A N 1
ATOM 1513 C CA . ARG A 1 217 ? 89.089 12.310 3.973 1.00 55.39 217 ARG A CA 1
ATOM 1514 C C . ARG A 1 217 ? 88.616 13.769 4.135 1.00 56.48 217 ARG A C 1
ATOM 1515 O O . ARG A 1 217 ? 87.507 14.111 3.710 1.00 56.53 217 ARG A O 1
ATOM 1523 N N . LEU A 1 218 ? 89.449 14.625 4.728 1.00 56.33 218 LEU A N 1
ATOM 1524 C CA . LEU A 1 218 ? 89.076 16.026 4.887 1.00 57.56 218 LEU A CA 1
ATOM 1525 C C . LEU A 1 218 ? 89.162 16.732 3.537 1.00 59.85 218 LEU A C 1
ATOM 1526 O O . LEU A 1 218 ? 88.285 17.534 3.197 1.00 61.06 218 LEU A O 1
ATOM 1531 N N . ALA A 1 219 ? 90.210 16.435 2.768 1.00 61.25 219 ALA A N 1
ATOM 1532 C CA . ALA A 1 219 ? 90.390 17.029 1.438 1.00 62.02 219 ALA A CA 1
ATOM 1533 C C . ALA A 1 219 ? 89.161 16.718 0.580 1.00 62.44 219 ALA A C 1
ATOM 1534 O O . ALA A 1 219 ? 88.617 17.590 -0.099 1.00 62.10 219 ALA A O 1
ATOM 1536 N N . LYS A 1 220 ? 88.723 15.464 0.626 1.00 63.35 220 LYS A N 1
ATOM 1537 C CA . LYS A 1 220 ? 87.559 15.038 -0.135 1.00 64.98 220 LYS A CA 1
ATOM 1538 C C . LYS A 1 220 ? 86.338 15.882 0.209 1.00 65.83 220 LYS A C 1
ATOM 1539 O O . LYS A 1 220 ? 85.546 16.224 -0.668 1.00 66.78 220 LYS A O 1
ATOM 1545 N N . VAL A 1 221 ? 86.184 16.217 1.486 1.00 66.26 221 VAL A N 1
ATOM 1546 C CA . VAL A 1 221 ? 85.057 17.031 1.923 1.00 66.54 221 VAL A CA 1
ATOM 1547 C C . VAL A 1 221 ? 85.152 18.446 1.347 1.00 66.46 221 VAL A C 1
ATOM 1548 O O . VAL A 1 221 ? 84.148 19.021 0.931 1.00 65.83 221 VAL A O 1
ATOM 1552 N N . PHE A 1 222 ? 86.362 18.994 1.315 1.00 66.74 222 PHE A N 1
ATOM 1553 C CA . PHE A 1 222 ? 86.582 20.337 0.794 1.00 68.17 222 PHE A CA 1
ATOM 1554 C C . PHE A 1 222 ? 87.087 20.310 -0.643 1.00 69.92 222 PHE A C 1
ATOM 1555 O O . PHE A 1 222 ? 87.850 21.193 -1.064 1.00 69.11 222 PHE A O 1
ATOM 1563 N N . GLU A 1 223 ? 86.665 19.277 -1.375 1.00 72.30 223 GLU A N 1
ATOM 1564 C CA . GLU A 1 223 ? 87.028 19.073 -2.780 1.00 73.60 223 GLU A CA 1
ATOM 1565 C C . GLU A 1 223 ? 88.395 19.639 -3.156 1.00 73.04 223 GLU A C 1
ATOM 1566 O O . GLU A 1 223 ? 88.521 20.537 -3.999 1.00 72.47 223 GLU A O 1
ATOM 1572 N N . ASP A 1 224 ? 89.410 19.103 -2.494 1.00 71.80 224 ASP A N 1
ATOM 1573 C CA . ASP A 1 224 ? 90.789 19.478 -2.727 1.00 70.80 224 ASP A CA 1
ATOM 1574 C C . ASP A 1 224 ? 91.449 18.198 -3.267 1.00 71.10 224 ASP A C 1
ATOM 1575 O O . ASP A 1 224 ? 92.015 17.408 -2.511 1.00 70.92 224 ASP A O 1
ATOM 1580 N N . ARG A 1 225 ? 91.346 17.994 -4.581 1.00 71.89 225 ARG A N 1
ATOM 1581 C CA . ARG A 1 225 ? 91.903 16.811 -5.242 1.00 71.81 225 ARG A CA 1
ATOM 1582 C C . ARG A 1 225 ? 93.412 16.687 -5.090 1.00 71.04 225 ARG A C 1
ATOM 1583 O O . ARG A 1 225 ? 93.938 15.579 -5.012 1.00 70.11 225 ARG A O 1
ATOM 1591 N N . ASP A 1 226 ? 94.102 17.826 -5.058 1.00 70.12 226 ASP A N 1
ATOM 1592 C CA . ASP A 1 226 ? 95.550 17.828 -4.937 1.00 68.96 226 ASP A CA 1
ATOM 1593 C C . ASP A 1 226 ? 96.021 17.088 -3.696 1.00 69.14 226 ASP A C 1
ATOM 1594 O O . ASP A 1 226 ? 96.681 16.047 -3.789 1.00 69.73 226 ASP A O 1
ATOM 1596 N N . THR A 1 227 ? 95.683 17.616 -2.527 1.00 68.49 227 THR A N 1
ATOM 1597 C CA . THR A 1 227 ? 96.111 16.985 -1.296 1.00 67.38 227 THR A CA 1
ATOM 1598 C C . THR A 1 227 ? 95.607 15.547 -1.216 1.00 65.79 227 THR A C 1
ATOM 1599 O O . THR A 1 227 ? 96.372 14.637 -0.888 1.00 64.48 227 THR A O 1
ATOM 1603 N N . ALA A 1 228 ? 94.336 15.332 -1.539 1.00 63.67 228 ALA A N 1
ATOM 1604 C CA . ALA A 1 228 ? 93.774 13.984 -1.474 1.00 63.56 228 ALA A CA 1
ATOM 1605 C C . ALA A 1 228 ? 94.610 12.947 -2.244 1.00 63.75 228 ALA A C 1
ATOM 1606 O O . ALA A 1 228 ? 94.842 11.838 -1.754 1.00 63.86 228 ALA A O 1
ATOM 1608 N N . ALA A 1 229 ? 95.062 13.312 -3.441 1.00 63.26 229 ALA A N 1
ATOM 1609 C CA . ALA A 1 229 ? 95.868 12.416 -4.270 1.00 62.94 229 ALA A CA 1
ATOM 1610 C C . ALA A 1 229 ? 97.307 12.355 -3.747 1.00 62.46 229 ALA A C 1
ATOM 1611 O O . ALA A 1 229 ? 97.944 11.298 -3.755 1.00 61.67 229 ALA A O 1
ATOM 1613 N N . SER A 1 230 ? 97.816 13.493 -3.292 1.00 61.77 230 SER A N 1
ATOM 1614 C CA . SER A 1 230 ? 99.165 13.549 -2.757 1.00 61.19 230 SER A CA 1
ATOM 1615 C C . SER A 1 230 ? 99.282 12.702 -1.475 1.00 62.52 230 SER A C 1
ATOM 1616 O O . SER A 1 230 ? 100.149 11.832 -1.373 1.00 63.67 230 SER A O 1
ATOM 1619 N N . TYR A 1 231 ? 98.407 12.947 -0.501 1.00 61.59 231 TYR A N 1
ATOM 1620 C CA . TYR A 1 231 ? 98.437 12.191 0.749 1.00 60.28 231 TYR A CA 1
ATOM 1621 C C . TYR A 1 231 ? 98.299 10.707 0.483 1.00 60.38 231 TYR A C 1
ATOM 1622 O O . TYR A 1 231 ? 98.915 9.885 1.170 1.00 60.75 231 TYR A O 1
ATOM 1631 N N . GLY A 1 232 ? 97.469 10.365 -0.499 1.00 60.11 232 GLY A N 1
ATOM 1632 C CA . GLY A 1 232 ? 97.270 8.969 -0.849 1.00 60.72 232 GLY A CA 1
ATOM 1633 C C . GLY A 1 232 ? 98.573 8.387 -1.376 1.00 61.93 232 GLY A C 1
ATOM 1634 O O . GLY A 1 232 ? 98.817 7.180 -1.298 1.00 61.52 232 GLY A O 1
ATOM 1635 N N . LEU A 1 233 ? 99.419 9.265 -1.901 1.00 62.55 233 LEU A N 1
ATOM 1636 C CA . LEU A 1 233 ? 100.710 8.868 -2.444 1.00 63.65 233 LEU A CA 1
ATOM 1637 C C . LEU A 1 233 ? 101.648 8.519 -1.305 1.00 63.00 233 LEU A C 1
ATOM 1638 O O . LEU A 1 233 ? 102.172 7.405 -1.253 1.00 63.60 233 LEU A O 1
ATOM 1643 N N . GLN A 1 234 ? 101.855 9.482 -0.402 1.00 62.36 234 GLN A N 1
ATOM 1644 C CA . GLN A 1 234 ? 102.722 9.292 0.761 1.00 60.22 234 GLN A CA 1
ATOM 1645 C C . GLN A 1 234 ? 102.250 8.047 1.494 1.00 58.58 234 GLN A C 1
ATOM 1646 O O . GLN A 1 234 ? 103.051 7.268 1.994 1.00 58.71 234 GLN A O 1
ATOM 1652 N N . LEU A 1 235 ? 100.940 7.846 1.525 1.00 56.10 235 LEU A N 1
ATOM 1653 C CA . LEU A 1 235 ? 100.371 6.700 2.205 1.00 55.65 235 LEU A CA 1
ATOM 1654 C C . LEU A 1 235 ? 100.660 5.360 1.520 1.00 56.63 235 LEU A C 1
ATOM 1655 O O . LEU A 1 235 ? 100.900 4.365 2.192 1.00 55.67 235 LEU A O 1
ATOM 1660 N N . LYS A 1 236 ? 100.626 5.327 0.188 1.00 58.10 236 LYS A N 1
ATOM 1661 C CA . LYS A 1 236 ? 100.889 4.092 -0.548 1.00 58.91 236 LYS A CA 1
ATOM 1662 C C . LYS A 1 236 ? 102.385 3.825 -0.508 1.00 60.06 236 LYS A C 1
ATOM 1663 O O . LYS A 1 236 ? 102.827 2.683 -0.476 1.00 60.90 236 LYS A O 1
ATOM 1665 N N . ARG A 1 237 ? 103.151 4.906 -0.495 1.00 59.76 237 ARG A N 1
ATOM 1666 C CA . ARG A 1 237 ? 104.593 4.853 -0.482 1.00 59.95 237 ARG A CA 1
ATOM 1667 C C . ARG A 1 237 ? 105.227 4.467 0.851 1.00 60.47 237 ARG A C 1
ATOM 1668 O O . ARG A 1 237 ? 106.156 3.647 0.887 1.00 61.01 237 ARG A O 1
ATOM 1676 N N . LEU A 1 238 ? 104.737 5.054 1.944 1.00 57.67 238 LEU A N 1
ATOM 1677 C CA . LEU A 1 238 ? 105.324 4.811 3.255 1.00 55.43 238 LEU A CA 1
ATOM 1678 C C . LEU A 1 238 ? 104.595 3.858 4.154 1.00 53.53 238 LEU A C 1
ATOM 1679 O O . LEU A 1 238 ? 105.178 3.338 5.090 1.00 53.24 238 LEU A O 1
ATOM 1684 N N . TYR A 1 239 ? 103.325 3.614 3.870 1.00 53.12 239 TYR A N 1
ATOM 1685 C CA . TYR A 1 239 ? 102.526 2.725 4.700 1.00 52.67 239 TYR A CA 1
ATOM 1686 C C . TYR A 1 239 ? 101.749 1.722 3.868 1.00 53.49 239 TYR A C 1
ATOM 1687 O O . TYR A 1 239 ? 100.589 1.424 4.165 1.00 54.63 239 TYR A O 1
ATOM 1696 N N . PRO A 1 240 ? 102.387 1.160 2.828 1.00 54.11 240 PRO A N 1
ATOM 1697 C CA . PRO A 1 240 ? 101.716 0.183 1.963 1.00 54.06 240 PRO A CA 1
ATOM 1698 C C . PRO A 1 240 ? 101.036 -0.962 2.687 1.00 54.67 240 PRO A C 1
ATOM 1699 O O . PRO A 1 240 ? 100.092 -1.544 2.166 1.00 56.84 240 PRO A O 1
ATOM 1703 N N . GLY A 1 241 ? 101.494 -1.293 3.888 1.00 54.49 241 GLY A N 1
ATOM 1704 C CA . GLY A 1 241 ? 100.868 -2.397 4.593 1.00 53.22 241 GLY A CA 1
ATOM 1705 C C . GLY A 1 241 ? 99.907 -1.998 5.696 1.00 54.30 241 GLY A C 1
ATOM 1706 O O . GLY A 1 241 ? 99.417 -2.850 6.443 1.00 53.72 241 GLY A O 1
ATOM 1707 N N . SER A 1 242 ? 99.621 -0.706 5.804 1.00 54.70 242 SER A N 1
ATOM 1708 C CA . SER A 1 242 ? 98.720 -0.211 6.846 1.00 55.66 242 SER A CA 1
ATOM 1709 C C . SER A 1 242 ? 97.254 -0.451 6.512 1.00 56.99 242 SER A C 1
ATOM 1710 O O . SER A 1 242 ? 96.896 -0.602 5.346 1.00 57.10 242 SER A O 1
ATOM 1713 N N . LEU A 1 243 ? 96.413 -0.508 7.541 1.00 58.32 243 LEU A N 1
ATOM 1714 C CA . LEU A 1 243 ? 94.988 -0.686 7.323 1.00 60.74 243 LEU A CA 1
ATOM 1715 C C . LEU A 1 243 ? 94.482 0.602 6.683 1.00 61.46 243 LEU A C 1
ATOM 1716 O O . LEU A 1 243 ? 93.545 0.580 5.882 1.00 61.49 243 LEU A O 1
ATOM 1721 N N . GLU A 1 244 ? 95.117 1.719 7.034 1.00 61.86 244 GLU A N 1
ATOM 1722 C CA . GLU A 1 244 ? 94.735 3.014 6.485 1.00 62.86 244 GLU A CA 1
ATOM 1723 C C . GLU A 1 244 ? 94.821 3.021 4.970 1.00 64.64 244 GLU A C 1
ATOM 1724 O O . GLU A 1 244 ? 93.912 3.507 4.301 1.00 63.51 244 GLU A O 1
ATOM 1730 N N . TYR A 1 245 ? 95.920 2.501 4.424 1.00 66.22 245 TYR A N 1
ATOM 1731 C CA . TYR A 1 245 ? 96.073 2.484 2.973 1.00 68.70 245 TYR A CA 1
ATOM 1732 C C . TYR A 1 245 ? 95.035 1.579 2.315 1.00 69.67 245 TYR A C 1
ATOM 1733 O O . TYR A 1 245 ? 94.561 1.845 1.212 1.00 68.91 245 TYR A O 1
ATOM 1742 N N . GLN A 1 246 ? 94.698 0.504 3.005 1.00 70.82 246 GLN A N 1
ATOM 1743 C CA . GLN A 1 246 ? 93.714 -0.440 2.524 1.00 73.32 246 GLN A CA 1
ATOM 1744 C C . GLN A 1 246 ? 92.377 0.286 2.358 1.00 74.42 246 GLN A C 1
ATOM 1745 O O . GLN A 1 246 ? 91.715 0.173 1.322 1.00 74.80 246 GLN A O 1
ATOM 1751 N N . GLU A 1 247 ? 91.989 1.038 3.386 1.00 75.21 247 GLU A N 1
ATOM 1752 C CA . GLU A 1 247 ? 90.739 1.791 3.361 1.00 75.62 247 GLU A CA 1
ATOM 1753 C C . GLU A 1 247 ? 90.783 2.869 2.285 1.00 75.60 247 GLU A C 1
ATOM 1754 O O . GLU A 1 247 ? 89.799 3.111 1.598 1.00 75.57 247 GLU A O 1
ATOM 1760 N N . PHE A 1 248 ? 91.926 3.527 2.154 1.00 76.05 248 PHE A N 1
ATOM 1761 C CA . PHE A 1 248 ? 92.072 4.570 1.154 1.00 77.44 248 PHE A CA 1
ATOM 1762 C C . PHE A 1 248 ? 91.709 4.036 -0.220 1.00 79.44 248 PHE A C 1
ATOM 1763 O O . PHE A 1 248 ? 91.004 4.690 -0.994 1.00 78.67 248 PHE A O 1
ATOM 1771 N N . GLN A 1 249 ? 92.209 2.840 -0.515 1.00 81.76 249 GLN A N 1
ATOM 1772 C CA . GLN A 1 249 ? 91.951 2.195 -1.793 1.00 83.55 249 GLN A CA 1
ATOM 1773 C C . GLN A 1 249 ? 90.456 1.960 -1.964 1.00 83.80 249 GLN A C 1
ATOM 1774 O O . GLN A 1 249 ? 89.940 2.032 -3.071 1.00 84.23 249 GLN A O 1
ATOM 1780 N N . ALA A 1 250 ? 89.758 1.683 -0.871 1.00 84.52 250 ALA A N 1
ATOM 1781 C CA . ALA A 1 250 ? 88.319 1.470 -0.947 1.00 86.04 250 ALA A CA 1
ATOM 1782 C C . ALA A 1 250 ? 87.647 2.818 -1.219 1.00 86.92 250 ALA A C 1
ATOM 1783 O O . ALA A 1 250 ? 86.435 2.962 -1.064 1.00 87.41 250 ALA A O 1
ATOM 1785 N N . GLU A 1 251 ? 88.458 3.794 -1.627 1.00 87.82 251 GLU A N 1
ATOM 1786 C CA . GLU A 1 251 ? 87.999 5.149 -1.927 1.00 88.63 251 GLU A CA 1
ATOM 1787 C C . GLU A 1 251 ? 87.307 5.745 -0.706 1.00 88.53 251 GLU A C 1
ATOM 1788 O O . GLU A 1 251 ? 86.346 6.505 -0.829 1.00 88.59 251 GLU A O 1
ATOM 1794 N N . LYS A 1 252 ? 87.812 5.394 0.472 1.00 88.39 252 LYS A N 1
ATOM 1795 C CA . LYS A 1 252 ? 87.259 5.856 1.740 1.00 87.10 252 LYS A CA 1
ATOM 1796 C C . LYS A 1 252 ? 87.925 7.155 2.181 1.00 87.14 252 LYS A C 1
ATOM 1797 O O . LYS A 1 252 ? 88.491 7.882 1.365 1.00 87.75 252 LYS A O 1
ATOM 1803 N N . GLY B 1 32 ? 61.954 10.418 22.405 1.00 68.01 1032 GLY B N 1
ATOM 1804 C CA . GLY B 1 32 ? 61.221 11.655 22.254 1.00 68.62 1032 GLY B CA 1
ATOM 1805 C C . GLY B 1 32 ? 62.059 12.865 21.873 1.00 68.74 1032 GLY B C 1
ATOM 1806 O O . GLY B 1 32 ? 62.466 12.993 20.724 1.00 70.36 1032 GLY B O 1
ATOM 1807 N N . ARG B 1 33 ? 62.296 13.760 22.830 1.00 68.35 1033 ARG B N 1
ATOM 1808 C CA . ARG B 1 33 ? 63.076 14.977 22.611 1.00 67.24 1033 ARG B CA 1
ATOM 1809 C C . ARG B 1 33 ? 63.446 15.621 23.942 1.00 66.13 1033 ARG B C 1
ATOM 1810 O O . ARG B 1 33 ? 62.779 15.432 24.961 1.00 64.94 1033 ARG B O 1
ATOM 1818 N N . ASP B 1 34 ? 64.527 16.386 23.902 1.00 64.83 1034 ASP B N 1
ATOM 1819 C CA . ASP B 1 34 ? 65.075 17.064 25.055 1.00 64.50 1034 ASP B CA 1
ATOM 1820 C C . ASP B 1 34 ? 64.150 18.040 25.774 1.00 62.93 1034 ASP B C 1
ATOM 1821 O O . ASP B 1 34 ? 64.228 18.187 26.998 1.00 62.46 1034 ASP B O 1
ATOM 1826 N N . GLU B 1 35 ? 63.285 18.715 25.027 1.00 61.23 1035 GLU B N 1
ATOM 1827 C CA . GLU B 1 35 ? 62.376 19.674 25.647 1.00 59.20 1035 GLU B CA 1
ATOM 1828 C C . GLU B 1 35 ? 61.435 18.998 26.628 1.00 54.98 1035 GLU B C 1
ATOM 1829 O O . GLU B 1 35 ? 61.283 19.452 27.766 1.00 53.79 1035 GLU B O 1
ATOM 1835 N N . ALA B 1 36 ? 60.813 17.912 26.177 1.00 50.73 1036 ALA B N 1
ATOM 1836 C CA . ALA B 1 36 ? 59.893 17.140 27.000 1.00 47.85 1036 ALA B CA 1
ATOM 1837 C C . ALA B 1 36 ? 60.614 16.610 28.235 1.00 46.48 1036 ALA B C 1
ATOM 1838 O O . ALA B 1 36 ? 60.157 16.777 29.375 1.00 46.47 1036 ALA B O 1
ATOM 1840 N N . ARG B 1 37 ? 61.748 15.963 27.990 1.00 45.24 1037 ARG B N 1
ATOM 1841 C CA . ARG B 1 37 ? 62.568 15.399 29.044 1.00 43.52 1037 ARG B CA 1
ATOM 1842 C C . ARG B 1 37 ? 62.877 16.494 30.048 1.00 44.06 1037 ARG B C 1
ATOM 1843 O O . ARG B 1 37 ? 62.666 16.334 31.254 1.00 44.36 1037 ARG B O 1
ATOM 1851 N N . ASP B 1 38 ? 63.379 17.617 29.555 1.00 44.32 1038 ASP B N 1
ATOM 1852 C CA . ASP B 1 38 ? 63.732 18.699 30.456 1.00 46.16 1038 ASP B CA 1
ATOM 1853 C C . ASP B 1 38 ? 62.547 19.259 31.221 1.00 46.85 1038 ASP B C 1
ATOM 1854 O O . ASP B 1 38 ? 62.663 19.566 32.424 1.00 46.97 1038 ASP B O 1
ATOM 1859 N N . ALA B 1 39 ? 61.405 19.372 30.544 1.00 45.40 1039 ALA B N 1
ATOM 1860 C CA . ALA B 1 39 ? 60.194 19.850 31.206 1.00 43.50 1039 ALA B CA 1
ATOM 1861 C C . ALA B 1 39 ? 59.871 18.905 32.379 1.00 43.72 1039 ALA B C 1
ATOM 1862 O O . ALA B 1 39 ? 59.606 19.359 33.494 1.00 43.27 1039 ALA B O 1
ATOM 1864 N N . TYR B 1 40 ? 59.910 17.595 32.131 1.00 41.32 1040 TYR B N 1
ATOM 1865 C CA . TYR B 1 40 ? 59.625 16.617 33.175 1.00 43.20 1040 TYR B CA 1
ATOM 1866 C C . TYR B 1 40 ? 60.627 16.643 34.332 1.00 44.91 1040 TYR B C 1
ATOM 1867 O O . TYR B 1 40 ? 60.253 16.454 35.486 1.00 44.42 1040 TYR B O 1
ATOM 1876 N N . ILE B 1 41 ? 61.894 16.869 34.009 1.00 44.31 1041 ILE B N 1
ATOM 1877 C CA . ILE B 1 41 ? 62.934 16.941 35.022 1.00 46.12 1041 ILE B CA 1
ATOM 1878 C C . ILE B 1 41 ? 62.681 18.093 35.984 1.00 47.76 1041 ILE B C 1
ATOM 1879 O O . ILE B 1 41 ? 62.816 17.938 37.194 1.00 48.16 1041 ILE B O 1
ATOM 1884 N N . GLN B 1 42 ? 62.289 19.245 35.458 1.00 50.20 1042 GLN B N 1
ATOM 1885 C CA . GLN B 1 42 ? 62.002 20.402 36.308 1.00 53.48 1042 GLN B CA 1
ATOM 1886 C C . GLN B 1 42 ? 60.748 20.160 37.134 1.00 53.82 1042 GLN B C 1
ATOM 1887 O O . GLN B 1 42 ? 60.653 20.616 38.288 1.00 52.24 1042 GLN B O 1
ATOM 1893 N N . LEU B 1 43 ? 59.789 19.441 36.547 1.00 53.61 1043 LEU B N 1
ATOM 1894 C CA . LEU B 1 43 ? 58.560 19.128 37.258 1.00 54.41 1043 LEU B CA 1
ATOM 1895 C C . LEU B 1 43 ? 58.988 18.330 38.481 1.00 55.37 1043 LEU B C 1
ATOM 1896 O O . LEU B 1 43 ? 58.592 18.639 39.605 1.00 55.67 1043 LEU B O 1
ATOM 1901 N N . GLY B 1 44 ? 59.808 17.304 38.252 1.00 56.16 1044 GLY B N 1
ATOM 1902 C CA . GLY B 1 44 ? 60.298 16.472 39.342 1.00 56.83 1044 GLY B CA 1
ATOM 1903 C C . GLY B 1 44 ? 61.022 17.296 40.396 1.00 58.06 1044 GLY B C 1
ATOM 1904 O O . GLY B 1 44 ? 60.769 17.155 41.585 1.00 58.05 1044 GLY B O 1
ATOM 1905 N N . LEU B 1 45 ? 61.925 18.160 39.958 1.00 59.34 1045 LEU B N 1
ATOM 1906 C CA . LEU B 1 45 ? 62.671 19.008 40.869 1.00 63.56 1045 LEU B CA 1
ATOM 1907 C C . LEU B 1 45 ? 61.720 19.861 41.716 1.00 67.30 1045 LEU B C 1
ATOM 1908 O O . LEU B 1 45 ? 61.779 19.815 42.946 1.00 68.02 1045 LEU B O 1
ATOM 1913 N N . GLY B 1 46 ? 60.853 20.630 41.052 1.00 70.43 1046 GLY B N 1
ATOM 1914 C CA . GLY B 1 46 ? 59.885 21.466 41.745 1.00 72.44 1046 GLY B CA 1
ATOM 1915 C C . GLY B 1 46 ? 59.218 20.715 42.879 1.00 74.47 1046 GLY B C 1
ATOM 1916 O O . GLY B 1 46 ? 59.022 21.271 43.951 1.00 75.66 1046 GLY B O 1
ATOM 1917 N N . TYR B 1 47 ? 58.866 19.455 42.649 1.00 76.55 1047 TYR B N 1
ATOM 1918 C CA . TYR B 1 47 ? 58.249 18.638 43.687 1.00 79.39 1047 TYR B CA 1
ATOM 1919 C C . TYR B 1 47 ? 59.251 18.296 44.782 1.00 81.41 1047 TYR B C 1
ATOM 1920 O O . TYR B 1 47 ? 58.954 18.421 45.973 1.00 82.29 1047 TYR B O 1
ATOM 1929 N N . LEU B 1 48 ? 60.438 17.852 44.371 1.00 82.76 1048 LEU B N 1
ATOM 1930 C CA . LEU B 1 48 ? 61.493 17.501 45.315 1.00 83.84 1048 LEU B CA 1
ATOM 1931 C C . LEU B 1 48 ? 61.913 18.737 46.105 1.00 84.76 1048 LEU B C 1
ATOM 1932 O O . LEU B 1 48 ? 62.030 18.679 47.327 1.00 85.46 1048 LEU B O 1
ATOM 1937 N N . GLN B 1 49 ? 62.134 19.849 45.403 1.00 85.18 1049 GLN B N 1
ATOM 1938 C CA . GLN B 1 49 ? 62.552 21.097 46.034 1.00 85.53 1049 GLN B CA 1
ATOM 1939 C C . GLN B 1 49 ? 61.494 21.612 46.990 1.00 86.22 1049 GLN B C 1
ATOM 1940 O O . GLN B 1 49 ? 61.538 22.768 47.412 1.00 85.94 1049 GLN B O 1
ATOM 1942 N N . ARG B 1 50 ? 60.539 20.749 47.325 1.00 87.10 1050 ARG B N 1
ATOM 1943 C CA . ARG B 1 50 ? 59.470 21.117 48.236 1.00 88.10 1050 ARG B CA 1
ATOM 1944 C C . ARG B 1 50 ? 58.929 19.937 49.052 1.00 87.78 1050 ARG B C 1
ATOM 1945 O O . ARG B 1 50 ? 57.744 19.874 49.382 1.00 88.07 1050 ARG B O 1
ATOM 1953 N N . GLY B 1 51 ? 59.812 18.995 49.364 1.00 87.39 1051 GLY B N 1
ATOM 1954 C CA . GLY B 1 51 ? 59.433 17.863 50.189 1.00 86.71 1051 GLY B CA 1
ATOM 1955 C C . GLY B 1 51 ? 58.790 16.627 49.598 1.00 86.67 1051 GLY B C 1
ATOM 1956 O O . GLY B 1 51 ? 59.056 15.520 50.068 1.00 86.43 1051 GLY B O 1
ATOM 1957 N N . ASN B 1 52 ? 57.941 16.782 48.590 1.00 86.60 1052 ASN B N 1
ATOM 1958 C CA . ASN B 1 52 ? 57.289 15.610 48.023 1.00 86.56 1052 ASN B CA 1
ATOM 1959 C C . ASN B 1 52 ? 58.238 14.827 47.121 1.00 85.72 1052 ASN B C 1
ATOM 1960 O O . ASN B 1 52 ? 58.425 15.176 45.956 1.00 86.12 1052 ASN B O 1
ATOM 1965 N N . THR B 1 53 ? 58.825 13.762 47.668 1.00 84.66 1053 THR B N 1
ATOM 1966 C CA . THR B 1 53 ? 59.785 12.936 46.935 1.00 83.04 1053 THR B CA 1
ATOM 1967 C C . THR B 1 53 ? 59.162 11.716 46.283 1.00 81.89 1053 THR B C 1
ATOM 1968 O O . THR B 1 53 ? 59.628 11.257 45.244 1.00 81.69 1053 THR B O 1
ATOM 1972 N N . GLU B 1 54 ? 58.128 11.168 46.902 1.00 80.37 1054 GLU B N 1
ATOM 1973 C CA . GLU B 1 54 ? 57.492 9.996 46.327 1.00 78.85 1054 GLU B CA 1
ATOM 1974 C C . GLU B 1 54 ? 56.845 10.412 45.020 1.00 77.65 1054 GLU B C 1
ATOM 1975 O O . GLU B 1 54 ? 56.747 9.625 44.075 1.00 77.00 1054 GLU B O 1
ATOM 1981 N N . GLN B 1 55 ? 56.411 11.667 44.982 1.00 75.90 1055 GLN B N 1
ATOM 1982 C CA . GLN B 1 55 ? 55.757 12.209 43.807 1.00 74.46 1055 GLN B CA 1
ATOM 1983 C C . GLN B 1 55 ? 56.770 12.547 42.738 1.00 72.54 1055 GLN B C 1
ATOM 1984 O O . GLN B 1 55 ? 56.697 12.031 41.621 1.00 73.34 1055 GLN B O 1
ATOM 1990 N N . ALA B 1 56 ? 57.712 13.415 43.088 1.00 69.85 1056 ALA B N 1
ATOM 1991 C CA . ALA B 1 56 ? 58.756 13.840 42.161 1.00 66.15 1056 ALA B CA 1
ATOM 1992 C C . ALA B 1 56 ? 59.208 12.698 41.244 1.00 62.72 1056 ALA B C 1
ATOM 1993 O O . ALA B 1 56 ? 59.592 12.929 40.100 1.00 61.40 1056 ALA B O 1
ATOM 1995 N N . LYS B 1 57 ? 59.122 11.471 41.748 1.00 60.16 1057 LYS B N 1
ATOM 1996 C CA . LYS B 1 57 ? 59.526 10.285 41.012 1.00 58.16 1057 LYS B CA 1
ATOM 1997 C C . LYS B 1 57 ? 58.733 9.994 39.757 1.00 57.37 1057 LYS B C 1
ATOM 1998 O O . LYS B 1 57 ? 59.258 9.386 38.839 1.00 57.80 1057 LYS B O 1
ATOM 2004 N N . VAL B 1 58 ? 57.466 10.398 39.699 1.00 56.15 1058 VAL B N 1
ATOM 2005 C CA . VAL B 1 58 ? 56.677 10.098 38.504 1.00 52.89 1058 VAL B CA 1
ATOM 2006 C C . VAL B 1 58 ? 57.157 10.887 37.284 1.00 49.44 1058 VAL B C 1
ATOM 2007 O O . VAL B 1 58 ? 57.354 10.321 36.211 1.00 46.87 1058 VAL B O 1
ATOM 2011 N N . PRO B 1 59 ? 57.347 12.210 37.427 1.00 47.93 1059 PRO B N 1
ATOM 2012 C CA . PRO B 1 59 ? 57.824 13.006 36.286 1.00 46.44 1059 PRO B CA 1
ATOM 2013 C C . PRO B 1 59 ? 59.280 12.597 35.945 1.00 45.96 1059 PRO B C 1
ATOM 2014 O O . PRO B 1 59 ? 59.656 12.552 34.778 1.00 44.94 1059 PRO B O 1
ATOM 2018 N N . LEU B 1 60 ? 60.089 12.294 36.963 1.00 43.44 1060 LEU B N 1
ATOM 2019 C CA . LEU B 1 60 ? 61.482 11.881 36.700 1.00 45.13 1060 LEU B CA 1
ATOM 2020 C C . LEU B 1 60 ? 61.525 10.590 35.884 1.00 46.09 1060 LEU B C 1
ATOM 2021 O O . LEU B 1 60 ? 62.303 10.453 34.947 1.00 46.51 1060 LEU B O 1
ATOM 2026 N N . ARG B 1 61 ? 60.662 9.647 36.223 1.00 47.47 1061 ARG B N 1
ATOM 2027 C CA . ARG B 1 61 ? 60.646 8.387 35.506 1.00 48.71 1061 ARG B CA 1
ATOM 2028 C C . ARG B 1 61 ? 60.127 8.564 34.083 1.00 48.82 1061 ARG B C 1
ATOM 2029 O O . ARG B 1 61 ? 60.487 7.796 33.185 1.00 48.15 1061 ARG B O 1
ATOM 2037 N N . LYS B 1 62 ? 59.308 9.595 33.863 1.00 48.32 1062 LYS B N 1
ATOM 2038 C CA . LYS B 1 62 ? 58.822 9.875 32.522 1.00 48.73 1062 LYS B CA 1
ATOM 2039 C C . LYS B 1 62 ? 60.018 10.396 31.748 1.00 47.52 1062 LYS B C 1
ATOM 2040 O O . LYS B 1 62 ? 60.218 10.056 30.575 1.00 47.17 1062 LYS B O 1
ATOM 2046 N N . ALA B 1 63 ? 60.807 11.241 32.403 1.00 46.13 1063 ALA B N 1
ATOM 2047 C CA . ALA B 1 63 ? 62.003 11.790 31.758 1.00 46.77 1063 ALA B CA 1
ATOM 2048 C C . ALA B 1 63 ? 62.893 10.626 31.319 1.00 46.44 1063 ALA B C 1
ATOM 2049 O O . ALA B 1 63 ? 63.431 10.604 30.204 1.00 45.83 1063 ALA B O 1
ATOM 2051 N N . LEU B 1 64 ? 63.033 9.652 32.208 1.00 47.40 1064 LEU B N 1
ATOM 2052 C CA . LEU B 1 64 ? 63.865 8.497 31.928 1.00 50.44 1064 LEU B CA 1
ATOM 2053 C C . LEU B 1 64 ? 63.313 7.599 30.828 1.00 51.68 1064 LEU B C 1
ATOM 2054 O O . LEU B 1 64 ? 64.065 6.913 30.139 1.00 50.15 1064 LEU B O 1
ATOM 2059 N N . GLU B 1 65 ? 61.997 7.600 30.659 1.00 53.88 1065 GLU B N 1
ATOM 2060 C CA . GLU B 1 65 ? 61.423 6.805 29.590 1.00 56.41 1065 GLU B CA 1
ATOM 2061 C C . GLU B 1 65 ? 61.832 7.462 28.263 1.00 55.42 1065 GLU B C 1
ATOM 2062 O O . GLU B 1 65 ? 62.201 6.783 27.307 1.00 55.58 1065 GLU B O 1
ATOM 2068 N N . ILE B 1 66 ? 61.783 8.790 28.220 1.00 53.01 1066 ILE B N 1
ATOM 2069 C CA . ILE B 1 66 ? 62.133 9.516 27.004 1.00 52.85 1066 ILE B CA 1
ATOM 2070 C C . ILE B 1 66 ? 63.616 9.393 26.663 1.00 53.74 1066 ILE B C 1
ATOM 2071 O O . ILE B 1 66 ? 63.986 9.237 25.502 1.00 53.27 1066 ILE B O 1
ATOM 2076 N N . ASP B 1 67 ? 64.459 9.488 27.696 1.00 52.97 1067 ASP B N 1
ATOM 2077 C CA . ASP B 1 67 ? 65.912 9.426 27.543 1.00 51.27 1067 ASP B CA 1
ATOM 2078 C C . ASP B 1 67 ? 66.521 8.640 28.711 1.00 51.44 1067 ASP B C 1
ATOM 2079 O O . ASP B 1 67 ? 66.864 9.206 29.747 1.00 50.31 1067 ASP B O 1
ATOM 2084 N N . PRO B 1 68 ? 66.663 7.317 28.551 1.00 51.67 1068 PRO B N 1
ATOM 2085 C CA . PRO B 1 68 ? 67.223 6.441 29.594 1.00 51.09 1068 PRO B CA 1
ATOM 2086 C C . PRO B 1 68 ? 68.639 6.829 30.036 1.00 51.78 1068 PRO B C 1
ATOM 2087 O O . PRO B 1 68 ? 69.092 6.450 31.121 1.00 50.76 1068 PRO B O 1
ATOM 2091 N N . SER B 1 69 ? 69.335 7.590 29.201 1.00 51.64 1069 SER B N 1
ATOM 2092 C CA . SER B 1 69 ? 70.694 8.008 29.538 1.00 52.89 1069 SER B CA 1
ATOM 2093 C C . SER B 1 69 ? 70.784 9.361 30.226 1.00 50.59 1069 SER B C 1
ATOM 2094 O O . SER B 1 69 ? 71.867 9.734 30.679 1.00 52.22 1069 SER B O 1
ATOM 2097 N N . SER B 1 70 ? 69.668 10.092 30.297 1.00 46.77 1070 SER B N 1
ATOM 2098 C CA . SER B 1 70 ? 69.655 11.421 30.913 1.00 43.04 1070 SER B CA 1
ATOM 2099 C C . SER B 1 70 ? 70.380 11.545 32.254 1.00 41.12 1070 SER B C 1
ATOM 2100 O O . SER B 1 70 ? 69.918 11.051 33.294 1.00 39.45 1070 SER B O 1
ATOM 2103 N N . ALA B 1 71 ? 71.516 12.234 32.220 1.00 38.68 1071 ALA B N 1
ATOM 2104 C CA . ALA B 1 71 ? 72.307 12.442 33.406 1.00 38.15 1071 ALA B CA 1
ATOM 2105 C C . ALA B 1 71 ? 71.522 13.258 34.422 1.00 39.12 1071 ALA B C 1
ATOM 2106 O O . ALA B 1 71 ? 71.563 12.973 35.623 1.00 39.90 1071 ALA B O 1
ATOM 2108 N N . ASP B 1 72 ? 70.819 14.289 33.955 1.00 40.28 1072 ASP B N 1
ATOM 2109 C CA . ASP B 1 72 ? 70.043 15.122 34.875 1.00 41.15 1072 ASP B CA 1
ATOM 2110 C C . ASP B 1 72 ? 68.869 14.380 35.515 1.00 40.43 1072 ASP B C 1
ATOM 2111 O O . ASP B 1 72 ? 68.548 14.604 36.688 1.00 38.31 1072 ASP B O 1
ATOM 2116 N N . ALA B 1 73 ? 68.237 13.505 34.741 1.00 40.05 1073 ALA B N 1
ATOM 2117 C CA . ALA B 1 73 ? 67.104 12.735 35.249 1.00 41.55 1073 ALA B CA 1
ATOM 2118 C C . ALA B 1 73 ? 67.602 11.784 36.339 1.00 42.91 1073 ALA B C 1
ATOM 2119 O O . ALA B 1 73 ? 66.979 11.660 37.408 1.00 43.34 1073 ALA B O 1
ATOM 2121 N N . HIS B 1 74 ? 68.733 11.120 36.073 1.00 41.64 1074 HIS B N 1
ATOM 2122 C CA . HIS B 1 74 ? 69.306 10.206 37.050 1.00 40.60 1074 HIS B CA 1
ATOM 2123 C C . HIS B 1 74 ? 69.782 10.954 38.280 1.00 40.40 1074 HIS B C 1
ATOM 2124 O O . HIS B 1 74 ? 69.638 10.454 39.399 1.00 39.21 1074 HIS B O 1
ATOM 2131 N N . ALA B 1 75 ? 70.377 12.130 38.079 1.00 39.02 1075 ALA B N 1
ATOM 2132 C CA . ALA B 1 75 ? 70.887 12.896 39.214 1.00 40.01 1075 ALA B CA 1
ATOM 2133 C C . ALA B 1 75 ? 69.730 13.340 40.090 1.00 40.77 1075 ALA B C 1
ATOM 2134 O O . ALA B 1 75 ? 69.794 13.271 41.325 1.00 41.72 1075 ALA B O 1
ATOM 2136 N N . ALA B 1 76 ? 68.670 13.812 39.453 1.00 41.80 1076 ALA B N 1
ATOM 2137 C CA . ALA B 1 76 ? 67.499 14.256 40.206 1.00 42.49 1076 ALA B CA 1
ATOM 2138 C C . ALA B 1 76 ? 66.985 13.075 41.022 1.00 43.39 1076 ALA B C 1
ATOM 2139 O O . ALA B 1 76 ? 66.658 13.232 42.193 1.00 44.52 1076 ALA B O 1
ATOM 2141 N N . LEU B 1 77 ? 66.923 11.898 40.397 1.00 43.67 1077 LEU B N 1
ATOM 2142 C CA . LEU B 1 77 ? 66.476 10.700 41.071 1.00 44.10 1077 LEU B CA 1
ATOM 2143 C C . LEU B 1 77 ? 67.406 10.353 42.239 1.00 45.75 1077 LEU B C 1
ATOM 2144 O O . LEU B 1 77 ? 66.931 9.942 43.311 1.00 45.58 1077 LEU B O 1
ATOM 2149 N N . ALA B 1 78 ? 68.721 10.510 42.046 1.00 41.43 1078 ALA B N 1
ATOM 2150 C CA . ALA B 1 78 ? 69.657 10.236 43.125 1.00 42.11 1078 ALA B CA 1
ATOM 2151 C C . ALA B 1 78 ? 69.308 11.090 44.357 1.00 44.17 1078 ALA B C 1
ATOM 2152 O O . ALA B 1 78 ? 69.320 10.598 45.480 1.00 44.31 1078 ALA B O 1
ATOM 2154 N N . VAL B 1 79 ? 69.012 12.372 44.147 1.00 44.79 1079 VAL B N 1
ATOM 2155 C CA . VAL B 1 79 ? 68.698 13.245 45.252 1.00 47.50 1079 VAL B CA 1
ATOM 2156 C C . VAL B 1 79 ? 67.373 12.855 45.905 1.00 50.69 1079 VAL B C 1
ATOM 2157 O O . VAL B 1 79 ? 67.150 13.133 47.093 1.00 50.77 1079 VAL B O 1
ATOM 2161 N N . VAL B 1 80 ? 66.494 12.209 45.144 1.00 51.25 1080 VAL B N 1
ATOM 2162 C CA . VAL B 1 80 ? 65.213 11.784 45.710 1.00 53.26 1080 VAL B CA 1
ATOM 2163 C C . VAL B 1 80 ? 65.474 10.663 46.721 1.00 54.66 1080 VAL B C 1
ATOM 2164 O O . VAL B 1 80 ? 65.071 10.770 47.883 1.00 55.32 1080 VAL B O 1
ATOM 2168 N N . PHE B 1 81 ? 66.149 9.602 46.280 1.00 54.65 1081 PHE B N 1
ATOM 2169 C CA . PHE B 1 81 ? 66.476 8.482 47.158 1.00 55.79 1081 PHE B CA 1
ATOM 2170 C C . PHE B 1 81 ? 67.342 8.967 48.318 1.00 58.37 1081 PHE B C 1
ATOM 2171 O O . PHE B 1 81 ? 67.146 8.579 49.473 1.00 59.19 1081 PHE B O 1
ATOM 2179 N N . GLN B 1 82 ? 68.299 9.824 48.012 1.00 59.31 1082 GLN B N 1
ATOM 2180 C CA . GLN B 1 82 ? 69.152 10.375 49.040 1.00 61.85 1082 GLN B CA 1
ATOM 2181 C C . GLN B 1 82 ? 68.251 10.968 50.132 1.00 64.45 1082 GLN B C 1
ATOM 2182 O O . GLN B 1 82 ? 68.503 10.804 51.331 1.00 64.70 1082 GLN B O 1
ATOM 2188 N N . THR B 1 83 ? 67.196 11.657 49.701 1.00 66.54 1083 THR B N 1
ATOM 2189 C CA . THR B 1 83 ? 66.238 12.285 50.608 1.00 67.81 1083 THR B CA 1
ATOM 2190 C C . THR B 1 83 ? 65.424 11.231 51.374 1.00 68.29 1083 THR B C 1
ATOM 2191 O O . THR B 1 83 ? 65.174 11.380 52.565 1.00 68.48 1083 THR B O 1
ATOM 2195 N N . GLU B 1 84 ? 65.018 10.172 50.686 1.00 68.64 1084 GLU B N 1
ATOM 2196 C CA . GLU B 1 84 ? 64.253 9.102 51.307 1.00 69.29 1084 GLU B CA 1
ATOM 2197 C C . GLU B 1 84 ? 65.189 8.147 52.047 1.00 71.17 1084 GLU B C 1
ATOM 2198 O O . GLU B 1 84 ? 64.909 6.951 52.177 1.00 70.64 1084 GLU B O 1
ATOM 2212 N N . GLU B 1 86 ? 67.753 6.482 51.292 1.00 68.31 1086 GLU B N 1
ATOM 2213 C CA . GLU B 1 86 ? 68.100 5.248 50.592 1.00 64.98 1086 GLU B CA 1
ATOM 2214 C C . GLU B 1 86 ? 69.458 5.427 49.906 1.00 62.53 1086 GLU B C 1
ATOM 2215 O O . GLU B 1 86 ? 69.540 5.610 48.687 1.00 61.72 1086 GLU B O 1
ATOM 2221 N N . PRO B 1 87 ? 70.547 5.369 50.691 1.00 59.66 1087 PRO B N 1
ATOM 2222 C CA . PRO B 1 87 ? 71.919 5.522 50.204 1.00 56.62 1087 PRO B CA 1
ATOM 2223 C C . PRO B 1 87 ? 72.335 4.660 49.011 1.00 54.09 1087 PRO B C 1
ATOM 2224 O O . PRO B 1 87 ? 72.909 5.177 48.054 1.00 53.61 1087 PRO B O 1
ATOM 2228 N N . LYS B 1 88 ? 72.061 3.357 49.054 1.00 50.65 1088 LYS B N 1
ATOM 2229 C CA . LYS B 1 88 ? 72.469 2.492 47.956 1.00 48.48 1088 LYS B CA 1
ATOM 2230 C C . LYS B 1 88 ? 71.760 2.780 46.655 1.00 47.32 1088 LYS B C 1
ATOM 2231 O O . LYS B 1 88 ? 72.338 2.583 45.577 1.00 48.71 1088 LYS B O 1
ATOM 2237 N N . LEU B 1 89 ? 70.508 3.224 46.739 1.00 45.72 1089 LEU B N 1
ATOM 2238 C CA . LEU B 1 89 ? 69.755 3.532 45.533 1.00 42.75 1089 LEU B CA 1
ATOM 2239 C C . LEU B 1 89 ? 70.271 4.864 44.964 1.00 40.41 1089 LEU B C 1
ATOM 2240 O O . LEU B 1 89 ? 70.436 4.995 43.753 1.00 37.30 1089 LEU B O 1
ATOM 2245 N N . ALA B 1 90 ? 70.520 5.828 45.849 1.00 38.02 1090 ALA B N 1
ATOM 2246 C CA . ALA B 1 90 ? 71.060 7.139 45.474 1.00 39.85 1090 ALA B CA 1
ATOM 2247 C C . ALA B 1 90 ? 72.429 6.959 44.798 1.00 39.66 1090 ALA B C 1
ATOM 2248 O O . ALA B 1 90 ? 72.667 7.503 43.731 1.00 42.29 1090 ALA B O 1
ATOM 2250 N N . ASP B 1 91 ? 73.317 6.173 45.407 1.00 40.20 1091 ASP B N 1
ATOM 2251 C CA . ASP B 1 91 ? 74.635 5.943 44.823 1.00 37.77 1091 ASP B CA 1
ATOM 2252 C C . ASP B 1 91 ? 74.533 5.373 43.400 1.00 39.28 1091 ASP B C 1
ATOM 2253 O O . ASP B 1 91 ? 75.294 5.771 42.490 1.00 35.90 1091 ASP B O 1
ATOM 2258 N N . GLU B 1 92 ? 73.602 4.436 43.204 1.00 38.58 1092 GLU B N 1
ATOM 2259 C CA . GLU B 1 92 ? 73.402 3.825 41.899 1.00 37.98 1092 GLU B CA 1
ATOM 2260 C C . GLU B 1 92 ? 72.975 4.852 40.855 1.00 38.06 1092 GLU B C 1
ATOM 2261 O O . GLU B 1 92 ? 73.488 4.857 39.739 1.00 38.55 1092 GLU B O 1
ATOM 2263 N N . GLU B 1 93 ? 72.031 5.715 41.208 1.00 38.17 1093 GLU B N 1
ATOM 2264 C CA . GLU B 1 93 ? 71.550 6.733 40.281 1.00 38.72 1093 GLU B CA 1
ATOM 2265 C C . GLU B 1 93 ? 72.665 7.728 39.947 1.00 38.31 1093 GLU B C 1
ATOM 2266 O O . GLU B 1 93 ? 72.824 8.140 38.802 1.00 38.11 1093 GLU B O 1
ATOM 2272 N N . TYR B 1 94 ? 73.432 8.121 40.948 1.00 36.72 1094 TYR B N 1
ATOM 2273 C CA . TYR B 1 94 ? 74.543 9.046 40.695 1.00 36.64 1094 TYR B CA 1
ATOM 2274 C C . TYR B 1 94 ? 75.553 8.445 39.705 1.00 35.34 1094 TYR B C 1
ATOM 2275 O O . TYR B 1 94 ? 76.015 9.131 38.793 1.00 35.31 1094 TYR B O 1
ATOM 2284 N N . ARG B 1 95 ? 75.874 7.158 39.865 1.00 35.00 1095 ARG B N 1
ATOM 2285 C CA . ARG B 1 95 ? 76.834 6.508 38.968 1.00 36.02 1095 ARG B CA 1
ATOM 2286 C C . ARG B 1 95 ? 76.284 6.398 37.555 1.00 36.54 1095 ARG B C 1
ATOM 2287 O O . ARG B 1 95 ? 77.043 6.488 36.579 1.00 33.76 1095 ARG B O 1
ATOM 2295 N N . LYS B 1 96 ? 74.969 6.174 37.454 1.00 35.34 1096 LYS B N 1
ATOM 2296 C CA . LYS B 1 96 ? 74.312 6.086 36.165 1.00 36.80 1096 LYS B CA 1
ATOM 2297 C C . LYS B 1 96 ? 74.417 7.446 35.467 1.00 36.25 1096 LYS B C 1
ATOM 2298 O O . LYS B 1 96 ? 74.725 7.529 34.279 1.00 36.80 1096 LYS B O 1
ATOM 2304 N N . ALA B 1 97 ? 74.164 8.519 36.206 1.00 36.79 1097 ALA B N 1
ATOM 2305 C CA . ALA B 1 97 ? 74.287 9.854 35.631 1.00 36.67 1097 ALA B CA 1
ATOM 2306 C C . ALA B 1 97 ? 75.743 10.109 35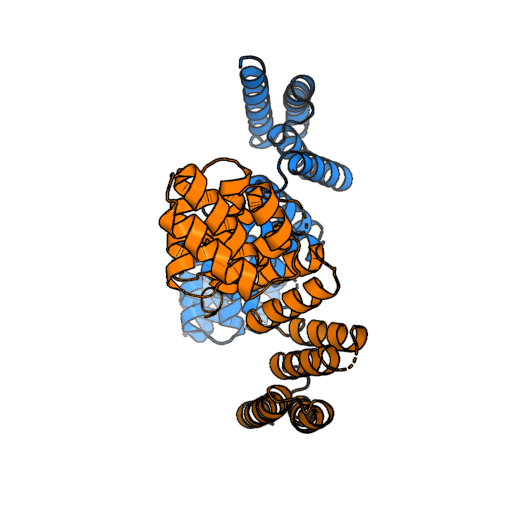.174 1.00 37.75 1097 ALA B C 1
ATOM 2307 O O . ALA B 1 97 ? 75.978 10.697 34.108 1.00 37.11 1097 ALA B O 1
ATOM 2309 N N . LEU B 1 98 ? 76.719 9.665 35.964 1.00 37.51 1098 LEU B N 1
ATOM 2310 C CA . LEU B 1 98 ? 78.120 9.908 35.579 1.00 39.39 1098 LEU B CA 1
ATOM 2311 C C . LEU B 1 98 ? 78.547 9.114 34.366 1.00 39.98 1098 LEU B C 1
ATOM 2312 O O . LEU B 1 98 ? 79.520 9.464 33.718 1.00 39.42 1098 LEU B O 1
ATOM 2317 N N . ALA B 1 99 ? 77.825 8.044 34.059 1.00 39.22 1099 ALA B N 1
ATOM 2318 C CA . ALA B 1 99 ? 78.167 7.226 32.907 1.00 40.43 1099 ALA B CA 1
ATOM 2319 C C . ALA B 1 99 ? 77.949 7.978 31.592 1.00 42.08 1099 ALA B C 1
ATOM 2320 O O . ALA B 1 99 ? 78.569 7.683 30.575 1.00 45.08 1099 ALA B O 1
ATOM 2322 N N . SER B 1 100 ? 77.079 8.970 31.595 1.00 42.94 1100 SER B N 1
ATOM 2323 C CA . SER B 1 100 ? 76.841 9.693 30.362 1.00 42.88 1100 SER B CA 1
ATOM 2324 C C . SER B 1 100 ? 78.006 10.665 30.008 1.00 43.28 1100 SER B C 1
ATOM 2325 O O . SER B 1 100 ? 78.644 11.237 30.891 1.00 43.75 1100 SER B O 1
ATOM 2328 N N . ASP B 1 101 ? 78.287 10.816 28.712 1.00 41.46 1101 ASP B N 1
ATOM 2329 C CA . ASP B 1 101 ? 79.320 11.715 28.239 1.00 41.14 1101 ASP B CA 1
ATOM 2330 C C . ASP B 1 101 ? 78.691 13.099 28.055 1.00 40.76 1101 ASP B C 1
ATOM 2331 O O . ASP B 1 101 ? 78.459 13.552 26.937 1.00 38.80 1101 ASP B O 1
ATOM 2336 N N . SER B 1 102 ? 78.390 13.741 29.180 1.00 42.21 1102 SER B N 1
ATOM 2337 C CA . SER B 1 102 ? 77.799 15.083 29.215 1.00 43.08 1102 SER B CA 1
ATOM 2338 C C . SER B 1 102 ? 78.538 15.979 30.209 1.00 43.38 1102 SER B C 1
ATOM 2339 O O . SER B 1 102 ? 79.506 15.551 30.856 1.00 45.38 1102 SER B O 1
ATOM 2342 N N . ARG B 1 103 ? 78.099 17.228 30.316 1.00 43.44 1103 ARG B N 1
ATOM 2343 C CA . ARG B 1 103 ? 78.724 18.201 31.217 1.00 43.66 1103 ARG B CA 1
ATOM 2344 C C . ARG B 1 103 ? 78.141 17.947 32.604 1.00 42.45 1103 ARG B C 1
ATOM 2345 O O . ARG B 1 103 ? 77.090 18.479 32.958 1.00 44.49 1103 ARG B O 1
ATOM 2353 N N . ASN B 1 104 ? 78.851 17.146 33.397 1.00 39.45 1104 ASN B N 1
ATOM 2354 C CA . ASN B 1 104 ? 78.363 16.742 34.703 1.00 35.72 1104 ASN B CA 1
ATOM 2355 C C . ASN B 1 104 ? 78.854 17.410 35.958 1.00 33.00 1104 ASN B C 1
ATOM 2356 O O . ASN B 1 104 ? 78.712 16.822 37.007 1.00 32.60 1104 ASN B O 1
ATOM 2361 N N . ALA B 1 105 ? 79.388 18.629 35.878 1.00 31.44 1105 ALA B N 1
ATOM 2362 C CA . ALA B 1 105 ? 79.923 19.322 37.046 1.00 29.08 1105 ALA B CA 1
ATOM 2363 C C . ALA B 1 105 ? 78.928 19.433 38.202 1.00 29.46 1105 ALA B C 1
ATOM 2364 O O . ALA B 1 105 ? 79.280 19.182 39.350 1.00 30.24 1105 ALA B O 1
ATOM 2366 N N . ARG B 1 106 ? 77.697 19.834 37.905 1.00 29.82 1106 ARG B N 1
ATOM 2367 C CA . ARG B 1 106 ? 76.661 19.952 38.928 1.00 32.69 1106 ARG B CA 1
ATOM 2368 C C . ARG B 1 106 ? 76.387 18.554 39.527 1.00 31.78 1106 ARG B C 1
ATOM 2369 O O . ARG B 1 106 ? 76.307 18.377 40.745 1.00 32.08 1106 ARG B O 1
ATOM 2377 N N . VAL B 1 107 ? 76.242 17.564 38.661 1.00 31.94 1107 VAL B N 1
ATOM 2378 C CA . VAL B 1 107 ? 76.003 16.205 39.131 1.00 33.06 1107 VAL B CA 1
ATOM 2379 C C . VAL B 1 107 ? 77.189 15.742 39.993 1.00 33.03 1107 VAL B C 1
ATOM 2380 O O . VAL B 1 107 ? 76.992 15.130 41.056 1.00 32.59 1107 VAL B O 1
ATOM 2384 N N . LEU B 1 108 ? 78.419 16.062 39.553 1.00 31.58 1108 LEU B N 1
ATOM 2385 C CA . LEU B 1 108 ? 79.623 15.639 40.280 1.00 30.54 1108 LEU B CA 1
ATOM 2386 C C . LEU B 1 108 ? 79.687 16.315 41.629 1.00 30.96 1108 LEU B C 1
ATOM 2387 O O . LEU B 1 108 ? 80.064 15.701 42.632 1.00 27.18 1108 LEU B O 1
ATOM 2392 N N . ASN B 1 109 ? 79.285 17.582 41.654 1.00 32.47 1109 ASN B N 1
ATOM 2393 C CA . ASN B 1 109 ? 79.288 18.339 42.890 1.00 33.28 1109 ASN B CA 1
ATOM 2394 C C . ASN B 1 109 ? 78.239 17.771 43.851 1.00 33.88 1109 ASN B C 1
ATOM 2395 O O . ASN B 1 109 ? 78.519 17.650 45.043 1.00 35.76 1109 ASN B O 1
ATOM 2400 N N . ASN B 1 110 ? 77.043 17.431 43.360 1.00 32.18 1110 ASN B N 1
ATOM 2401 C CA . ASN B 1 110 ? 76.030 16.870 44.273 1.00 33.62 1110 ASN B CA 1
ATOM 2402 C C . ASN B 1 110 ? 76.454 15.483 44.749 1.00 32.84 1110 ASN B C 1
ATOM 2403 O O . ASN B 1 110 ? 76.371 15.155 45.939 1.00 33.83 1110 ASN B O 1
ATOM 2408 N N . TYR B 1 111 ? 76.948 14.674 43.827 1.00 32.36 1111 TYR B N 1
ATOM 2409 C CA . TYR B 1 111 ? 77.401 13.347 44.212 1.00 31.86 1111 TYR B CA 1
ATOM 2410 C C . TYR B 1 111 ? 78.486 13.528 45.256 1.00 32.84 1111 TYR B C 1
ATOM 2411 O O . TYR B 1 111 ? 78.487 12.852 46.304 1.00 34.75 1111 TYR B O 1
ATOM 2420 N N . GLY B 1 112 ? 79.405 14.461 45.010 1.00 32.91 1112 GLY B N 1
ATOM 2421 C CA . GLY B 1 112 ? 80.454 14.702 45.986 1.00 32.54 1112 GLY B CA 1
ATOM 2422 C C . GLY B 1 112 ? 79.870 15.028 47.359 1.00 32.96 1112 GLY B C 1
ATOM 2423 O O . GLY B 1 112 ? 80.361 14.548 48.380 1.00 33.77 1112 GLY B O 1
ATOM 2424 N N . GLY B 1 113 ? 78.833 15.862 47.394 1.00 33.93 1113 GLY B N 1
ATOM 2425 C CA . GLY B 1 113 ? 78.199 16.183 48.667 1.00 35.30 1113 GLY B CA 1
ATOM 2426 C C . GLY B 1 113 ? 77.614 14.918 49.294 1.00 36.59 1113 GLY B C 1
ATOM 2427 O O . GLY B 1 113 ? 77.726 14.674 50.486 1.00 37.44 1113 GLY B O 1
ATOM 2428 N N . PHE B 1 114 ? 76.980 14.101 48.476 1.00 37.63 1114 PHE B N 1
ATOM 2429 C CA . PHE B 1 114 ? 76.416 12.859 48.972 1.00 39.68 1114 PHE B CA 1
ATOM 2430 C C . PHE B 1 114 ? 77.519 11.973 49.593 1.00 41.66 1114 PHE B C 1
ATOM 2431 O O . PHE B 1 114 ? 77.368 11.496 50.720 1.00 42.19 1114 PHE B O 1
ATOM 2439 N N . LEU B 1 115 ? 78.613 11.758 48.855 1.00 40.31 1115 LEU B N 1
ATOM 2440 C CA . LEU B 1 115 ? 79.708 10.930 49.341 1.00 41.77 1115 LEU B CA 1
ATOM 2441 C C . LEU B 1 115 ? 80.225 11.490 50.652 1.00 43.90 1115 LEU B C 1
ATOM 2442 O O . LEU B 1 115 ? 80.615 10.743 51.546 1.00 43.96 1115 LEU B O 1
ATOM 2447 N N . TYR B 1 116 ? 80.217 12.815 50.761 1.00 45.59 1116 TYR B N 1
ATOM 2448 C CA . TYR B 1 116 ? 80.655 13.485 51.973 1.00 47.01 1116 TYR B CA 1
ATOM 2449 C C . TYR B 1 116 ? 79.835 13.073 53.187 1.00 48.14 1116 TYR B C 1
ATOM 2450 O O . TYR B 1 116 ? 80.396 12.669 54.202 1.00 48.43 1116 TYR B O 1
ATOM 2459 N N . GLU B 1 117 ? 78.511 13.168 53.113 1.00 49.74 1117 GLU B N 1
ATOM 2460 C CA . GLU B 1 117 ? 77.703 12.767 54.262 1.00 52.03 1117 GLU B CA 1
ATOM 2461 C C . GLU B 1 117 ? 77.771 11.254 54.486 1.00 50.74 1117 GLU B C 1
ATOM 2462 O O . GLU B 1 117 ? 77.507 10.768 55.576 1.00 51.56 1117 GLU B O 1
ATOM 2468 N N . GLN B 1 118 ? 78.128 10.502 53.454 1.00 49.33 1118 GLN B N 1
ATOM 2469 C CA . GLN B 1 118 ? 78.264 9.054 53.602 1.00 47.89 1118 GLN B CA 1
ATOM 2470 C C . GLN B 1 118 ? 79.646 8.761 54.194 1.00 46.73 1118 GLN B C 1
ATOM 2471 O O . GLN B 1 118 ? 80.030 7.612 54.361 1.00 45.29 1118 GLN B O 1
ATOM 2477 N N . LYS B 1 119 ? 80.383 9.821 54.497 1.00 45.69 1119 LYS B N 1
ATOM 2478 C CA . LYS B 1 119 ? 81.717 9.705 55.050 1.00 43.55 1119 LYS B CA 1
ATOM 2479 C C . LYS B 1 119 ? 82.666 9.025 54.081 1.00 41.78 1119 LYS B C 1
ATOM 2480 O O . LYS B 1 119 ? 83.686 8.502 54.469 1.00 41.54 1119 LYS B O 1
ATOM 2486 N N . ARG B 1 120 ? 82.341 9.045 52.805 1.00 40.55 1120 ARG B N 1
ATOM 2487 C CA . ARG B 1 120 ? 83.219 8.458 51.816 1.00 40.43 1120 ARG B CA 1
ATOM 2488 C C . ARG B 1 120 ? 84.063 9.647 51.289 1.00 41.57 1120 ARG B C 1
ATOM 2489 O O . ARG B 1 120 ? 83.941 10.091 50.153 1.00 41.23 1120 ARG B O 1
ATOM 2497 N N . TYR B 1 121 ? 84.941 10.141 52.151 1.00 41.05 1121 TYR B N 1
ATOM 2498 C CA . TYR B 1 121 ? 85.755 11.313 51.851 1.00 41.02 1121 TYR B CA 1
ATOM 2499 C C . TYR B 1 121 ? 86.701 11.290 50.679 1.00 40.99 1121 TYR B C 1
ATOM 2500 O O . TYR B 1 121 ? 86.759 12.278 49.935 1.00 40.50 1121 TYR B O 1
ATOM 2509 N N . GLU B 1 122 ? 87.458 10.204 50.515 1.00 38.48 1122 GLU B N 1
ATOM 2510 C CA . GLU B 1 122 ? 88.381 10.122 49.399 1.00 37.04 1122 GLU B CA 1
ATOM 2511 C C . GLU B 1 122 ? 87.602 10.165 48.086 1.00 35.01 1122 GLU B C 1
ATOM 2512 O O . GLU B 1 122 ? 88.019 10.801 47.131 1.00 36.60 1122 GLU B O 1
ATOM 2514 N N . GLU B 1 123 ? 86.473 9.476 48.037 1.00 33.12 1123 GLU B N 1
ATOM 2515 C CA . GLU B 1 123 ? 85.637 9.468 46.839 1.00 32.60 1123 GLU B CA 1
ATOM 2516 C C . GLU B 1 123 ? 85.028 10.850 46.612 1.00 30.23 1123 GLU B C 1
ATOM 2517 O O . GLU B 1 123 ? 84.984 11.361 45.485 1.00 31.50 1123 GLU B O 1
ATOM 2523 N N . ALA B 1 124 ? 84.539 11.449 47.684 1.00 30.26 1124 ALA B N 1
ATOM 2524 C CA . ALA B 1 124 ? 83.943 12.777 47.581 1.00 30.91 1124 ALA B CA 1
ATOM 2525 C C . ALA B 1 124 ? 84.975 13.723 46.949 1.00 31.47 1124 ALA B C 1
ATOM 2526 O O . ALA B 1 124 ? 84.657 14.493 46.041 1.00 33.01 1124 ALA B O 1
ATOM 2528 N N . TYR B 1 125 ? 86.216 13.640 47.438 1.00 31.93 1125 TYR B N 1
ATOM 2529 C CA . TYR B 1 125 ? 87.309 14.476 46.944 1.00 29.97 1125 TYR B CA 1
ATOM 2530 C C . TYR B 1 125 ? 87.522 14.269 45.434 1.00 30.35 1125 TYR B C 1
ATOM 2531 O O . TYR B 1 125 ? 87.591 15.223 44.667 1.00 29.90 1125 TYR B O 1
ATOM 2540 N N . GLN B 1 126 ? 87.610 13.018 44.998 1.00 31.17 1126 GLN B N 1
ATOM 2541 C CA . GLN B 1 126 ? 87.802 12.762 43.572 1.00 31.50 1126 GLN B CA 1
ATOM 2542 C C . GLN B 1 126 ? 86.682 13.352 42.687 1.00 31.82 1126 GLN B C 1
ATOM 2543 O O . GLN B 1 126 ? 86.968 13.970 41.654 1.00 29.64 1126 GLN B O 1
ATOM 2549 N N . ARG B 1 127 ? 85.415 13.148 43.072 1.00 29.41 1127 ARG B N 1
ATOM 2550 C CA . ARG B 1 127 ? 84.316 13.682 42.272 1.00 27.62 1127 ARG B CA 1
ATOM 2551 C C . ARG B 1 127 ? 84.355 15.213 42.244 1.00 28.04 1127 ARG B C 1
ATOM 2552 O O . ARG B 1 127 ? 84.109 15.817 41.216 1.00 27.13 1127 ARG B O 1
ATOM 2560 N N . LEU B 1 128 ? 84.675 15.826 43.373 1.00 29.23 1128 LEU B N 1
ATOM 2561 C CA . LEU B 1 128 ? 84.775 17.298 43.448 1.00 30.30 1128 LEU B CA 1
ATOM 2562 C C . LEU B 1 128 ? 85.925 17.847 42.565 1.00 29.72 1128 LEU B C 1
ATOM 2563 O O . LEU B 1 128 ? 85.799 18.910 41.963 1.00 30.25 1128 LEU B O 1
ATOM 2568 N N . LEU B 1 129 ? 87.048 17.137 42.522 1.00 27.90 1129 LEU B N 1
ATOM 2569 C CA . LEU B 1 129 ? 88.158 17.547 41.667 1.00 29.46 1129 LEU B CA 1
ATOM 2570 C C . LEU B 1 129 ? 87.673 17.521 40.216 1.00 29.44 1129 LEU B C 1
ATOM 2571 O O . LEU B 1 129 ? 88.032 18.393 39.431 1.00 30.96 1129 LEU B O 1
ATOM 2576 N N . GLU B 1 130 ? 86.870 16.516 39.864 1.00 27.80 1130 GLU B N 1
ATOM 2577 C CA . GLU B 1 130 ? 86.407 16.422 38.498 1.00 27.81 1130 GLU B CA 1
ATOM 2578 C C . GLU B 1 130 ? 85.354 17.496 38.245 1.00 28.99 1130 GLU B C 1
ATOM 2579 O O . GLU B 1 130 ? 85.285 18.053 37.140 1.00 29.33 1130 GLU B O 1
ATOM 2585 N N . ALA B 1 131 ? 84.549 17.808 39.252 1.00 28.02 1131 ALA B N 1
ATOM 2586 C CA . ALA B 1 131 ? 83.525 18.838 39.044 1.00 29.09 1131 ALA B CA 1
ATOM 2587 C C . ALA B 1 131 ? 84.193 20.200 38.831 1.00 31.06 1131 ALA B C 1
ATOM 2588 O O . ALA B 1 131 ? 83.678 21.028 38.090 1.00 29.72 1131 ALA B O 1
ATOM 2590 N N . SER B 1 132 ? 85.342 20.417 39.474 1.00 31.14 1132 SER B N 1
ATOM 2591 C CA . SER B 1 132 ? 86.034 21.701 39.385 1.00 29.50 1132 SER B CA 1
ATOM 2592 C C . SER B 1 132 ? 86.620 21.993 38.028 1.00 31.58 1132 SER B C 1
ATOM 2593 O O . SER B 1 132 ? 87.017 23.142 37.772 1.00 28.82 1132 SER B O 1
ATOM 2596 N N . GLN B 1 133 ? 86.696 20.966 37.177 1.00 29.47 1133 GLN B N 1
ATOM 2597 C CA . GLN B 1 133 ? 87.270 21.141 35.855 1.00 31.39 1133 GLN B CA 1
ATOM 2598 C C . GLN B 1 133 ? 86.469 22.054 34.937 1.00 32.59 1133 GLN B C 1
ATOM 2599 O O . GLN B 1 133 ? 87.049 22.660 34.033 1.00 33.04 1133 GLN B O 1
ATOM 2605 N N . ASP B 1 134 ? 85.151 22.148 35.167 1.00 32.84 1134 ASP B N 1
ATOM 2606 C CA . ASP B 1 134 ? 84.249 22.947 34.334 1.00 34.07 1134 ASP B CA 1
ATOM 2607 C C . ASP B 1 134 ? 84.322 24.435 34.704 1.00 35.32 1134 ASP B C 1
ATOM 2608 O O . ASP B 1 134 ? 83.803 24.855 35.743 1.00 34.72 1134 ASP B O 1
ATOM 2613 N N . THR B 1 135 ? 84.981 25.228 33.867 1.00 36.92 1135 THR B N 1
ATOM 2614 C CA . THR B 1 135 ? 85.111 26.651 34.159 1.00 38.46 1135 THR B CA 1
ATOM 2615 C C . THR B 1 135 ? 83.825 27.429 33.842 1.00 40.49 1135 THR B C 1
ATOM 2616 O O . THR B 1 135 ? 83.691 28.572 34.231 1.00 41.94 1135 THR B O 1
ATOM 2620 N N . LEU B 1 136 ? 82.869 26.802 33.167 1.00 42.85 1136 LEU B N 1
ATOM 2621 C CA 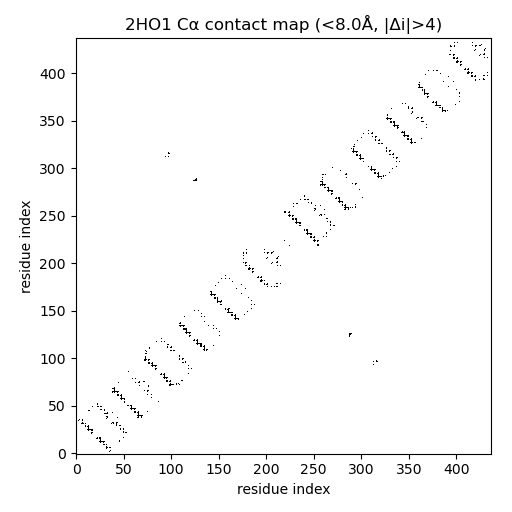. LEU B 1 136 ? 81.616 27.475 32.842 1.00 44.60 1136 LEU B CA 1
ATOM 2622 C C . LEU B 1 136 ? 80.612 27.274 33.940 1.00 44.44 1136 LEU B C 1
ATOM 2623 O O . LEU B 1 136 ? 79.591 27.938 33.957 1.00 48.01 1136 LEU B O 1
ATOM 2628 N N . TYR B 1 137 ? 80.867 26.334 34.839 1.00 43.20 1137 TYR B N 1
ATOM 2629 C CA . TYR B 1 137 ? 79.935 26.060 35.931 1.00 40.11 1137 TYR B CA 1
ATOM 2630 C C . TYR B 1 137 ? 79.854 27.251 36.895 1.00 40.45 1137 TYR B C 1
ATOM 2631 O O . TYR B 1 137 ? 80.859 27.667 37.476 1.00 39.50 1137 TYR B O 1
ATOM 2640 N N . PRO B 1 138 ? 78.650 27.831 37.061 1.00 40.86 1138 PRO B N 1
ATOM 2641 C CA . PRO B 1 138 ? 78.415 28.981 37.944 1.00 40.41 1138 PRO B CA 1
ATOM 2642 C C . PRO B 1 138 ? 78.825 28.754 39.412 1.00 40.22 1138 PRO B C 1
ATOM 2643 O O . PRO B 1 138 ? 79.282 29.690 40.079 1.00 36.49 1138 PRO B O 1
ATOM 2647 N N . GLU B 1 139 ? 78.667 27.522 39.905 1.00 39.48 1139 GLU B N 1
ATOM 2648 C CA . GLU B 1 139 ? 79.034 27.188 41.292 1.00 39.45 1139 GLU B CA 1
ATOM 2649 C C . GLU B 1 139 ? 80.474 26.695 41.462 1.00 36.88 1139 GLU B C 1
ATOM 2650 O O . GLU B 1 139 ? 80.845 26.150 42.498 1.00 35.07 1139 GLU B O 1
ATOM 2656 N N . ARG B 1 140 ? 81.290 26.906 40.452 1.00 35.02 1140 ARG B N 1
ATOM 2657 C CA . ARG B 1 140 ? 82.675 26.467 40.549 1.00 35.40 1140 ARG B CA 1
ATOM 2658 C C . ARG B 1 140 ? 83.345 26.874 41.854 1.00 35.05 1140 ARG B C 1
ATOM 2659 O O . ARG B 1 140 ? 84.104 26.087 42.442 1.00 34.69 1140 ARG B O 1
ATOM 2667 N N . SER B 1 141 ? 83.092 28.094 42.325 1.00 34.03 1141 SER B N 1
ATOM 2668 C CA . SER B 1 141 ? 83.766 28.530 43.552 1.00 31.98 1141 SER B CA 1
ATOM 2669 C C . SER B 1 141 ? 83.228 27.776 44.765 1.00 33.64 1141 SER B C 1
ATOM 2670 O O . SER B 1 141 ? 83.914 27.651 45.782 1.00 34.24 1141 SER B O 1
ATOM 2673 N N . ARG B 1 142 ? 82.003 27.263 44.670 1.00 35.08 1142 ARG B N 1
ATOM 2674 C CA . ARG B 1 142 ? 81.456 26.459 45.768 1.00 34.25 1142 ARG B CA 1
ATOM 2675 C C . ARG B 1 142 ? 82.129 25.077 45.683 1.00 31.87 1142 ARG B C 1
ATOM 2676 O O . ARG B 1 142 ? 82.375 24.430 46.691 1.00 32.84 1142 ARG B O 1
ATOM 2684 N N . VAL B 1 143 ? 82.400 24.609 44.475 1.00 29.63 1143 VAL B N 1
ATOM 2685 C CA . VAL B 1 143 ? 83.087 23.340 44.339 1.00 30.16 1143 VAL B CA 1
ATOM 2686 C C . VAL B 1 143 ? 84.440 23.451 45.077 1.00 31.26 1143 VAL B C 1
ATOM 2687 O O . VAL B 1 143 ? 84.821 22.534 45.820 1.00 29.46 1143 VAL B O 1
ATOM 2691 N N . PHE B 1 144 ? 85.158 24.569 44.896 1.00 29.28 1144 PHE B N 1
ATOM 2692 C CA . PHE B 1 144 ? 86.430 24.717 45.571 1.00 30.00 1144 PHE B CA 1
ATOM 2693 C C . PHE B 1 144 ? 86.250 24.801 47.056 1.00 32.04 1144 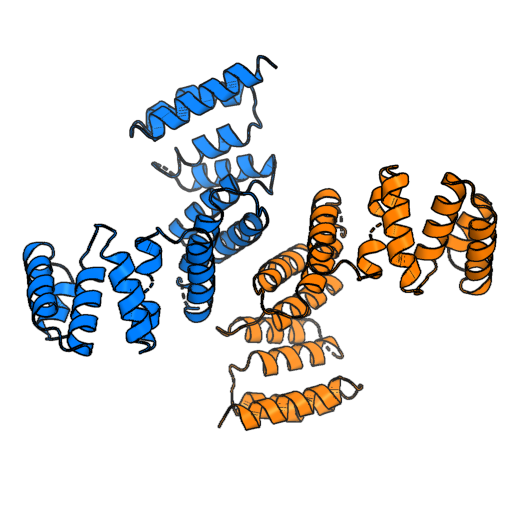PHE B C 1
ATOM 2694 O O . PHE B 1 144 ? 87.085 24.300 47.814 1.00 32.97 1144 PHE B O 1
ATOM 2702 N N . GLU B 1 145 ? 85.163 25.411 47.505 1.00 32.31 1145 GLU B N 1
ATOM 2703 C CA . GLU B 1 145 ? 84.940 25.466 48.952 1.00 31.07 1145 GLU B CA 1
ATOM 2704 C C . GLU B 1 145 ? 84.744 24.020 49.458 1.00 30.95 1145 GLU B C 1
ATOM 2705 O O . GLU B 1 145 ? 85.239 23.636 50.517 1.00 33.93 1145 GLU B O 1
ATOM 2711 N N . ASN B 1 146 ? 84.000 23.229 48.705 1.00 29.87 1146 ASN B N 1
ATOM 2712 C CA . ASN B 1 146 ? 83.752 21.839 49.093 1.00 30.79 1146 ASN B CA 1
ATOM 2713 C C . ASN B 1 146 ? 85.066 21.039 49.114 1.00 31.66 1146 ASN B C 1
ATOM 2714 O O . ASN B 1 146 ? 85.277 20.157 49.966 1.00 32.75 1146 ASN B O 1
ATOM 2719 N N . LEU B 1 147 ? 85.969 21.356 48.202 1.00 30.32 1147 LEU B N 1
ATOM 2720 C CA . LEU B 1 147 ? 87.254 20.659 48.196 1.00 30.93 1147 LEU B CA 1
ATOM 2721 C C . LEU B 1 147 ? 87.986 20.957 49.498 1.00 30.68 1147 LEU B C 1
ATOM 2722 O O . LEU B 1 147 ? 88.573 20.066 50.103 1.00 31.43 1147 LEU B O 1
ATOM 2727 N N . GLY B 1 148 ? 87.970 22.220 49.914 1.00 31.08 1148 GLY B N 1
ATOM 2728 C CA . GLY B 1 148 ? 88.606 22.613 51.158 1.00 30.97 1148 GLY B CA 1
ATOM 2729 C C . GLY B 1 148 ? 87.943 21.925 52.351 1.00 32.00 1148 GLY B C 1
ATOM 2730 O O . GLY B 1 148 ? 88.610 21.454 53.269 1.00 32.71 1148 GLY B O 1
ATOM 2731 N N . LEU B 1 149 ? 86.620 21.872 52.343 1.00 32.77 1149 LEU B N 1
ATOM 2732 C CA . LEU B 1 149 ? 85.892 21.229 53.419 1.00 34.96 1149 LEU B CA 1
ATOM 2733 C C . LEU B 1 149 ? 86.261 19.743 53.532 1.00 35.87 1149 LEU B C 1
ATOM 2734 O O . LEU B 1 149 ? 86.556 19.253 54.626 1.00 36.25 1149 LEU B O 1
ATOM 2739 N N . VAL B 1 150 ? 86.239 19.032 52.414 1.00 35.31 1150 VAL B N 1
ATOM 2740 C CA . VAL B 1 150 ? 86.576 17.630 52.450 1.00 36.30 1150 VAL B CA 1
ATOM 2741 C C . VAL B 1 150 ? 88.032 17.462 52.856 1.00 37.39 1150 VAL B C 1
ATOM 2742 O O . VAL B 1 150 ? 88.359 16.532 53.580 1.00 36.53 1150 VAL B O 1
ATOM 2746 N N . SER B 1 151 ? 88.910 18.351 52.400 1.00 36.11 1151 SER B N 1
ATOM 2747 C CA . SER B 1 151 ? 90.306 18.235 52.797 1.00 37.18 1151 SER B CA 1
ATOM 2748 C C . SER B 1 151 ? 90.434 18.341 54.327 1.00 40.26 1151 SER B C 1
ATOM 2749 O O . SER B 1 151 ? 91.294 17.691 54.933 1.00 39.47 1151 SER B O 1
ATOM 2752 N N . LEU B 1 152 ? 89.594 19.164 54.950 1.00 39.98 1152 LEU B N 1
ATOM 2753 C CA . LEU B 1 152 ? 89.659 19.315 56.401 1.00 43.51 1152 LEU B CA 1
ATOM 2754 C C . LEU B 1 152 ? 89.319 17.993 57.099 1.00 45.11 1152 LEU B C 1
ATOM 2755 O O . LEU B 1 152 ? 89.962 17.629 58.085 1.00 44.88 1152 LEU B O 1
ATOM 2760 N N . GLN B 1 153 ? 88.300 17.295 56.594 1.00 46.27 1153 GLN B N 1
ATOM 2761 C CA . GLN B 1 153 ? 87.891 16.015 57.143 1.00 48.12 1153 GLN B CA 1
ATOM 2762 C C . GLN B 1 153 ? 89.021 15.015 57.026 1.00 48.12 1153 GLN B C 1
ATOM 2763 O O . GLN B 1 153 ? 89.174 14.139 57.869 1.00 49.58 1153 GLN B O 1
ATOM 2777 N N . LYS B 1 155 ? 91.998 15.671 57.300 1.00 46.01 1155 LYS B N 1
ATOM 2778 C CA . LYS B 1 155 ? 93.112 16.172 58.096 1.00 47.86 1155 LYS B CA 1
ATOM 2779 C C . LYS B 1 155 ? 94.248 16.656 57.216 1.00 46.28 1155 LYS B C 1
ATOM 2780 O O . LYS B 1 155 ? 95.395 16.349 57.461 1.00 45.82 1155 LYS B O 1
ATOM 2786 N N . LYS B 1 156 ? 93.912 17.407 56.178 1.00 47.20 1156 LYS B N 1
ATOM 2787 C CA . LYS B 1 156 ? 94.910 17.968 55.286 1.00 47.35 1156 LYS B CA 1
ATOM 2788 C C . LYS B 1 156 ? 94.608 19.465 55.211 1.00 46.90 1156 LYS B C 1
ATOM 2789 O O . LYS B 1 156 ? 94.107 19.978 54.211 1.00 46.17 1156 LYS B O 1
ATOM 2795 N N . PRO B 1 157 ? 94.909 20.183 56.302 1.00 47.85 1157 PRO B N 1
ATOM 2796 C CA . PRO B 1 157 ? 94.693 21.629 56.440 1.00 46.19 1157 PRO B CA 1
ATOM 2797 C C . PRO B 1 157 ? 95.419 22.501 55.399 1.00 44.58 1157 PRO B C 1
ATOM 2798 O O . PRO B 1 157 ? 94.882 23.495 54.913 1.00 42.92 1157 PRO B O 1
ATOM 2802 N N . ALA B 1 158 ? 96.628 22.119 55.039 1.00 42.57 1158 ALA B N 1
ATOM 2803 C CA . ALA B 1 158 ? 97.361 22.901 54.070 1.00 41.79 1158 ALA B CA 1
ATOM 2804 C C . ALA B 1 158 ? 96.721 22.849 52.671 1.00 41.35 1158 ALA B C 1
ATOM 2805 O O . ALA B 1 158 ? 96.694 23.855 51.961 1.00 39.48 1158 ALA B O 1
ATOM 2807 N N . GLN B 1 159 ? 96.201 21.697 52.251 1.00 41.33 1159 GLN B N 1
ATOM 2808 C CA . GLN B 1 159 ? 95.593 21.685 50.923 1.00 39.17 1159 GLN B CA 1
ATOM 2809 C C . GLN B 1 159 ? 94.218 22.346 51.020 1.00 37.72 1159 GLN B C 1
ATOM 2810 O O . GLN B 1 159 ? 93.743 22.949 50.052 1.00 37.31 1159 GLN B O 1
ATOM 2816 N N . ALA B 1 160 ? 93.607 22.260 52.193 1.00 34.75 1160 ALA B N 1
ATOM 2817 C CA . ALA B 1 160 ? 92.302 22.882 52.415 1.00 35.39 1160 ALA B CA 1
ATOM 2818 C C . ALA B 1 160 ? 92.443 24.381 52.217 1.00 35.74 1160 ALA B C 1
ATOM 2819 O O . ALA B 1 160 ? 91.658 24.998 51.493 1.00 35.61 1160 ALA B O 1
ATOM 2821 N N . LYS B 1 161 ? 93.463 24.962 52.850 1.00 35.75 1161 LYS B N 1
ATOM 2822 C CA . LYS B 1 161 ? 93.675 26.394 52.738 1.00 37.24 1161 LYS B CA 1
ATOM 2823 C C . LYS B 1 161 ? 93.826 26.798 51.270 1.00 37.13 1161 LYS B C 1
ATOM 2824 O O . LYS B 1 161 ? 93.285 27.826 50.812 1.00 35.13 1161 LYS B O 1
ATOM 2830 N N . GLU B 1 162 ? 94.574 25.987 50.539 1.00 35.83 1162 GLU B N 1
ATOM 2831 C CA . GLU B 1 162 ? 94.788 26.256 49.129 1.00 38.61 1162 GLU B CA 1
ATOM 2832 C C . GLU B 1 162 ? 93.457 26.284 48.360 1.00 34.64 1162 GLU B C 1
ATOM 2833 O O . GLU B 1 162 ? 93.225 27.147 47.516 1.00 33.69 1162 GLU B O 1
ATOM 2839 N N . TYR B 1 163 ? 92.590 25.331 48.665 1.00 32.93 1163 TYR B N 1
ATOM 2840 C CA . TYR B 1 163 ? 91.304 25.250 48.005 1.00 31.52 1163 TYR B CA 1
ATOM 2841 C C . TYR B 1 163 ? 90.402 26.432 48.385 1.00 31.82 1163 TYR B C 1
ATOM 2842 O O . TYR B 1 163 ? 89.725 26.992 47.518 1.00 30.57 1163 TYR B O 1
ATOM 2851 N N . PHE B 1 164 ? 90.403 26.826 49.663 1.00 32.44 1164 PHE B N 1
ATOM 2852 C CA . PHE B 1 164 ? 89.605 27.984 50.090 1.00 31.55 1164 PHE B CA 1
ATOM 2853 C C . PHE B 1 164 ? 90.139 29.238 49.391 1.00 32.19 1164 PHE B C 1
ATOM 2854 O O . PHE B 1 164 ? 89.362 30.094 48.964 1.00 32.80 1164 PHE B O 1
ATOM 2862 N N . GLU B 1 165 ? 91.458 29.340 49.252 1.00 34.28 1165 GLU B N 1
ATOM 2863 C CA . GLU B 1 165 ? 92.052 30.498 48.579 1.00 36.53 1165 GLU B CA 1
ATOM 2864 C C . GLU B 1 165 ? 91.657 30.522 47.116 1.00 36.23 1165 GLU B C 1
ATOM 2865 O O . GLU B 1 165 ? 91.367 31.597 46.593 1.00 36.05 1165 GLU B O 1
ATOM 2871 N N . LYS B 1 166 ? 91.616 29.357 46.462 1.00 35.60 1166 LYS B N 1
ATOM 2872 C CA . LYS B 1 166 ? 91.206 29.306 45.044 1.00 36.24 1166 LYS B CA 1
ATOM 2873 C C . LYS B 1 166 ? 89.736 29.758 44.936 1.00 35.85 1166 LYS B C 1
ATOM 2874 O O . LYS B 1 166 ? 89.368 30.437 43.987 1.00 35.29 1166 LYS B O 1
ATOM 2880 N N . SER B 1 167 ? 88.889 29.359 45.887 1.00 35.17 1167 SER B N 1
ATOM 2881 C CA . SER B 1 167 ? 87.472 29.751 45.838 1.00 33.59 1167 SER B CA 1
ATOM 2882 C C . SER B 1 167 ? 87.354 31.271 45.883 1.00 34.68 1167 SER B C 1
ATOM 2883 O O . SER B 1 167 ? 86.626 31.867 45.096 1.00 37.18 1167 SER B O 1
ATOM 2886 N N . LEU B 1 168 ? 88.093 31.894 46.797 1.00 34.55 1168 LEU B N 1
ATOM 2887 C CA . LEU B 1 168 ? 88.077 33.349 46.944 1.00 34.29 1168 LEU B CA 1
ATOM 2888 C C . LEU B 1 168 ? 88.663 34.114 45.753 1.00 35.18 1168 LEU B C 1
ATOM 2889 O O . LEU B 1 168 ? 88.269 35.248 45.499 1.00 34.65 1168 LEU B O 1
ATOM 2894 N N A ARG B 1 169 ? 89.595 33.489 45.036 0.50 35.60 1169 ARG B N 1
ATOM 2895 N N B ARG B 1 169 ? 89.594 33.502 45.030 0.50 35.74 1169 ARG B N 1
ATOM 2896 C CA A ARG B 1 169 ? 90.209 34.114 43.871 0.50 35.44 1169 ARG B CA 1
ATOM 2897 C CA B ARG B 1 169 ? 90.187 34.161 43.877 0.50 35.73 1169 ARG B CA 1
ATOM 2898 C C A ARG B 1 169 ? 89.199 34.195 42.738 0.50 35.21 1169 ARG B C 1
ATOM 2899 C C B ARG B 1 169 ? 89.171 34.228 42.752 0.50 35.39 1169 ARG B C 1
ATOM 2900 O O A ARG B 1 169 ? 89.351 35.002 41.831 0.50 35.39 1169 ARG B O 1
ATOM 2901 O O B ARG B 1 169 ? 89.295 35.056 41.859 0.50 35.56 1169 ARG B O 1
ATOM 2916 N N . LEU B 1 170 ? 88.165 33.357 42.794 1.00 34.94 1170 LEU B N 1
ATOM 2917 C CA . LEU B 1 170 ? 87.121 33.376 41.775 1.00 33.07 1170 LEU B CA 1
ATOM 2918 C C . LEU B 1 170 ? 86.097 34.421 42.215 1.00 33.87 1170 LEU B C 1
ATOM 2919 O O . LEU B 1 170 ? 85.603 35.194 41.403 1.00 33.32 1170 LEU B O 1
ATOM 2924 N N . ASN B 1 171 ? 85.780 34.432 43.508 1.00 35.55 1171 ASN B N 1
ATOM 2925 C CA . ASN B 1 171 ? 84.835 35.394 44.075 1.00 36.82 1171 ASN B CA 1
ATOM 2926 C C . ASN B 1 171 ? 85.152 35.653 45.538 1.00 37.29 1171 ASN B C 1
ATOM 2927 O O . ASN B 1 171 ? 84.934 34.803 46.396 1.00 36.74 1171 ASN B O 1
ATOM 2932 N N . ARG B 1 172 ? 85.642 36.850 45.813 1.00 39.55 1172 ARG B N 1
ATOM 2933 C CA . ARG B 1 172 ? 86.048 37.242 47.155 1.00 40.95 1172 ARG B CA 1
ATOM 2934 C C . ARG B 1 172 ? 84.898 37.345 48.125 1.00 40.46 1172 ARG B C 1
ATOM 2935 O O . ARG B 1 172 ? 85.070 37.210 49.327 1.00 39.38 1172 ARG B O 1
ATOM 2943 N N . ASN B 1 173 ? 83.700 37.556 47.602 1.00 41.67 1173 ASN B N 1
ATOM 2944 C CA . ASN B 1 173 ? 82.544 37.769 48.456 1.00 42.33 1173 ASN B CA 1
ATOM 2945 C C . ASN B 1 173 ? 81.774 36.488 48.769 1.00 42.52 1173 ASN B C 1
ATOM 2946 O O . ASN B 1 173 ? 80.642 36.313 48.327 1.00 42.71 1173 ASN B O 1
ATOM 2951 N N . GLN B 1 174 ? 82.397 35.598 49.539 1.00 42.92 1174 GLN B N 1
ATOM 2952 C CA . GLN B 1 174 ? 81.752 34.354 49.969 1.00 40.29 1174 GLN B CA 1
ATOM 2953 C C . GLN B 1 174 ? 82.078 34.236 51.452 1.00 40.42 1174 GLN B C 1
ATOM 2954 O O . GLN B 1 174 ? 83.121 33.679 51.835 1.00 37.76 1174 GLN B O 1
ATOM 2960 N N . PRO B 1 175 ? 81.202 34.785 52.310 1.00 40.04 1175 PRO B N 1
ATOM 2961 C CA . PRO B 1 175 ? 81.377 34.764 53.770 1.00 39.24 1175 PRO B CA 1
ATOM 2962 C C . PRO B 1 175 ? 81.770 33.397 54.367 1.00 37.89 1175 PRO B C 1
ATOM 2963 O O . PRO B 1 175 ? 82.688 33.316 55.168 1.00 38.43 1175 PRO B O 1
ATOM 2967 N N . SER B 1 176 ? 81.088 32.328 53.975 1.00 36.59 1176 SER B N 1
ATOM 2968 C CA . SER B 1 176 ? 81.408 31.024 54.534 1.00 36.29 1176 SER B CA 1
ATOM 2969 C C . SER B 1 176 ? 82.872 30.618 54.286 1.00 36.29 1176 SER B C 1
ATOM 2970 O O . SER B 1 176 ? 83.515 30.059 55.181 1.00 35.69 1176 SER B O 1
ATOM 2973 N N . VAL B 1 177 ? 83.394 30.936 53.104 1.00 34.73 1177 VAL B N 1
ATOM 2974 C CA . VAL B 1 177 ? 84.773 30.594 52.758 1.00 33.26 1177 VAL B CA 1
ATOM 2975 C C . VAL B 1 177 ? 85.762 31.422 53.559 1.00 34.03 1177 VAL B C 1
ATOM 2976 O O . VAL B 1 177 ? 86.794 30.912 54.019 1.00 34.68 1177 VAL B O 1
ATOM 2980 N N . ALA B 1 178 ? 85.443 32.703 53.735 1.00 33.61 1178 ALA B N 1
ATOM 2981 C CA . ALA B 1 178 ? 86.283 33.620 54.496 1.00 30.89 1178 ALA B CA 1
ATOM 2982 C C . ALA B 1 178 ? 86.291 33.144 55.948 1.00 31.81 1178 ALA B C 1
ATOM 2983 O O . ALA B 1 178 ? 87.300 33.230 56.637 1.00 33.90 1178 ALA B O 1
ATOM 2985 N N . LEU B 1 179 ? 85.169 32.615 56.416 1.00 31.98 1179 LEU B N 1
ATOM 2986 C CA . LEU B 1 179 ? 85.126 32.097 57.797 1.00 30.46 1179 LEU B CA 1
ATOM 2987 C C . LEU B 1 179 ? 86.099 30.911 57.953 1.00 31.00 1179 LEU B C 1
ATOM 2988 O O . LEU B 1 179 ? 86.773 30.784 58.988 1.00 31.16 1179 LEU B O 1
ATOM 2993 N N . GLU B 1 180 ? 86.161 30.033 56.949 1.00 29.42 1180 GLU B N 1
ATOM 2994 C CA . GLU B 1 180 ? 87.061 28.876 57.052 1.00 31.67 1180 GLU B CA 1
ATOM 2995 C C . GLU B 1 180 ? 88.520 29.351 57.079 1.00 31.72 1180 GLU B C 1
ATOM 2996 O O . GLU B 1 180 ? 89.328 28.834 57.844 1.00 34.25 1180 GLU B O 1
ATOM 3010 N N . ALA B 1 182 ? 89.576 32.325 58.088 1.00 33.49 1182 ALA B N 1
ATOM 3011 C CA . ALA B 1 182 ? 89.813 32.976 59.384 1.00 33.95 1182 ALA B CA 1
ATOM 3012 C C . ALA B 1 182 ? 90.108 31.946 60.475 1.00 33.69 1182 ALA B C 1
ATOM 3013 O O . ALA B 1 182 ? 91.044 32.112 61.249 1.00 33.38 1182 ALA B O 1
ATOM 3015 N N . ASP B 1 183 ? 89.328 30.866 60.492 1.00 32.53 1183 ASP B N 1
ATOM 3016 C CA . ASP B 1 183 ? 89.501 29.810 61.476 1.00 32.68 1183 ASP B CA 1
ATOM 3017 C C . ASP B 1 183 ? 90.861 29.134 61.339 1.00 32.70 1183 ASP B C 1
ATOM 3018 O O . ASP B 1 183 ? 91.530 28.937 62.336 1.00 32.99 1183 ASP B O 1
ATOM 3023 N N . LEU B 1 184 ? 91.257 28.780 60.116 1.00 31.46 1184 LEU B N 1
ATOM 3024 C CA . LEU B 1 184 ? 92.548 28.126 59.875 1.00 33.37 1184 LEU B CA 1
ATOM 3025 C C . LEU B 1 184 ? 93.725 29.024 60.242 1.00 33.28 1184 LEU B C 1
ATOM 3026 O O . LEU B 1 184 ? 94.674 28.581 60.869 1.00 33.34 1184 LEU B O 1
ATOM 3031 N N . LEU B 1 185 ? 93.665 30.282 59.814 1.00 33.27 1185 LEU B N 1
ATOM 3032 C CA . LEU B 1 185 ? 94.720 31.237 60.132 1.00 32.90 1185 LEU B CA 1
ATOM 3033 C C . LEU B 1 185 ? 94.750 31.465 61.644 1.00 33.62 1185 LEU B C 1
ATOM 3034 O O . LEU B 1 185 ? 95.824 31.534 62.244 1.00 34.01 1185 LEU B O 1
ATOM 3039 N N . TYR B 1 186 ? 93.583 31.554 62.278 1.00 34.10 1186 TYR B N 1
ATOM 3040 C CA . TYR B 1 186 ? 93.574 31.738 63.735 1.00 35.72 1186 TYR B CA 1
ATOM 3041 C C . TYR B 1 186 ? 94.283 30.570 64.461 1.00 37.08 1186 TYR B C 1
ATOM 3042 O O . TYR B 1 186 ? 95.068 30.801 65.365 1.00 39.34 1186 TYR B O 1
ATOM 3051 N N . LYS B 1 187 ? 94.021 29.329 64.066 1.00 36.65 1187 LYS B N 1
ATOM 3052 C CA . LYS B 1 187 ? 94.659 28.175 64.709 1.00 38.91 1187 LYS B CA 1
ATOM 3053 C C . LYS B 1 187 ? 96.172 28.094 64.466 1.00 40.92 1187 LYS B C 1
ATOM 3054 O O . LYS B 1 187 ? 96.879 27.391 65.177 1.00 40.73 1187 LYS B O 1
ATOM 3060 N N . GLU B 1 188 ? 96.647 28.789 63.441 1.00 43.12 1188 GLU B N 1
ATOM 3061 C CA . GLU B 1 188 ? 98.059 28.803 63.110 1.00 45.63 1188 GLU B CA 1
ATOM 3062 C C . GLU B 1 188 ? 98.717 30.034 63.735 1.00 46.65 1188 GLU B C 1
ATOM 3063 O O . GLU B 1 188 ? 99.903 30.269 63.568 1.00 46.39 1188 GLU B O 1
ATOM 3069 N N . ARG B 1 189 ? 97.920 30.796 64.477 1.00 48.03 1189 ARG B N 1
ATOM 3070 C CA . ARG B 1 189 ? 98.363 31.996 65.174 1.00 48.19 1189 ARG B CA 1
ATOM 3071 C C . ARG B 1 189 ? 98.743 33.138 64.248 1.00 47.93 1189 ARG B C 1
ATOM 3072 O O . ARG B 1 189 ? 99.444 34.060 64.650 1.00 49.24 1189 ARG B O 1
ATOM 3080 N N . GLU B 1 190 ? 98.271 33.067 63.008 1.00 46.75 1190 GLU B N 1
ATOM 3081 C CA . GLU B 1 190 ? 98.486 34.127 62.026 1.00 46.03 1190 GLU B CA 1
ATOM 3082 C C . GLU B 1 190 ? 97.297 35.067 62.192 1.00 44.22 1190 GLU B C 1
ATOM 3083 O O . GLU B 1 190 ? 96.457 35.207 61.289 1.00 43.28 1190 GLU B O 1
ATOM 3089 N N . TYR B 1 191 ? 97.237 35.704 63.358 1.00 42.41 1191 TYR B N 1
ATOM 3090 C CA . TYR B 1 191 ? 96.148 36.606 63.723 1.00 42.08 1191 TYR B CA 1
ATOM 3091 C C . TYR B 1 191 ? 95.803 37.775 62.825 1.00 40.79 1191 TYR B C 1
ATOM 3092 O O . TYR B 1 191 ? 94.636 38.086 62.633 1.00 40.50 1191 TYR B O 1
ATOM 3101 N N . VAL B 1 192 ? 96.791 38.459 62.279 1.00 41.69 1192 VAL B N 1
ATOM 3102 C CA . VAL B 1 192 ? 96.444 39.615 61.453 1.00 41.95 1192 VAL B CA 1
ATOM 3103 C C . VAL B 1 192 ? 95.704 39.189 60.189 1.00 41.10 1192 VAL B C 1
ATOM 3104 O O . VAL B 1 192 ? 94.671 39.752 59.851 1.00 42.47 1192 VAL B O 1
ATOM 3108 N N . PRO B 1 193 ? 96.219 38.175 59.472 1.00 40.22 1193 PRO B N 1
ATOM 3109 C CA . PRO B 1 193 ? 95.533 37.726 58.255 1.00 38.74 1193 PRO B CA 1
ATOM 3110 C C . PRO B 1 193 ? 94.169 37.125 58.650 1.00 37.97 1193 PRO B C 1
ATOM 3111 O O . PRO B 1 193 ? 93.181 37.294 57.943 1.00 36.44 1193 PRO B O 1
ATOM 3115 N N . ALA B 1 194 ? 94.131 36.427 59.790 1.00 36.57 1194 ALA B N 1
ATOM 3116 C CA . ALA B 1 194 ? 92.878 35.825 60.254 1.00 37.26 1194 ALA B CA 1
ATOM 3117 C C . ALA B 1 194 ? 91.778 36.886 60.425 1.00 37.99 1194 ALA B C 1
ATOM 3118 O O . ALA B 1 194 ? 90.621 36.687 60.020 1.00 38.51 1194 ALA B O 1
ATOM 3120 N N . ARG B 1 195 ? 92.148 38.016 61.022 1.00 37.46 1195 ARG B N 1
ATOM 3121 C CA . ARG B 1 195 ? 91.200 39.104 61.265 1.00 39.91 1195 ARG B CA 1
ATOM 3122 C C . ARG B 1 195 ? 90.646 39.664 59.957 1.00 39.73 1195 ARG B C 1
ATOM 3123 O O . ARG B 1 195 ? 89.437 39.902 59.821 1.00 40.98 1195 ARG B O 1
ATOM 3131 N N . GLN B 1 196 ? 91.534 39.866 58.991 1.00 40.22 1196 GLN B N 1
ATOM 3132 C CA . GLN B 1 196 ? 91.127 40.349 57.673 1.00 41.64 1196 GLN B CA 1
ATOM 3133 C C . GLN B 1 196 ? 90.045 39.439 57.125 1.00 39.49 1196 GLN B C 1
ATOM 3134 O O . GLN B 1 196 ? 88.986 39.903 56.723 1.00 41.89 1196 GLN B O 1
ATOM 3140 N N . TYR B 1 197 ? 90.300 38.138 57.118 1.00 38.56 1197 TYR B N 1
ATOM 3141 C CA . TYR B 1 197 ? 89.293 37.203 56.625 1.00 36.99 1197 TYR B CA 1
ATOM 3142 C C . TYR B 1 197 ? 88.048 37.187 57.475 1.00 36.95 1197 TYR B C 1
ATOM 3143 O O . TYR B 1 197 ? 86.957 37.040 56.946 1.00 35.97 1197 TYR B O 1
ATOM 3152 N N . TYR B 1 198 ? 88.201 37.310 58.797 1.00 39.16 1198 TYR B N 1
ATOM 3153 C CA . TYR B 1 198 ? 87.026 37.331 59.651 1.00 38.00 1198 TYR B CA 1
ATOM 3154 C C . TYR B 1 198 ? 86.185 38.567 59.389 1.00 38.75 1198 TYR B C 1
ATOM 3155 O O . TYR B 1 198 ? 84.962 38.488 59.322 1.00 36.00 1198 TYR B O 1
ATOM 3164 N N . ASP B 1 199 ? 86.852 39.711 59.224 1.00 40.32 1199 ASP B N 1
ATOM 3165 C CA . ASP B 1 199 ? 86.132 40.956 58.897 1.00 44.02 1199 ASP B CA 1
ATOM 3166 C C . ASP B 1 199 ? 85.345 40.754 57.599 1.00 43.47 1199 ASP B C 1
ATOM 3167 O O . ASP B 1 199 ? 84.194 41.189 57.475 1.00 45.44 1199 ASP B O 1
ATOM 3172 N N . LEU B 1 200 ? 85.983 40.092 56.636 1.00 44.19 1200 LEU B N 1
ATOM 3173 C CA . LEU B 1 200 ? 85.363 39.803 55.352 1.00 44.69 1200 LEU B CA 1
ATOM 3174 C C . LEU B 1 200 ? 84.127 38.955 55.580 1.00 46.22 1200 LEU B C 1
ATOM 3175 O O . LEU B 1 200 ? 83.093 39.188 54.973 1.00 46.95 1200 LEU B O 1
ATOM 3180 N N . PHE B 1 201 ? 84.230 37.963 56.465 1.00 45.88 1201 PHE B N 1
ATOM 3181 C CA . PHE B 1 201 ? 83.088 37.097 56.756 1.00 44.89 1201 PHE B CA 1
ATOM 3182 C C . PHE B 1 201 ? 81.968 37.851 57.476 1.00 45.80 1201 PHE B C 1
ATOM 3183 O O . PHE B 1 201 ? 80.780 37.631 57.221 1.00 44.47 1201 PHE B O 1
ATOM 3191 N N . ALA B 1 202 ? 82.360 38.703 58.411 1.00 48.09 1202 ALA B N 1
ATOM 3192 C CA . ALA B 1 202 ? 81.380 39.428 59.211 1.00 52.19 1202 ALA B CA 1
ATOM 3193 C C . ALA B 1 202 ? 80.420 40.293 58.392 1.00 54.80 1202 ALA B C 1
ATOM 3194 O O . ALA B 1 202 ? 79.256 40.457 58.772 1.00 55.81 1202 ALA B O 1
ATOM 3196 N N . GLN B 1 203 ? 80.880 40.827 57.264 1.00 58.08 1203 GLN B N 1
ATOM 3197 C CA . GLN B 1 203 ? 79.985 41.645 56.455 1.00 61.73 1203 GLN B CA 1
ATOM 3198 C C . GLN B 1 203 ? 78.973 40.853 55.651 1.00 63.17 1203 GLN B C 1
ATOM 3199 O O . GLN B 1 203 ? 78.362 41.374 54.728 1.00 64.85 1203 GLN B O 1
ATOM 3205 N N . GLY B 1 204 ? 78.794 39.589 56.007 1.00 64.16 1204 GLY B N 1
ATOM 3206 C CA . GLY B 1 204 ? 77.808 38.769 55.333 1.00 64.65 1204 GLY B CA 1
ATOM 3207 C C . GLY B 1 204 ? 76.708 38.595 56.361 1.00 66.27 1204 GLY B C 1
ATOM 3208 O O . GLY B 1 204 ? 75.655 38.007 56.092 1.00 65.89 1204 GLY B O 1
ATOM 3209 N N . GLY B 1 205 ? 76.993 39.118 57.560 1.00 66.94 1205 GLY B N 1
ATOM 3210 C CA . GLY B 1 205 ? 76.084 39.069 58.696 1.00 66.48 1205 GLY B CA 1
ATOM 3211 C C . GLY B 1 205 ? 75.460 37.732 59.067 1.00 66.28 1205 GLY B C 1
ATOM 3212 O O . GLY B 1 205 ? 74.321 37.716 59.541 1.00 67.60 1205 GLY B O 1
ATOM 3213 N N . GLY B 1 206 ? 76.185 36.624 58.900 1.00 64.29 1206 GLY B N 1
ATOM 3214 C CA . GLY B 1 206 ? 75.604 35.326 59.216 1.00 62.88 1206 GLY B CA 1
ATOM 3215 C C . GLY B 1 206 ? 76.175 34.483 60.353 1.00 60.68 1206 GLY B C 1
ATOM 3216 O O . GLY B 1 206 ? 76.418 33.289 60.172 1.00 61.96 1206 GLY B O 1
ATOM 3217 N N . GLN B 1 207 ? 76.338 35.078 61.528 1.00 57.62 1207 GLN B N 1
ATOM 3218 C CA . GLN B 1 207 ? 76.905 34.396 62.693 1.00 54.88 1207 GLN B CA 1
ATOM 3219 C C . GLN B 1 207 ? 76.279 33.085 63.210 1.00 53.87 1207 GLN B C 1
ATOM 3220 O O . GLN B 1 207 ? 75.135 32.747 62.903 1.00 54.05 1207 GLN B O 1
ATOM 3226 N N . ASN B 1 208 ? 77.084 32.331 63.965 1.00 51.38 1208 ASN B N 1
ATOM 3227 C CA . ASN B 1 208 ? 76.661 31.095 64.637 1.00 48.12 1208 ASN B CA 1
ATOM 3228 C C . ASN B 1 208 ? 77.540 30.928 65.859 1.00 46.15 1208 ASN B C 1
ATOM 3229 O O . ASN B 1 208 ? 78.397 31.769 66.120 1.00 47.43 1208 ASN B O 1
ATOM 3234 N N . ALA B 1 209 ? 77.319 29.886 66.643 1.00 44.35 1209 ALA B N 1
ATOM 3235 C CA . ALA B 1 209 ? 78.117 29.702 67.852 1.00 42.94 1209 ALA B CA 1
ATOM 3236 C C . ALA B 1 209 ? 79.607 29.723 67.507 1.00 41.11 1209 ALA B C 1
ATOM 3237 O O . ALA B 1 209 ? 80.385 30.444 68.128 1.00 40.50 1209 ALA B O 1
ATOM 3239 N N . ARG B 1 210 ? 79.980 28.940 66.500 1.00 40.78 1210 ARG B N 1
ATOM 3240 C CA . ARG B 1 210 ? 81.360 28.860 66.079 1.00 41.35 1210 ARG B CA 1
ATOM 3241 C C . ARG B 1 210 ? 81.909 30.230 65.648 1.00 41.53 1210 ARG B C 1
ATOM 3242 O O . ARG B 1 210 ? 82.915 30.677 66.186 1.00 41.92 1210 ARG B O 1
ATOM 3250 N N . SER B 1 211 ? 81.254 30.896 64.689 1.00 42.19 1211 SER B N 1
ATOM 3251 C CA . SER B 1 211 ? 81.719 32.205 64.218 1.00 41.12 1211 SER B CA 1
ATOM 3252 C C . SER B 1 211 ? 81.770 33.252 65.320 1.00 41.92 1211 SER B C 1
ATOM 3253 O O . SER B 1 211 ? 82.690 34.069 65.355 1.00 41.97 1211 SER B O 1
ATOM 3256 N N . LEU B 1 212 ? 80.807 33.230 66.240 1.00 41.64 1212 LEU B N 1
ATOM 3257 C CA . LEU B 1 212 ? 80.819 34.213 67.329 1.00 42.38 1212 LEU B CA 1
ATOM 3258 C C . LEU B 1 212 ? 82.015 34.009 68.244 1.00 41.78 1212 LEU B C 1
ATOM 3259 O O . LEU B 1 212 ? 82.681 34.973 68.635 1.00 42.72 1212 LEU B O 1
ATOM 3264 N N . LEU B 1 213 ? 82.296 32.755 68.591 1.00 39.71 1213 LEU B N 1
ATOM 3265 C CA . LEU B 1 213 ? 83.434 32.475 69.467 1.00 38.24 1213 LEU B CA 1
ATOM 3266 C C . LEU B 1 213 ? 84.745 32.861 68.787 1.00 36.41 1213 LEU B C 1
ATOM 3267 O O . LEU B 1 213 ? 85.625 33.411 69.432 1.00 36.06 1213 LEU B O 1
ATOM 3272 N N . LEU B 1 214 ? 84.867 32.586 67.489 1.00 36.92 1214 LEU B N 1
ATOM 3273 C CA . LEU B 1 214 ? 86.074 32.964 66.749 1.00 36.65 1214 LEU B CA 1
ATOM 3274 C C . LEU B 1 214 ? 86.153 34.486 66.755 1.00 37.07 1214 LEU B C 1
ATOM 3275 O O . LEU B 1 214 ? 87.229 35.070 66.907 1.00 38.09 1214 LEU B O 1
ATOM 3280 N N . GLY B 1 215 ? 85.009 35.139 66.599 1.00 38.70 1215 GLY B N 1
ATOM 3281 C CA . GLY B 1 215 ? 84.987 36.604 66.620 1.00 40.59 1215 GLY B CA 1
ATOM 3282 C C . GLY B 1 215 ? 85.453 37.167 67.958 1.00 41.90 1215 GLY B C 1
ATOM 3283 O O . GLY B 1 215 ? 86.242 38.131 68.033 1.00 42.50 1215 GLY B O 1
ATOM 3284 N N . ILE B 1 216 ? 84.951 36.570 69.032 1.00 41.82 1216 ILE B N 1
ATOM 3285 C CA . ILE B 1 216 ? 85.324 36.981 70.373 1.00 41.61 1216 ILE B CA 1
ATOM 3286 C C . ILE B 1 216 ? 86.825 36.829 70.568 1.00 41.15 1216 ILE B C 1
ATOM 3287 O O . ILE B 1 216 ? 87.500 37.758 71.002 1.00 42.02 1216 ILE B O 1
ATOM 3292 N N . ARG B 1 217 ? 87.354 35.673 70.207 1.00 41.77 1217 ARG B N 1
ATOM 3293 C CA . ARG B 1 217 ? 88.779 35.426 70.383 1.00 43.07 1217 ARG B CA 1
ATOM 3294 C C . ARG B 1 217 ? 89.645 36.395 69.574 1.00 44.44 1217 ARG B C 1
ATOM 3295 O O . ARG B 1 217 ? 90.645 36.909 70.083 1.00 45.66 1217 ARG B O 1
ATOM 3303 N N . LEU B 1 218 ? 89.267 36.651 68.326 1.00 45.23 1218 LEU B N 1
ATOM 3304 C CA . LEU B 1 218 ? 90.023 37.593 67.512 1.00 46.43 1218 LEU B CA 1
ATOM 3305 C C . LEU B 1 218 ? 89.876 38.998 68.113 1.00 47.61 1218 LEU B C 1
ATOM 3306 O O . LEU B 1 218 ? 90.872 39.711 68.303 1.00 45.64 1218 LEU B O 1
ATOM 3311 N N . ALA B 1 219 ? 88.638 39.390 68.415 1.00 49.45 1219 ALA B N 1
ATOM 3312 C CA . ALA B 1 219 ? 88.390 40.709 69.002 1.00 52.67 1219 ALA B CA 1
ATOM 3313 C C . ALA B 1 219 ? 89.323 40.939 70.175 1.00 53.19 1219 ALA B C 1
ATOM 3314 O O . ALA B 1 219 ? 89.869 42.022 70.337 1.00 55.35 1219 ALA B O 1
ATOM 3316 N N . LYS B 1 220 ? 89.520 39.910 70.986 1.00 54.67 1220 LYS B N 1
ATOM 3317 C CA . LYS B 1 220 ? 90.387 40.033 72.144 1.00 56.02 1220 LYS B CA 1
ATOM 3318 C C . LYS B 1 220 ? 91.873 40.157 71.816 1.00 56.76 1220 LYS B C 1
ATOM 3319 O O . LYS B 1 220 ? 92.590 40.885 72.505 1.00 57.39 1220 LYS B O 1
ATOM 3325 N N . VAL B 1 221 ? 92.352 39.458 70.784 1.00 56.82 1221 VAL B N 1
ATOM 3326 C CA . VAL B 1 221 ? 93.758 39.575 70.407 1.00 55.51 1221 VAL B CA 1
ATOM 3327 C C . VAL B 1 221 ? 94.015 41.024 69.988 1.00 56.51 1221 VAL B C 1
ATOM 3328 O O . VAL B 1 221 ? 95.070 41.594 70.270 1.00 57.36 1221 VAL B O 1
ATOM 3332 N N . PHE B 1 222 ? 93.040 41.620 69.321 1.00 57.20 1222 PHE B N 1
ATOM 3333 C CA . PHE B 1 222 ? 93.169 42.997 68.866 1.00 59.56 1222 PHE B CA 1
ATOM 3334 C C . PHE B 1 222 ? 92.557 43.986 69.859 1.00 62.30 1222 PHE B C 1
ATOM 3335 O O . PHE B 1 222 ? 92.239 45.134 69.526 1.00 62.98 1222 PHE B O 1
ATOM 3343 N N . GLU B 1 223 ? 92.400 43.514 71.091 1.00 64.91 1223 GLU B N 1
ATOM 3344 C CA . GLU B 1 223 ? 91.881 44.317 72.191 1.00 67.08 1223 GLU B CA 1
ATOM 3345 C C . GLU B 1 223 ? 90.674 45.170 71.865 1.00 67.35 1223 GLU B C 1
ATOM 3346 O O . GLU B 1 223 ? 90.648 46.366 72.152 1.00 67.42 1223 GLU B O 1
ATOM 3352 N N . ASP B 1 224 ? 89.673 44.549 71.262 1.00 67.43 1224 ASP B N 1
ATOM 3353 C CA . ASP B 1 224 ? 88.444 45.245 70.927 1.00 67.61 1224 ASP B CA 1
ATOM 3354 C C . ASP B 1 224 ? 87.386 44.708 71.892 1.00 67.81 1224 ASP B C 1
ATOM 3355 O O . ASP B 1 224 ? 86.649 43.766 71.574 1.00 68.24 1224 ASP B O 1
ATOM 3360 N N . ARG B 1 225 ? 87.330 45.303 73.081 1.00 66.88 1225 ARG B N 1
ATOM 3361 C CA . ARG B 1 225 ? 86.387 44.878 74.105 1.00 65.62 1225 ARG B CA 1
ATOM 3362 C C . ARG B 1 225 ? 84.942 45.081 73.664 1.00 65.44 1225 ARG B C 1
ATOM 3363 O O . ARG B 1 225 ? 84.057 44.288 74.003 1.00 65.57 1225 ARG B O 1
ATOM 3365 N N . ASP B 1 226 ? 84.694 46.137 72.900 1.00 64.83 1226 ASP B N 1
ATOM 3366 C CA . ASP B 1 226 ? 83.338 46.399 72.441 1.00 64.61 1226 ASP B CA 1
ATOM 3367 C C . ASP B 1 226 ? 82.799 45.215 71.634 1.00 63.93 1226 ASP B C 1
ATOM 3368 O O . ASP B 1 226 ? 81.671 44.765 71.849 1.00 64.69 1226 ASP B O 1
ATOM 3370 N N . THR B 1 227 ? 83.604 44.702 70.709 1.00 62.17 1227 THR B N 1
ATOM 3371 C CA . THR B 1 227 ? 83.160 43.584 69.889 1.00 60.61 1227 THR B CA 1
ATOM 3372 C C . THR B 1 227 ? 83.103 42.303 70.706 1.00 58.61 1227 THR B C 1
ATOM 3373 O O . THR B 1 227 ? 82.168 41.516 70.585 1.00 56.86 1227 THR B O 1
ATOM 3377 N N . ALA B 1 228 ? 84.106 42.103 71.549 1.00 58.75 1228 ALA B N 1
ATOM 3378 C CA . ALA B 1 228 ? 84.147 40.911 72.390 1.00 59.42 1228 ALA B CA 1
ATOM 3379 C C . ALA B 1 228 ? 82.861 40.823 73.203 1.00 59.59 1228 ALA B C 1
ATOM 3380 O O . ALA B 1 228 ? 82.164 39.808 73.174 1.00 58.72 1228 ALA B O 1
ATOM 3382 N N . ALA B 1 229 ? 82.550 41.906 73.915 1.00 61.01 1229 ALA B N 1
ATOM 3383 C CA . ALA B 1 229 ? 81.344 41.981 74.738 1.00 61.42 1229 ALA B CA 1
ATOM 3384 C C . ALA B 1 229 ? 80.096 41.795 73.890 1.00 60.92 1229 ALA B C 1
ATOM 3385 O O . ALA B 1 229 ? 79.212 41.004 74.227 1.00 61.28 1229 ALA B O 1
ATOM 3387 N N . SER B 1 230 ? 80.024 42.519 72.781 1.00 61.45 1230 SER B N 1
ATOM 3388 C CA . SER B 1 230 ? 78.872 42.403 71.900 1.00 61.16 1230 SER B CA 1
ATOM 3389 C C . SER B 1 230 ? 78.637 40.963 71.437 1.00 61.47 1230 SER B C 1
ATOM 3390 O O . SER B 1 230 ? 77.573 40.403 71.700 1.00 61.92 1230 SER B O 1
ATOM 3393 N N . TYR B 1 231 ? 79.616 40.357 70.758 1.00 61.41 1231 TYR B N 1
ATOM 3394 C CA . TYR B 1 231 ? 79.448 38.981 70.275 1.00 59.94 1231 TYR B CA 1
ATOM 3395 C C . TYR B 1 231 ? 79.086 38.047 71.413 1.00 58.90 1231 TYR B C 1
ATOM 3396 O O . TYR B 1 231 ? 78.250 37.156 71.246 1.00 58.07 1231 TYR B O 1
ATOM 3405 N N . GLY B 1 232 ? 79.724 38.249 72.561 1.00 58.79 1232 GLY B N 1
ATOM 3406 C CA . GLY B 1 232 ? 79.433 37.423 73.719 1.00 60.90 1232 GLY B CA 1
ATOM 3407 C C . GLY B 1 232 ? 77.935 37.364 74.014 1.00 61.86 1232 GLY B C 1
ATOM 3408 O O . GLY B 1 232 ? 77.385 36.289 74.296 1.00 61.80 1232 GLY B O 1
ATOM 3409 N N . LEU B 1 233 ? 77.268 38.514 73.934 1.00 61.81 1233 LEU B N 1
ATOM 3410 C CA . LEU B 1 233 ? 75.837 38.572 74.196 1.00 61.25 1233 LEU B CA 1
ATOM 3411 C C . LEU B 1 233 ? 75.068 37.779 73.153 1.00 61.55 1233 LEU B C 1
ATOM 3412 O O . LEU B 1 233 ? 74.173 36.999 73.477 1.00 61.96 1233 LEU B O 1
ATOM 3414 N N . GLN B 1 234 ? 75.405 37.975 71.891 1.00 61.80 1234 GLN B N 1
ATOM 3415 C CA . GLN B 1 234 ? 74.714 37.241 70.855 1.00 62.12 1234 GLN B CA 1
ATOM 3416 C C . GLN B 1 234 ? 74.865 35.764 71.138 1.00 62.27 1234 GLN B C 1
ATOM 3417 O O . GLN B 1 234 ? 73.981 34.972 70.838 1.00 64.20 1234 GLN B O 1
ATOM 3423 N N . LEU B 1 235 ? 76.002 35.398 71.718 1.00 61.88 1235 LEU B N 1
ATOM 3424 C CA . LEU B 1 235 ? 76.298 34.006 72.035 1.00 60.30 1235 LEU B CA 1
ATOM 3425 C C . LEU B 1 235 ? 75.473 33.592 73.247 1.00 60.24 1235 LEU B C 1
ATOM 3426 O O . LEU B 1 235 ? 74.668 32.651 73.182 1.00 57.80 1235 LEU B O 1
ATOM 3431 N N . LYS B 1 236 ? 75.695 34.321 74.342 1.00 61.40 1236 LYS B N 1
ATOM 3432 C CA . LYS B 1 236 ? 75.011 34.102 75.614 1.00 63.59 1236 LYS B CA 1
ATOM 3433 C C . LYS B 1 236 ? 73.503 34.117 75.459 1.00 64.65 1236 LYS B C 1
ATOM 3434 O O . LYS B 1 236 ? 72.794 33.568 76.288 1.00 63.25 1236 LYS B O 1
ATOM 3436 N N . ARG B 1 237 ? 73.032 34.731 74.376 1.00 67.53 1237 ARG B N 1
ATOM 3437 C CA . ARG B 1 237 ? 71.609 34.860 74.092 1.00 68.91 1237 ARG B CA 1
ATOM 3438 C C . ARG B 1 237 ? 71.070 33.896 73.037 1.00 69.34 1237 ARG B C 1
ATOM 3439 O O . ARG B 1 237 ? 70.006 33.310 73.221 1.00 70.63 1237 ARG B O 1
ATOM 3447 N N . LEU B 1 238 ? 71.794 33.733 71.933 1.00 70.23 1238 LEU B N 1
ATOM 3448 C CA . LEU B 1 238 ? 71.366 32.841 70.849 1.00 69.14 1238 LEU B CA 1
ATOM 3449 C C . LEU B 1 238 ? 71.744 31.379 71.026 1.00 68.57 1238 LEU B C 1
ATOM 3450 O O . LEU B 1 238 ? 71.158 30.509 70.377 1.00 68.81 1238 LEU B O 1
ATOM 3455 N N . TYR B 1 239 ? 72.742 31.111 71.869 1.00 67.42 1239 TYR B N 1
ATOM 3456 C CA . TYR B 1 239 ? 73.217 29.736 72.091 1.00 65.89 1239 TYR B CA 1
ATOM 3457 C C . TYR B 1 239 ? 73.622 29.606 73.534 1.00 65.72 1239 TYR B C 1
ATOM 3458 O O . TYR B 1 239 ? 74.776 29.301 73.846 1.00 66.63 1239 TYR B O 1
ATOM 3467 N N . PRO B 1 240 ? 72.672 29.834 74.441 1.00 65.49 1240 PRO B N 1
ATOM 3468 C CA . PRO B 1 240 ? 72.925 29.751 75.879 1.00 64.07 1240 PRO B CA 1
ATOM 3469 C C . PRO B 1 240 ? 73.534 28.417 76.302 1.00 62.84 1240 PRO B C 1
ATOM 3470 O O . PRO B 1 240 ? 74.297 28.345 77.271 1.00 63.70 1240 PRO B O 1
ATOM 3474 N N . GLY B 1 241 ? 73.196 27.368 75.569 1.00 60.99 1241 GLY B N 1
ATOM 3475 C CA . GLY B 1 241 ? 73.704 26.058 75.909 1.00 61.71 1241 GLY B CA 1
ATOM 3476 C C . GLY B 1 241 ? 75.034 25.562 75.378 1.00 61.26 1241 GLY B C 1
ATOM 3477 O O . GLY B 1 241 ? 75.750 24.861 76.079 1.00 62.68 1241 GLY B O 1
ATOM 3478 N N . SER B 1 242 ? 75.337 25.940 74.136 1.00 59.07 1242 SER B N 1
ATOM 3479 C CA . SER B 1 242 ? 76.555 25.565 73.407 1.00 55.27 1242 SER B CA 1
ATOM 3480 C C . SER B 1 242 ? 77.845 25.569 74.205 1.00 52.37 1242 SER B C 1
ATOM 3481 O O . SER B 1 242 ? 78.016 26.289 75.185 1.00 51.89 1242 SER B O 1
ATOM 3484 N N . LEU B 1 243 ? 78.776 24.762 73.730 1.00 51.90 1243 LEU B N 1
ATOM 3485 C CA . LEU B 1 243 ? 80.102 24.641 74.319 1.00 49.05 1243 LEU B CA 1
ATOM 3486 C C . LEU B 1 243 ? 80.818 26.000 74.166 1.00 46.41 1243 LEU B C 1
ATOM 3487 O O . LEU B 1 243 ? 81.531 26.471 75.065 1.00 43.65 1243 LEU B O 1
ATOM 3492 N N . GLU B 1 244 ? 80.600 26.641 73.023 1.00 45.06 1244 GLU B N 1
ATOM 3493 C CA . GLU B 1 244 ? 81.216 27.937 72.757 1.00 46.51 1244 GLU B CA 1
ATOM 3494 C C . GLU B 1 244 ? 80.927 28.923 73.862 1.00 47.13 1244 GLU B C 1
ATOM 3495 O O . GLU B 1 244 ? 81.817 29.652 74.318 1.00 46.00 1244 GLU B O 1
ATOM 3501 N N . TYR B 1 245 ? 79.671 28.952 74.294 1.00 50.42 1245 TYR B N 1
ATOM 3502 C CA . TYR B 1 245 ? 79.273 29.857 75.359 1.00 52.66 1245 TYR B CA 1
ATOM 3503 C C . TYR B 1 245 ? 80.098 29.590 76.605 1.00 51.85 1245 TYR B C 1
ATOM 3504 O O . TYR B 1 245 ? 80.600 30.524 77.261 1.00 51.38 1245 TYR B O 1
ATOM 3513 N N . GLN B 1 246 ? 80.255 28.307 76.917 1.00 51.41 1246 GLN B N 1
ATOM 3514 C CA . GLN B 1 246 ? 81.067 27.871 78.056 1.00 51.56 1246 GLN B CA 1
ATOM 3515 C C . GLN B 1 246 ? 82.488 28.407 77.917 1.00 50.12 1246 GLN B C 1
ATOM 3516 O O . GLN B 1 246 ? 83.039 29.004 78.841 1.00 51.29 1246 GLN B O 1
ATOM 3522 N N . GLU B 1 247 ? 83.085 28.164 76.755 1.00 49.52 1247 GLU B N 1
ATOM 3523 C CA . GLU B 1 247 ? 84.452 28.619 76.478 1.00 48.40 1247 GLU B CA 1
ATOM 3524 C C . GLU B 1 247 ? 84.541 30.135 76.610 1.00 48.45 1247 GLU B C 1
ATOM 3525 O O . GLU B 1 247 ? 85.510 30.676 77.159 1.00 45.19 1247 GLU B O 1
ATOM 3531 N N . PHE B 1 248 ? 83.528 30.821 76.088 1.00 50.69 1248 PHE B N 1
ATOM 3532 C CA . PHE B 1 248 ? 83.501 32.279 76.179 1.00 55.19 1248 PHE B CA 1
ATOM 3533 C C . PHE B 1 248 ? 83.521 32.6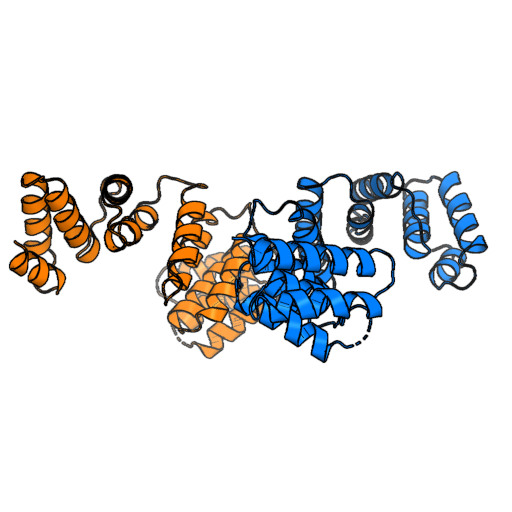78 77.667 1.00 56.66 1248 PHE B C 1
ATOM 3534 O O . PHE B 1 248 ? 84.291 33.539 78.083 1.00 55.87 1248 PHE B O 1
ATOM 3542 N N . GLN B 1 249 ? 82.679 32.022 78.461 1.00 58.56 1249 GLN B N 1
ATOM 3543 C CA . GLN B 1 249 ? 82.598 32.279 79.901 1.00 60.11 1249 GLN B CA 1
ATOM 3544 C C . GLN B 1 249 ? 83.940 32.055 80.563 1.00 60.81 1249 GLN B C 1
ATOM 3545 O O . GLN B 1 249 ? 84.387 32.862 81.374 1.00 62.48 1249 GLN B O 1
ATOM 3551 N N . ALA B 1 250 ? 84.579 30.943 80.220 1.00 60.76 1250 ALA B N 1
ATOM 3552 C CA . ALA B 1 250 ? 85.870 30.593 80.801 1.00 61.77 1250 ALA B CA 1
ATOM 3553 C C . ALA B 1 250 ? 87.039 31.476 80.380 1.00 62.82 1250 ALA B C 1
ATOM 3554 O O . ALA B 1 250 ? 88.027 31.588 81.104 1.00 64.46 1250 ALA B O 1
ATOM 3556 N N . GLU B 1 251 ? 86.930 32.097 79.209 1.00 64.22 1251 GLU B N 1
ATOM 3557 C CA . GLU B 1 251 ? 87.995 32.942 78.665 1.00 64.50 1251 GLU B CA 1
ATOM 3558 C C . GLU B 1 251 ? 87.711 34.410 78.918 1.00 66.43 1251 GLU B C 1
ATOM 3559 O O . GLU B 1 251 ? 88.605 35.266 78.841 1.00 65.72 1251 GLU B O 1
ATOM 3565 N N . LYS B 1 252 ? 86.447 34.678 79.225 1.00 68.54 1252 LYS B N 1
ATOM 3566 C CA . LYS B 1 252 ? 85.949 36.020 79.509 1.00 71.79 1252 LYS B CA 1
ATOM 3567 C C . LYS B 1 252 ? 86.855 36.786 80.467 1.00 72.25 1252 LYS B C 1
ATOM 3568 O O . LYS B 1 252 ? 87.791 36.176 81.025 1.00 71.83 1252 LYS B O 1
#

GO terms:
  GO:0030911 TPR domain binding (F, IDA)
  GO:0043107 type IV pilus-dependent motility (P, IDA)
  GO:0043683 type IV pilus assembly (P, IDA)
  GO:0009297 pilus assembly (P, IDA)
  GO:0046903 secretion (P, IDA)
  GO:0043107 type IV pilus-dependent motility (P, IMP)
  GO:0043683 type IV pilus assembly (P, IMP)
  GO:0009297 pilus assembly (P, IMP)
  GO:0009279 cell outer membrane (C, EXP)

Foldseek 3Di:
DVLVVLLVVLLVVLVVCVVVVVLVVSVVSLVSSCVSPVQALSSLLSVLVSCLVPPVVSSLVSLVSSCVNPVQALVSLQVVLVSCVVVVVLVSSLVSLVSSCPPVVPLQNLSSLQSNLVSCVCPNNVRSLVSLVVSCVSPVQDLVSLQNLVSCVVVVVLVSSVVSLVSNVVNDDDDLVSLLSQLVSCVVVVNVVSNVVSLVCCCVVPVPDVSNVVVVVVD/DDDVQLVVLLVVLVVCVVPPNLVVSVVSLVVSCVVPVQALSSLLSNLVSCLVVPLVSSLVSLVSSVPDPDLCLVSLQVVLVSCVVVVVLVSSLVSLVVSLVDPVDPCNLVSLQSNLVSCVCPNNVVSLVSLVVSCVVPVQDLVSLQNLVSCVVVVVLVSSVVSLVSNCVVVDDDLVSLLSQLVSCVVVVNVVSNVVSLCCCCPVPVPDPSNVVSVVVD

Secondary structure (DSSP, 8-state):
--HHHHHHHHHHHHHHHHHTT-TGGGHHHHHHHHHH-TT-HHHHHHHHHHHHH--HHHHHHHHHHHHHH-TT-HHHHHHHHHHHHHTT-HHHHHHHHHHHTT-TT-TTHHHHHHHHHHHHH---HHHHHHHHHHHHHH-S--HHHHH--HHHHHTT-HHHHHHHHHHHHTTS---HHHHHHHHHHHHHTT-HHHHHHHHHHHHHH-TTSHHHHHHHTT-/--HHHHHHHHHHHHHHHTTT-HHHHHHHHHHHHHH-TT-HHHHHHHHHHHHH--HHHHHHHHHHHHHSSS--HHHHHHHHHHHHHTT-HHHHHHHHHHHTT-TT-TTHHHHHHHHHHHHH---HHHHHHHHHHHHHH-S--HHHHH--HHHHHTT-HHHHHHHHHHHHTT----HHHHHHHHHHHHHTT-HHHHHHHHHHHHHH-SSSHHHHHHHHH-

Solvent-accessible surface area: 22844 Å² total

Radius of gyration: 27.55 Å; Cα contacts (8 Å, |Δi|>4): 605; chains: 2; bounding box: 70×50×86 Å

Organism: Pseudomonas aeruginosa (strain ATCC 15692 / DSM 22644 / CIP 104116 / JCM 14847 / LMG 12228 / 1C / PRS 101 / PAO1) (NCBI:txid208964)

Sequence (437 aa):
KGRDEARDAYIQLGLGYLQRRGNTEQAKVPLRKALEIDPSSADAHAALAVVVFQTEEPKLADEEYRKALASDSRNARVLNNYGGFLYEQKRYEEAYQRLLEASQDTLYPERSRVFENLGLVSLQKKPAQAKEYFEKSLRLNRNQPSVALEADLLYKEREYVPARQYYDLFAQGGGQNARSLLLGIRLAKVFEDRDTAASYGLQLKRLYPGSLEYQEFQAEKGRDEARDAYIQLGLGYLQRGNTEQAKVPLRKALEIDPSSADAHAALAVVFQTEEPKLADEEYRKALASDSRNARVLNNYGGFLYEQKRYEEAYQRLLEASQDTLYPERSRVFENLGLVSLQKKPAQAKEYFEKSLRRLNRNQPSVALEADLLYKEREYVPARQYYDLFAQGGGQNARSLLLGIRLAKVFEDRDTAASYGLQLKRLYPGSLEYQEFQAEK